Protein AF-A0A1F2RWM6-F1 (afdb_monomer)

Structure (mmCIF, N/CA/C/O backbone):
data_AF-A0A1F2RWM6-F1
#
_entry.id   AF-A0A1F2RWM6-F1
#
loop_
_atom_site.group_PDB
_atom_site.id
_atom_site.type_symbol
_atom_site.label_atom_id
_atom_site.label_alt_id
_atom_site.label_comp_id
_atom_site.label_asym_id
_atom_site.label_entity_id
_atom_site.label_seq_id
_atom_site.pdbx_PDB_ins_code
_atom_site.Cartn_x
_atom_site.Cartn_y
_atom_site.Cartn_z
_atom_site.occupancy
_atom_site.B_iso_or_equiv
_atom_site.auth_seq_id
_atom_site.auth_comp_id
_atom_site.auth_asym_id
_atom_site.auth_atom_id
_atom_site.pdbx_PDB_model_num
ATOM 1 N N . MET A 1 1 ? -2.396 24.221 9.112 1.00 75.56 1 MET A N 1
ATOM 2 C CA . MET A 1 1 ? -3.024 23.181 9.961 1.00 75.56 1 MET A CA 1
ATOM 3 C C . MET A 1 1 ? -2.327 21.876 9.637 1.00 75.56 1 MET A C 1
ATOM 5 O O . MET A 1 1 ? -2.119 21.676 8.446 1.00 75.56 1 MET A O 1
ATOM 9 N N . PRO A 1 2 ? -1.976 21.035 10.622 1.00 91.38 2 PRO A N 1
ATOM 10 C CA . PRO A 1 2 ? -1.326 19.765 10.321 1.00 91.38 2 PRO A CA 1
ATOM 11 C C . PRO A 1 2 ? -2.252 18.856 9.506 1.00 91.38 2 PRO A C 1
ATOM 13 O O . PRO A 1 2 ? -3.477 18.870 9.698 1.00 91.38 2 PRO A O 1
ATOM 16 N N . LYS A 1 3 ? -1.656 18.112 8.581 1.00 96.94 3 LYS A N 1
ATOM 17 C CA . LYS A 1 3 ? -2.306 17.303 7.558 1.00 96.94 3 LYS A CA 1
ATOM 18 C C . LYS A 1 3 ? -2.935 16.047 8.159 1.00 96.94 3 LYS A C 1
ATOM 20 O O . LYS A 1 3 ? -2.331 15.318 8.943 1.00 96.94 3 LYS A O 1
ATOM 25 N N . ASP A 1 4 ? -4.168 15.780 7.752 1.00 98.38 4 ASP A N 1
ATOM 26 C CA . ASP A 1 4 ? -4.975 14.629 8.154 1.00 98.38 4 ASP A CA 1
ATOM 27 C C . ASP A 1 4 ? -5.831 14.138 6.968 1.00 98.38 4 ASP A C 1
ATOM 29 O O . ASP A 1 4 ? -5.668 14.595 5.833 1.00 98.38 4 ASP A O 1
ATOM 33 N N . LEU A 1 5 ? -6.738 13.181 7.195 1.00 98.62 5 LEU A N 1
ATOM 34 C CA . LEU A 1 5 ? -7.641 12.712 6.135 1.00 98.62 5 LEU A CA 1
ATOM 35 C C . LEU A 1 5 ? -8.500 13.859 5.573 1.00 98.62 5 LEU A C 1
ATOM 37 O O . LEU A 1 5 ? -8.753 13.930 4.371 1.00 98.62 5 LEU A O 1
ATOM 41 N N . ARG A 1 6 ? -8.950 14.776 6.436 1.00 98.38 6 ARG A N 1
ATOM 42 C CA . ARG A 1 6 ? -9.861 15.859 6.053 1.00 98.38 6 ARG A CA 1
ATOM 43 C C . ARG A 1 6 ? -9.149 16.939 5.257 1.00 98.38 6 ARG A C 1
ATOM 45 O O . ARG A 1 6 ? -9.768 17.504 4.360 1.00 98.38 6 ARG A O 1
ATOM 52 N N . SER A 1 7 ? -7.894 17.259 5.580 1.00 98.00 7 SER A N 1
ATOM 53 C CA . SER A 1 7 ? -7.091 18.154 4.741 1.00 98.00 7 SER A CA 1
ATOM 54 C C . SER A 1 7 ? -6.881 17.545 3.366 1.00 98.00 7 SER A C 1
ATOM 56 O O . SER A 1 7 ? -7.224 18.197 2.390 1.00 98.00 7 SER A O 1
ATOM 58 N N . PHE A 1 8 ? -6.495 16.267 3.294 1.00 98.38 8 PHE A N 1
ATOM 59 C CA . PHE A 1 8 ? -6.306 15.595 2.012 1.00 98.38 8 PHE A CA 1
ATOM 60 C C . PHE A 1 8 ? -7.570 15.600 1.148 1.00 98.38 8 PHE A C 1
ATOM 62 O O . PHE A 1 8 ? -7.504 15.904 -0.038 1.00 98.38 8 PHE A O 1
ATOM 69 N N . LEU A 1 9 ? -8.740 15.309 1.728 1.00 98.38 9 LEU A N 1
ATOM 70 C CA . LEU A 1 9 ? -10.004 15.369 0.990 1.00 98.38 9 LEU A CA 1
ATOM 71 C C . LEU A 1 9 ? -10.280 16.775 0.433 1.00 98.38 9 LEU A C 1
ATOM 73 O O . LEU A 1 9 ? -10.742 16.891 -0.699 1.00 98.38 9 LEU A O 1
ATOM 77 N N . ARG A 1 10 ? -9.979 17.841 1.190 1.00 97.75 10 ARG A N 1
ATOM 78 C CA . ARG A 1 10 ? -10.113 19.224 0.698 1.00 97.75 10 ARG A CA 1
ATOM 79 C C . ARG A 1 10 ? -9.134 19.516 -0.436 1.00 97.75 10 ARG A C 1
ATOM 81 O O . ARG A 1 10 ? -9.557 20.047 -1.459 1.00 97.75 10 ARG A O 1
ATOM 88 N N . ASP A 1 11 ? -7.872 19.139 -0.264 1.00 97.00 11 ASP A N 1
ATOM 89 C CA . ASP A 1 11 ? -6.813 19.363 -1.251 1.00 97.00 11 ASP A CA 1
ATOM 90 C C . ASP A 1 11 ? -7.129 18.618 -2.553 1.00 97.00 11 ASP A C 1
ATOM 92 O O . ASP A 1 11 ? -7.021 19.180 -3.640 1.00 97.00 11 ASP A O 1
ATOM 96 N N . LEU A 1 12 ? -7.630 17.385 -2.448 1.00 97.50 12 LEU A N 1
ATOM 97 C CA . LEU A 1 12 ? -8.063 16.582 -3.585 1.00 97.50 12 LEU A CA 1
ATOM 98 C C . LEU A 1 12 ? -9.257 17.202 -4.322 1.00 97.50 12 LEU A C 1
ATOM 100 O O . LEU A 1 12 ? -9.232 17.281 -5.548 1.00 97.50 12 LEU A O 1
ATOM 104 N N . ILE A 1 13 ? -10.289 17.655 -3.601 1.00 97.69 13 ILE A N 1
ATOM 105 C CA . ILE A 1 13 ? -11.456 18.320 -4.209 1.00 97.69 13 ILE A CA 1
ATOM 106 C C . ILE A 1 13 ? -11.028 19.585 -4.963 1.00 97.69 13 ILE A C 1
ATOM 108 O O . ILE A 1 13 ? -11.535 19.842 -6.055 1.00 97.69 13 ILE A O 1
ATOM 112 N N . ALA A 1 14 ? -10.100 20.359 -4.393 1.00 96.81 14 ALA A N 1
ATOM 113 C CA . ALA A 1 14 ? -9.595 21.583 -5.003 1.00 96.81 14 ALA A CA 1
ATOM 114 C C . ALA A 1 14 ? -8.707 21.303 -6.226 1.00 96.81 14 ALA A C 1
ATOM 116 O O . ALA A 1 14 ? -8.884 21.926 -7.269 1.00 96.81 14 ALA A O 1
ATOM 117 N N . ALA A 1 15 ? -7.770 20.359 -6.109 1.00 95.94 15 ALA A N 1
ATOM 118 C CA . ALA A 1 15 ? -6.810 20.045 -7.162 1.00 95.94 15 ALA A CA 1
ATOM 119 C C . ALA A 1 15 ? -7.444 19.280 -8.330 1.00 95.94 15 ALA A C 1
ATOM 121 O O . ALA A 1 15 ? -6.998 19.419 -9.469 1.00 95.94 15 ALA A O 1
ATOM 122 N N . ARG A 1 16 ? -8.462 18.450 -8.061 1.00 95.19 16 ARG A N 1
ATOM 123 C CA . ARG A 1 16 ? -9.120 17.607 -9.070 1.00 95.19 16 ARG A CA 1
ATOM 124 C C . ARG A 1 16 ? -10.649 17.585 -8.910 1.00 95.19 16 ARG A C 1
ATOM 126 O O . ARG A 1 16 ? -11.215 16.606 -8.408 1.00 95.19 16 ARG A O 1
ATOM 133 N N . PRO A 1 17 ? -11.346 18.643 -9.364 1.00 94.19 17 PRO A N 1
ATOM 134 C CA . PRO A 1 17 ? -12.803 18.710 -9.323 1.00 94.19 17 PRO A CA 1
ATOM 135 C C . PRO A 1 17 ? -13.455 17.490 -9.992 1.00 94.19 17 PRO A C 1
ATOM 137 O O . PRO A 1 17 ? -13.097 17.108 -11.103 1.00 94.19 17 PRO A O 1
ATOM 140 N N . GLY A 1 18 ? -14.424 16.869 -9.313 1.00 92.50 18 GLY A N 1
ATOM 141 C CA . GLY A 1 18 ? -15.183 15.723 -9.838 1.00 92.50 18 GLY A CA 1
ATOM 142 C C . GLY A 1 18 ? -14.605 14.328 -9.542 1.00 92.50 18 GLY A C 1
ATOM 143 O O . GLY A 1 18 ? -15.310 13.336 -9.767 1.00 92.50 18 GLY A O 1
ATOM 144 N N . GLU A 1 19 ? -13.385 14.241 -8.990 1.00 94.00 19 GLU A N 1
ATOM 145 C CA . GLU A 1 19 ? -12.741 12.982 -8.564 1.00 94.00 19 GLU A CA 1
ATOM 146 C C . GLU A 1 19 ? -13.346 12.392 -7.284 1.00 94.00 19 GLU A C 1
ATOM 148 O O . GLU A 1 19 ? -13.370 11.172 -7.125 1.00 94.00 19 GLU A O 1
ATOM 153 N N . VAL A 1 20 ? -13.838 13.238 -6.373 1.00 97.75 20 VAL A N 1
ATOM 154 C CA . VAL A 1 20 ? -14.534 12.803 -5.153 1.00 97.75 20 VAL A CA 1
ATOM 155 C C . VAL A 1 20 ? -16.035 12.823 -5.410 1.00 97.75 20 VAL A C 1
ATOM 157 O O . VAL A 1 20 ? -16.634 13.887 -5.569 1.00 97.75 20 VAL A O 1
ATOM 160 N N . LYS A 1 21 ? -16.656 11.644 -5.453 1.00 98.25 21 LYS A N 1
ATOM 161 C CA . LYS A 1 21 ? -18.094 11.487 -5.677 1.00 98.25 21 LYS A CA 1
ATOM 162 C C . LYS A 1 21 ? -18.802 11.178 -4.366 1.00 98.25 21 LYS A C 1
ATOM 164 O O . LYS A 1 21 ? -18.451 10.244 -3.649 1.00 98.25 21 LYS A O 1
ATOM 169 N N . ARG A 1 22 ? -19.827 11.971 -4.069 1.00 98.19 22 ARG A N 1
ATOM 170 C CA . ARG A 1 22 ? -20.700 11.782 -2.910 1.00 98.19 22 ARG A CA 1
ATOM 171 C C . ARG A 1 22 ? -21.804 10.785 -3.256 1.00 98.19 22 ARG A C 1
ATOM 173 O O . ARG A 1 22 ? -22.489 10.955 -4.260 1.00 98.19 22 ARG A O 1
ATOM 180 N N . VAL A 1 23 ? -21.991 9.780 -2.408 1.00 98.25 23 VAL A N 1
ATOM 181 C CA . VAL A 1 23 ? -23.033 8.755 -2.518 1.00 98.25 23 VAL A CA 1
ATOM 182 C C . VAL A 1 23 ? -24.031 8.967 -1.383 1.00 98.25 23 VAL A C 1
ATOM 184 O O . VAL A 1 23 ? -23.741 8.685 -0.220 1.00 98.25 23 VAL A O 1
ATOM 187 N N . THR A 1 24 ? -25.199 9.510 -1.725 1.00 97.25 24 THR A N 1
ATOM 188 C CA . THR A 1 24 ? -26.279 9.830 -0.773 1.00 97.25 24 THR A CA 1
ATOM 189 C C . THR A 1 24 ? -27.240 8.662 -0.557 1.00 97.25 24 THR A C 1
ATOM 191 O O . THR A 1 24 ? -27.900 8.581 0.478 1.00 97.25 24 THR A O 1
ATOM 194 N N . THR A 1 25 ? -27.323 7.745 -1.523 1.00 95.69 25 THR A N 1
ATOM 195 C CA . THR A 1 25 ? -28.120 6.524 -1.410 1.00 95.69 25 THR A CA 1
ATOM 196 C C . THR A 1 25 ? -27.549 5.636 -0.310 1.00 95.69 25 THR A C 1
ATOM 198 O O . THR A 1 25 ? -26.342 5.411 -0.255 1.00 95.69 25 THR A O 1
ATOM 201 N N . ALA A 1 26 ? -28.423 5.113 0.551 1.00 97.38 26 ALA A N 1
ATOM 202 C CA . ALA A 1 26 ? -28.028 4.125 1.544 1.00 97.38 26 ALA A CA 1
ATOM 203 C C . ALA A 1 26 ? -27.549 2.845 0.848 1.00 97.38 26 ALA A C 1
ATOM 205 O O . ALA A 1 26 ? -28.236 2.338 -0.041 1.00 97.38 26 ALA A O 1
ATOM 206 N N . VAL A 1 27 ? -26.400 2.320 1.264 1.00 97.81 27 VAL A N 1
ATOM 207 C CA . VAL A 1 27 ? -25.840 1.080 0.713 1.00 97.81 27 VAL A CA 1
ATOM 208 C C . VAL A 1 27 ? -25.749 -0.004 1.779 1.00 97.81 27 VAL A C 1
ATOM 210 O O . VAL A 1 27 ? -25.548 0.285 2.961 1.00 97.81 27 VAL A O 1
ATOM 213 N N . ASP A 1 28 ? -25.899 -1.256 1.354 1.00 98.06 28 ASP A N 1
ATOM 214 C CA . ASP A 1 28 ? -25.673 -2.422 2.207 1.00 98.06 28 ASP A CA 1
ATOM 215 C C . ASP A 1 28 ? -24.172 -2.519 2.567 1.00 98.06 28 ASP A C 1
ATOM 217 O O . ASP A 1 28 ? -23.330 -2.394 1.669 1.00 98.06 28 ASP A O 1
ATOM 221 N N . PRO A 1 29 ? -23.797 -2.706 3.850 1.00 97.62 29 PRO A N 1
ATOM 222 C CA . PRO A 1 29 ? -22.406 -2.949 4.245 1.00 97.62 29 PRO A CA 1
ATOM 223 C C . PRO A 1 29 ? -21.821 -4.219 3.610 1.00 97.62 29 PRO A C 1
ATOM 225 O O . PRO A 1 29 ? -20.608 -4.326 3.427 1.00 97.62 29 PRO A O 1
ATOM 228 N N . ARG A 1 30 ? -22.666 -5.184 3.243 1.00 98.25 30 ARG A N 1
ATOM 229 C CA . ARG A 1 30 ? -22.281 -6.331 2.435 1.00 98.25 30 ARG A CA 1
ATOM 230 C C . ARG A 1 30 ? -22.405 -5.962 0.962 1.00 98.25 30 ARG A C 1
ATOM 232 O O . ARG A 1 30 ? -23.500 -5.821 0.427 1.00 98.25 30 ARG A O 1
ATOM 239 N N . PHE A 1 31 ? -21.259 -5.811 0.309 1.00 98.00 31 PHE A N 1
ATOM 240 C CA . PHE A 1 31 ? -21.105 -5.570 -1.129 1.00 98.00 31 PHE A CA 1
ATOM 241 C C . PHE A 1 31 ? -21.643 -4.242 -1.673 1.00 98.00 31 PHE A C 1
ATOM 243 O O . PHE A 1 31 ? -21.242 -3.852 -2.758 1.00 98.00 31 PHE A O 1
ATOM 250 N N . GLY A 1 32 ? -22.524 -3.513 -0.985 1.00 98.12 32 GLY A N 1
ATOM 251 C CA . GLY A 1 32 ? -23.155 -2.314 -1.547 1.00 98.12 32 GLY A CA 1
ATOM 252 C C . GLY A 1 32 ? -22.151 -1.212 -1.897 1.00 98.12 32 GLY A C 1
ATOM 253 O O . GLY A 1 32 ? -22.170 -0.681 -3.008 1.00 98.12 32 GLY A O 1
ATOM 254 N N . ALA A 1 33 ? -21.236 -0.893 -0.977 1.00 98.31 33 ALA A N 1
ATOM 255 C CA . ALA A 1 33 ? -20.192 0.104 -1.224 1.00 98.31 33 ALA A CA 1
ATOM 256 C C . ALA A 1 33 ? -19.189 -0.353 -2.301 1.00 98.31 33 ALA A C 1
ATOM 258 O O . ALA A 1 33 ? -18.860 0.414 -3.211 1.00 98.31 33 ALA A O 1
ATOM 259 N N . THR A 1 34 ? -18.749 -1.613 -2.240 1.00 98.25 34 THR A N 1
ATOM 260 C CA . THR A 1 34 ? -17.797 -2.181 -3.204 1.00 98.25 34 THR A CA 1
ATOM 261 C C . THR A 1 34 ? -18.410 -2.368 -4.592 1.00 98.25 34 THR A C 1
ATOM 263 O O . THR A 1 34 ? -17.740 -2.106 -5.584 1.00 98.25 34 THR A O 1
ATOM 266 N N . ALA A 1 35 ? -19.702 -2.682 -4.697 1.00 98.25 35 ALA A N 1
ATOM 267 C CA . ALA A 1 35 ? -20.427 -2.785 -5.963 1.00 98.25 35 ALA A CA 1
ATOM 268 C C . ALA A 1 35 ? -20.484 -1.449 -6.717 1.00 98.25 35 ALA A C 1
ATOM 270 O O . ALA A 1 35 ? -20.386 -1.430 -7.945 1.00 98.25 35 ALA A O 1
ATOM 271 N N . ILE A 1 36 ? -20.611 -0.320 -6.006 1.00 98.25 36 ILE A N 1
ATOM 272 C CA . ILE A 1 36 ? -20.544 1.005 -6.639 1.00 98.25 36 ILE A CA 1
ATOM 273 C C . ILE A 1 36 ? -19.137 1.265 -7.185 1.00 98.25 36 ILE A C 1
ATOM 275 O O . ILE A 1 36 ? -19.009 1.701 -8.330 1.00 98.25 36 ILE A O 1
ATOM 279 N N . ALA A 1 37 ? -18.089 0.964 -6.410 1.00 97.94 37 ALA A N 1
ATOM 280 C CA . ALA A 1 37 ? -16.707 1.084 -6.878 1.00 97.94 37 ALA A CA 1
ATOM 281 C C . ALA A 1 37 ? -16.442 0.192 -8.108 1.00 97.94 37 ALA A C 1
ATOM 283 O O . ALA A 1 37 ? -15.915 0.673 -9.111 1.00 97.94 37 ALA A O 1
ATOM 284 N N . GLU A 1 38 ? -16.903 -1.060 -8.080 1.00 97.38 38 GLU A N 1
ATOM 285 C CA . GLU A 1 38 ? -16.827 -2.005 -9.200 1.00 97.38 38 GLU A CA 1
ATOM 286 C C . GLU A 1 38 ? -17.567 -1.521 -10.446 1.00 97.38 38 GLU A C 1
ATOM 288 O O . GLU A 1 38 ? -17.080 -1.659 -11.569 1.00 97.38 38 GLU A O 1
ATOM 293 N N . ARG A 1 39 ? -18.748 -0.913 -10.285 1.00 97.75 39 ARG A N 1
ATOM 294 C CA . ARG A 1 39 ? -19.507 -0.400 -11.429 1.00 97.75 39 ARG A CA 1
ATOM 295 C C . ARG A 1 39 ? -18.734 0.680 -12.182 1.00 97.75 39 ARG A C 1
ATOM 297 O O . ARG A 1 39 ? -18.789 0.668 -13.411 1.00 97.75 39 ARG A O 1
ATOM 304 N N . PHE A 1 40 ? -18.037 1.568 -11.468 1.00 97.69 40 PHE A N 1
ATOM 305 C CA . PHE A 1 40 ? -17.128 2.547 -12.073 1.00 97.69 40 PHE A CA 1
ATOM 306 C C . PHE A 1 40 ? -15.905 1.870 -12.703 1.00 97.69 40 PHE A C 1
ATOM 308 O O . PHE A 1 40 ? -15.516 2.227 -13.816 1.00 97.69 40 PHE A O 1
ATOM 315 N N . ALA A 1 41 ? -15.334 0.862 -12.036 1.00 96.19 41 ALA A N 1
ATOM 316 C CA . ALA A 1 41 ? -14.164 0.143 -12.533 1.00 96.19 41 ALA A CA 1
ATOM 317 C C . ALA A 1 41 ? -14.413 -0.533 -13.895 1.00 96.19 41 ALA A C 1
ATOM 319 O O . ALA A 1 41 ? -13.501 -0.569 -14.721 1.00 96.19 41 ALA A O 1
ATOM 320 N N . ARG A 1 42 ? -15.645 -0.992 -14.173 1.00 96.31 42 ARG A N 1
ATOM 321 C CA . ARG A 1 42 ? -16.043 -1.536 -15.492 1.00 96.31 42 ARG A CA 1
ATOM 322 C C . ARG A 1 42 ? -15.872 -0.547 -16.646 1.00 96.31 42 ARG A C 1
ATOM 324 O O . ARG A 1 42 ? -15.634 -0.977 -17.768 1.00 96.31 42 ARG A O 1
ATOM 331 N N . ASP A 1 43 ? -15.943 0.748 -16.358 1.00 96.75 43 ASP A N 1
ATOM 332 C CA . ASP A 1 43 ? -15.734 1.826 -17.327 1.00 96.75 43 ASP A CA 1
ATOM 333 C C . ASP A 1 43 ? -14.312 2.428 -17.203 1.00 96.75 43 ASP A C 1
ATOM 335 O O . ASP A 1 43 ? -14.055 3.536 -17.669 1.00 96.75 43 ASP A O 1
ATOM 339 N N . ASN A 1 44 ? -13.380 1.712 -16.551 1.00 94.50 44 ASN A N 1
ATOM 340 C CA . ASN A 1 44 ? -12.012 2.149 -16.236 1.00 94.50 44 ASN A CA 1
ATOM 341 C C . ASN A 1 44 ? -11.961 3.474 -15.443 1.00 94.50 44 ASN A C 1
ATOM 343 O O . ASN A 1 44 ? -11.035 4.276 -15.581 1.00 94.50 44 ASN A O 1
ATOM 347 N N . GLN A 1 45 ? -12.972 3.711 -14.603 1.00 96.25 45 GLN A N 1
ATOM 348 C CA . GLN A 1 45 ? -13.068 4.878 -13.731 1.00 96.25 45 GLN A CA 1
ATOM 349 C C . GLN A 1 45 ? -12.865 4.472 -12.274 1.00 96.25 45 GLN A C 1
ATOM 351 O O . GLN A 1 45 ? -13.418 3.484 -11.800 1.00 96.25 45 GLN A O 1
ATOM 356 N N . TYR A 1 46 ? -12.105 5.274 -11.529 1.00 97.19 46 TYR A N 1
ATOM 357 C CA . TYR A 1 46 ? -11.779 4.973 -10.133 1.00 97.19 46 TYR A CA 1
ATOM 358 C C . TYR A 1 46 ? -11.932 6.210 -9.240 1.00 97.19 46 TYR A C 1
ATOM 360 O O . TYR A 1 46 ? -10.939 6.644 -8.652 1.00 97.19 46 TYR A O 1
ATOM 368 N N . PRO A 1 47 ? -13.128 6.823 -9.145 1.00 97.94 47 PRO A N 1
ATOM 369 C CA . PRO A 1 47 ? -13.339 7.995 -8.297 1.00 97.94 47 PRO A CA 1
ATOM 370 C C . PRO A 1 47 ? -13.186 7.640 -6.817 1.00 97.94 47 PRO A C 1
ATOM 372 O O . PRO A 1 47 ? -13.534 6.532 -6.411 1.00 97.94 47 PRO A O 1
ATOM 375 N N . ALA A 1 48 ? -12.734 8.588 -5.999 1.00 98.50 48 ALA A N 1
ATOM 376 C CA . ALA A 1 48 ? -12.880 8.466 -4.553 1.00 98.50 48 ALA A CA 1
ATOM 377 C C . ALA A 1 48 ? -14.370 8.575 -4.199 1.00 98.50 48 ALA A C 1
ATOM 379 O O . ALA A 1 48 ? -15.071 9.450 -4.713 1.00 98.50 48 ALA A O 1
ATOM 380 N N . LEU A 1 49 ? -14.868 7.691 -3.340 1.00 98.69 49 LEU A N 1
ATOM 381 C CA . LEU A 1 49 ? -16.286 7.603 -3.005 1.00 98.69 49 LEU A CA 1
ATOM 382 C C . LEU A 1 49 ? -16.498 7.992 -1.545 1.00 98.69 49 LEU A C 1
ATOM 384 O O . LEU A 1 49 ? -15.902 7.396 -0.653 1.00 98.69 49 LEU A O 1
ATOM 388 N N . TYR A 1 50 ? -17.358 8.981 -1.311 1.00 98.75 50 TYR A N 1
ATOM 389 C CA . TYR A 1 50 ? -17.787 9.411 0.018 1.00 98.75 50 TYR A CA 1
ATOM 390 C C . TYR A 1 50 ? -19.243 8.994 0.232 1.00 98.75 50 TYR A C 1
ATOM 392 O O . TYR A 1 50 ? -20.158 9.610 -0.316 1.00 98.75 50 TYR A O 1
ATOM 400 N N . PHE A 1 51 ? -19.461 7.944 1.012 1.00 98.75 51 PHE A N 1
ATOM 401 C CA . PHE A 1 51 ? -20.771 7.400 1.341 1.00 98.75 51 PHE A CA 1
ATOM 402 C C . PHE A 1 51 ? -21.312 8.049 2.605 1.00 98.75 51 PHE A C 1
ATOM 404 O O . PHE A 1 51 ? -20.660 8.046 3.647 1.00 98.75 51 PHE A O 1
ATOM 411 N N . GLU A 1 52 ? -22.533 8.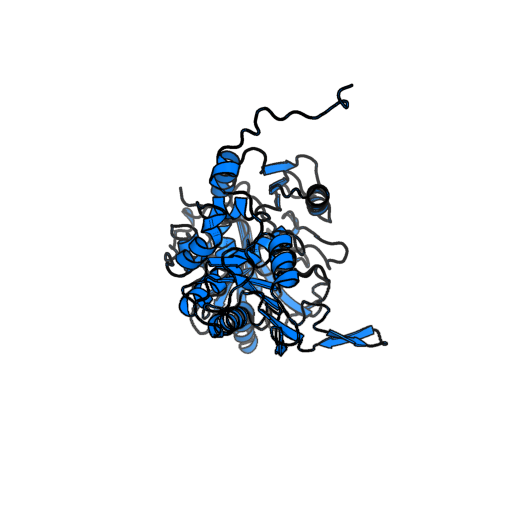567 2.537 1.00 98.12 52 GLU A N 1
ATOM 412 C CA . GLU A 1 52 ? -23.163 9.188 3.707 1.00 98.12 52 GLU A CA 1
ATOM 413 C C . GLU A 1 52 ? -23.795 8.175 4.652 1.00 98.12 52 GLU A C 1
ATOM 415 O O . GLU A 1 52 ? -23.905 8.435 5.848 1.00 98.12 52 GLU A O 1
ATOM 420 N N . LYS A 1 53 ? -24.238 7.038 4.107 1.00 97.12 53 LYS A N 1
ATOM 421 C CA . LYS A 1 53 ? -24.986 6.030 4.849 1.00 97.12 53 LYS A CA 1
ATOM 422 C C . LYS A 1 53 ? -24.651 4.623 4.364 1.00 97.12 53 LYS A C 1
ATOM 424 O O . LYS A 1 53 ? -25.026 4.232 3.259 1.00 97.12 53 LYS A O 1
ATOM 429 N N . VAL A 1 54 ? -23.984 3.863 5.227 1.00 98.19 54 VAL A N 1
ATOM 430 C CA . VAL A 1 54 ? -23.648 2.450 5.015 1.00 98.19 54 VAL A CA 1
ATOM 431 C C . VAL A 1 54 ? -24.306 1.637 6.125 1.00 98.19 54 VAL A C 1
ATOM 433 O O . VAL A 1 54 ? -23.971 1.782 7.302 1.00 98.19 54 VAL A O 1
ATOM 436 N N . GLY A 1 55 ? -25.279 0.806 5.761 1.00 96.19 55 GLY A N 1
ATOM 437 C CA . GLY A 1 55 ? -26.084 0.049 6.715 1.00 96.19 55 GLY A CA 1
ATOM 438 C C . GLY A 1 55 ? -26.778 0.942 7.747 1.00 96.19 55 GLY A C 1
ATOM 439 O O . GLY A 1 55 ? -27.399 1.954 7.410 1.00 96.19 55 GLY A O 1
ATOM 440 N N . ALA A 1 56 ? -26.673 0.548 9.017 1.00 94.75 56 ALA A N 1
ATOM 441 C CA . ALA A 1 56 ? -27.223 1.287 10.154 1.00 94.75 56 ALA A CA 1
ATOM 442 C C . ALA A 1 56 ? -26.254 2.333 10.740 1.00 94.75 56 ALA A C 1
ATOM 444 O O . ALA A 1 56 ? -26.648 3.094 11.624 1.00 94.75 56 ALA A O 1
ATOM 445 N N . SER A 1 57 ? -25.004 2.383 10.268 1.00 96.88 57 SER A N 1
ATOM 446 C CA . SER A 1 57 ? -24.001 3.322 10.773 1.00 96.88 57 SER A CA 1
ATOM 447 C C . SER A 1 57 ? -24.366 4.764 10.411 1.00 96.88 57 SER A C 1
ATOM 449 O O . SER A 1 57 ? -24.726 5.070 9.273 1.00 96.88 57 SER A O 1
ATOM 451 N N . SER A 1 58 ? -24.225 5.670 11.381 1.00 95.12 58 SER A N 1
ATOM 452 C CA . SER A 1 58 ? -24.305 7.121 11.165 1.00 95.12 58 SER A CA 1
ATOM 453 C C . SER A 1 58 ? -22.963 7.746 10.770 1.00 95.12 58 SER A C 1
ATOM 455 O O . SER A 1 58 ? -22.879 8.960 10.590 1.00 95.12 58 SER A O 1
ATOM 457 N N . ILE A 1 59 ? -21.895 6.947 10.726 1.00 98.50 59 ILE A N 1
ATOM 458 C CA . ILE A 1 59 ? -20.544 7.385 10.382 1.00 98.50 59 ILE A CA 1
ATOM 459 C C . ILE A 1 59 ? -20.378 7.257 8.860 1.00 98.50 59 ILE A C 1
ATOM 461 O O . ILE A 1 59 ? -20.549 6.149 8.340 1.00 98.50 59 ILE A O 1
ATOM 465 N N . PRO A 1 60 ? -20.044 8.346 8.141 1.00 98.50 60 PRO A N 1
ATOM 466 C CA . PRO A 1 60 ? -19.778 8.289 6.710 1.00 98.50 60 PRO A CA 1
ATOM 467 C C . PRO A 1 60 ? -18.535 7.450 6.412 1.00 98.50 60 PRO A C 1
ATOM 469 O O . PRO A 1 60 ? -17.591 7.411 7.206 1.00 98.50 60 PRO A O 1
ATOM 472 N N . LEU A 1 61 ? -18.524 6.824 5.239 1.00 98.81 61 LEU A N 1
ATOM 473 C CA . LEU A 1 61 ? -17.437 5.968 4.779 1.00 98.81 61 LEU A CA 1
ATOM 474 C C . LEU A 1 61 ? -16.750 6.570 3.553 1.00 98.81 61 LEU A C 1
ATOM 476 O O . LEU A 1 61 ? -17.412 7.039 2.631 1.00 98.81 61 LEU A O 1
ATOM 480 N N . VAL A 1 62 ? -15.422 6.531 3.524 1.00 98.75 62 VAL A N 1
ATOM 481 C CA . VAL A 1 62 ? -14.612 6.840 2.345 1.00 98.75 62 VAL A CA 1
ATOM 482 C C . VAL A 1 62 ? -13.973 5.556 1.833 1.00 98.75 62 VAL A C 1
ATOM 484 O O . VAL A 1 62 ? -13.312 4.860 2.5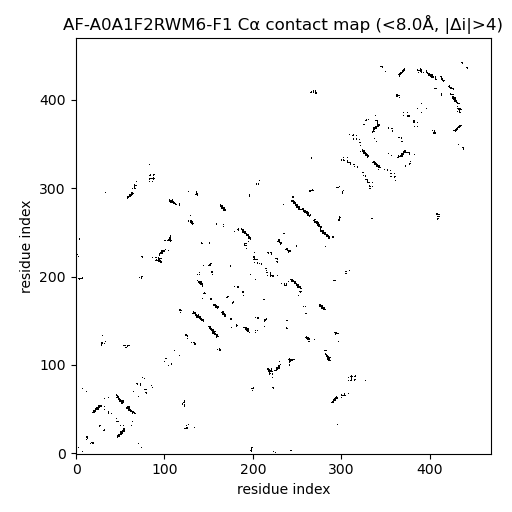96 1.00 98.75 62 VAL A O 1
ATOM 487 N N . LEU A 1 63 ? -14.151 5.280 0.543 1.00 98.56 63 LEU A N 1
ATOM 488 C CA . LEU A 1 63 ? -13.572 4.140 -0.174 1.00 98.56 63 LEU A CA 1
ATOM 489 C C . LEU A 1 63 ? -12.913 4.633 -1.463 1.00 98.56 63 LEU A C 1
ATOM 491 O O . LEU A 1 63 ? -13.285 5.685 -1.997 1.00 98.56 63 LEU A O 1
ATOM 495 N N . ASN A 1 64 ? -11.996 3.846 -2.020 1.00 97.75 64 ASN A N 1
ATOM 496 C CA . ASN A 1 64 ? -11.374 4.095 -3.318 1.00 97.75 64 ASN A CA 1
ATOM 497 C C . ASN A 1 64 ? -10.559 5.404 -3.352 1.00 97.75 64 ASN A C 1
ATOM 499 O O . ASN A 1 64 ? -10.269 5.953 -4.416 1.00 97.75 64 ASN A O 1
ATOM 503 N N . LEU A 1 65 ? -10.170 5.923 -2.187 1.00 97.94 65 LEU A N 1
ATOM 504 C CA . LEU A 1 65 ? -9.444 7.176 -2.015 1.00 97.94 65 LEU A CA 1
ATOM 505 C C . LEU A 1 65 ? -8.050 7.113 -2.636 1.00 97.94 65 LEU A C 1
ATOM 507 O O . LEU A 1 65 ? -7.605 8.083 -3.246 1.00 97.94 65 LEU A O 1
ATOM 511 N N . THR A 1 66 ? -7.374 5.970 -2.527 1.00 96.62 66 THR A N 1
ATOM 512 C CA . THR A 1 66 ? -5.980 5.799 -2.976 1.00 96.62 66 THR A CA 1
ATOM 513 C C . THR A 1 66 ? -5.837 4.999 -4.274 1.00 96.62 66 THR A C 1
ATOM 515 O O . THR A 1 66 ? -4.738 4.617 -4.656 1.00 96.62 66 THR A O 1
ATOM 518 N N . ALA A 1 67 ? -6.931 4.789 -5.012 1.00 97.00 67 ALA A N 1
ATOM 519 C CA . ALA A 1 67 ? -6.955 3.939 -6.207 1.00 97.00 67 ALA A CA 1
ATOM 520 C C . ALA A 1 67 ? -6.333 4.518 -7.490 1.00 97.00 67 ALA A C 1
ATOM 522 O O . ALA A 1 67 ? -6.347 3.856 -8.532 1.00 97.00 67 ALA A O 1
ATOM 523 N N . THR A 1 68 ? -5.766 5.724 -7.456 1.00 96.69 68 THR A N 1
ATOM 524 C CA . THR A 1 68 ? -5.027 6.283 -8.596 1.00 96.69 68 THR A CA 1
ATOM 525 C C . THR A 1 68 ? -3.720 6.924 -8.152 1.00 96.69 68 THR A C 1
ATOM 527 O O . THR A 1 68 ? -3.638 7.560 -7.099 1.00 96.69 68 THR A O 1
ATOM 530 N N . TYR A 1 69 ? -2.690 6.787 -8.990 1.00 96.75 69 TYR A N 1
ATOM 531 C CA . TYR A 1 69 ? -1.400 7.433 -8.761 1.00 96.75 69 TYR A CA 1
ATOM 532 C C . TYR A 1 69 ? -1.508 8.960 -8.795 1.00 96.75 69 TYR A C 1
ATOM 534 O O . TYR A 1 69 ? -0.785 9.625 -8.064 1.00 96.75 69 TYR A O 1
ATOM 542 N N . ASP A 1 70 ? -2.455 9.521 -9.554 1.00 96.56 70 ASP A N 1
ATOM 543 C CA . ASP A 1 70 ? -2.745 10.957 -9.561 1.00 96.56 70 ASP A CA 1
ATOM 544 C C . ASP A 1 70 ? -3.108 11.477 -8.170 1.00 96.56 70 ASP A C 1
ATOM 546 O O . ASP A 1 70 ? -2.618 12.522 -7.743 1.00 96.56 70 ASP A O 1
ATOM 550 N N . ARG A 1 71 ? -3.940 10.734 -7.432 1.00 97.19 71 ARG A N 1
ATOM 551 C CA . ARG A 1 71 ? -4.315 11.102 -6.063 1.00 97.19 71 ARG A CA 1
ATOM 552 C C . ARG A 1 71 ? -3.161 10.923 -5.084 1.00 97.19 71 ARG A C 1
ATOM 554 O O . ARG A 1 71 ? -3.022 11.728 -4.167 1.00 97.19 71 ARG A O 1
ATOM 561 N N . LEU A 1 72 ? -2.299 9.929 -5.299 1.00 97.69 72 LEU A N 1
ATOM 562 C CA . LEU A 1 72 ? -1.066 9.788 -4.518 1.00 97.69 72 LEU A CA 1
ATOM 563 C C . LEU A 1 72 ? -0.057 10.909 -4.816 1.00 97.69 72 LEU A C 1
ATOM 565 O O . LEU A 1 72 ? 0.636 11.353 -3.906 1.00 97.69 72 LEU A O 1
ATOM 569 N N . ALA A 1 73 ? -0.019 11.423 -6.047 1.00 97.56 73 ALA A N 1
ATOM 570 C CA . ALA A 1 73 ? 0.784 12.587 -6.409 1.00 97.56 73 ALA A CA 1
ATOM 571 C C . ALA A 1 73 ? 0.280 13.864 -5.724 1.00 97.56 73 ALA A C 1
ATOM 573 O O . ALA A 1 73 ? 1.093 14.606 -5.178 1.00 97.56 73 ALA A O 1
ATOM 574 N N . VAL A 1 74 ? -1.043 14.065 -5.634 1.00 97.69 74 VAL A N 1
ATOM 575 C CA . VAL A 1 74 ? -1.629 15.130 -4.797 1.00 97.69 74 VAL A CA 1
ATOM 576 C C . VAL A 1 74 ? -1.227 14.949 -3.330 1.00 97.69 74 VAL A C 1
ATOM 578 O O . VAL A 1 74 ? -0.772 15.903 -2.709 1.00 97.69 74 VAL A O 1
ATOM 581 N N . ALA A 1 75 ? -1.317 13.729 -2.785 1.00 97.25 75 ALA A N 1
ATOM 582 C CA . ALA A 1 75 ? -0.969 13.455 -1.386 1.00 97.25 75 ALA A CA 1
ATOM 583 C C . ALA A 1 75 ? 0.502 13.771 -1.059 1.00 97.25 75 ALA A C 1
ATOM 585 O O . ALA A 1 75 ? 0.821 14.149 0.065 1.00 97.25 75 ALA A O 1
ATOM 586 N N . LEU A 1 76 ? 1.406 13.603 -2.023 1.00 97.50 76 LEU A N 1
ATOM 587 C CA . LEU A 1 76 ? 2.828 13.901 -1.855 1.00 97.50 76 LEU A CA 1
ATOM 588 C C . LEU A 1 76 ? 3.224 15.271 -2.416 1.00 97.50 76 LEU A C 1
ATOM 590 O O . LEU A 1 76 ? 4.407 15.606 -2.381 1.00 97.50 76 LEU A O 1
ATOM 594 N N . GLU A 1 77 ? 2.264 16.072 -2.886 1.00 96.88 77 GLU A N 1
ATOM 595 C CA . GLU A 1 77 ? 2.497 17.395 -3.481 1.00 96.88 77 GLU A CA 1
ATOM 596 C C . GLU A 1 77 ? 3.555 17.336 -4.599 1.00 96.88 77 GLU A C 1
ATOM 598 O O . GLU A 1 77 ? 4.536 18.077 -4.612 1.00 96.88 77 GLU A O 1
ATOM 603 N N . THR A 1 78 ? 3.385 16.384 -5.518 1.00 97.25 78 THR A N 1
ATOM 604 C CA . THR A 1 78 ? 4.302 16.125 -6.634 1.00 97.25 78 THR A CA 1
ATOM 605 C C . THR A 1 78 ? 3.532 15.821 -7.922 1.00 97.25 78 THR A C 1
ATOM 607 O O . THR A 1 78 ? 2.303 15.877 -7.966 1.00 97.25 78 THR A O 1
ATOM 610 N N . THR A 1 79 ? 4.248 15.512 -9.001 1.00 96.31 79 THR A N 1
ATOM 611 C CA . THR A 1 79 ? 3.667 15.103 -10.287 1.00 96.31 79 THR A CA 1
ATOM 612 C C . THR A 1 79 ? 3.715 13.585 -10.449 1.00 96.31 79 THR A C 1
ATOM 614 O O . THR A 1 79 ? 4.512 12.914 -9.799 1.00 96.31 79 THR A O 1
ATOM 617 N N . LEU A 1 80 ? 2.911 13.027 -11.363 1.00 93.75 80 LEU A N 1
ATOM 618 C CA . LEU A 1 80 ? 2.985 11.600 -11.708 1.00 93.75 80 LEU A CA 1
ATOM 619 C C . LEU A 1 80 ? 4.393 11.163 -12.134 1.00 93.75 80 LEU A C 1
ATOM 621 O O . LEU A 1 80 ? 4.836 10.081 -11.759 1.00 93.75 80 LEU A O 1
ATOM 625 N N . ARG A 1 81 ? 5.095 12.013 -12.894 1.00 92.56 81 ARG A N 1
ATOM 626 C CA . ARG A 1 81 ? 6.449 11.742 -13.395 1.00 92.56 81 ARG A CA 1
ATOM 627 C C . ARG A 1 81 ? 7.455 11.592 -12.255 1.00 92.56 81 ARG A C 1
ATOM 629 O O . ARG A 1 81 ? 8.256 10.666 -12.257 1.00 92.56 81 ARG A O 1
ATOM 636 N N . GLU A 1 82 ? 7.374 12.485 -11.274 1.00 96.81 82 GLU A N 1
ATOM 637 C CA . GLU A 1 82 ? 8.313 12.546 -10.151 1.00 96.81 82 GLU A CA 1
ATOM 638 C C . GLU A 1 82 ? 7.861 11.709 -8.945 1.00 96.81 82 GLU A C 1
ATOM 640 O O . GLU A 1 82 ? 8.571 11.630 -7.945 1.00 96.81 82 GLU A O 1
ATOM 645 N N . LEU A 1 83 ? 6.692 11.063 -9.017 1.00 97.69 83 LEU A N 1
ATOM 646 C CA . LEU A 1 83 ? 6.060 10.388 -7.884 1.00 97.69 83 LEU A CA 1
ATOM 647 C C . LEU A 1 83 ? 6.960 9.327 -7.237 1.00 97.69 83 LEU A C 1
ATOM 649 O O . LEU A 1 83 ? 7.136 9.323 -6.019 1.00 97.69 83 LEU A O 1
ATOM 653 N N . VAL A 1 84 ? 7.537 8.434 -8.046 1.00 97.88 84 VAL A N 1
ATOM 654 C CA . VAL A 1 84 ? 8.389 7.337 -7.561 1.00 97.88 84 VAL A CA 1
ATOM 655 C C . VAL A 1 84 ? 9.727 7.853 -7.002 1.00 97.88 84 VAL A C 1
ATOM 657 O O . VAL A 1 84 ? 10.052 7.485 -5.868 1.00 97.88 84 VAL A O 1
ATOM 660 N N . PRO A 1 85 ? 10.485 8.724 -7.708 1.00 97.00 85 PRO A N 1
ATOM 661 C CA . PRO A 1 85 ? 11.687 9.347 -7.151 1.00 97.00 85 PRO A CA 1
ATOM 662 C C . PRO A 1 85 ? 11.435 10.113 -5.849 1.00 97.00 85 PRO A C 1
ATOM 664 O O . PRO A 1 85 ? 12.147 9.887 -4.870 1.00 97.00 85 PRO A O 1
ATOM 667 N N . VAL A 1 86 ? 10.398 10.960 -5.806 1.00 97.62 86 VAL A N 1
ATOM 668 C CA . VAL A 1 86 ? 10.058 11.766 -4.621 1.00 97.62 86 VAL A CA 1
ATOM 669 C C . VAL A 1 86 ? 9.686 10.878 -3.441 1.00 97.62 86 VAL A C 1
ATOM 671 O O . VAL A 1 86 ? 10.136 11.138 -2.325 1.00 97.62 86 VAL A O 1
ATOM 674 N N . PHE A 1 87 ? 8.915 9.808 -3.666 1.00 97.62 87 PHE A N 1
ATOM 675 C CA . PHE A 1 87 ? 8.637 8.829 -2.618 1.00 97.62 87 PHE A CA 1
ATOM 676 C C . PHE A 1 87 ? 9.942 8.221 -2.088 1.00 97.62 87 PHE A C 1
ATOM 678 O O . PHE A 1 87 ? 10.195 8.242 -0.885 1.00 97.62 87 PHE A O 1
ATOM 685 N N . GLY A 1 88 ? 10.791 7.704 -2.984 1.00 95.69 88 GLY A N 1
ATOM 686 C CA . GLY A 1 88 ? 12.052 7.058 -2.618 1.00 95.69 88 GLY A CA 1
ATOM 687 C C . GLY A 1 88 ? 13.002 7.969 -1.832 1.00 95.69 88 GLY A C 1
ATOM 688 O O . GLY A 1 88 ? 13.618 7.504 -0.872 1.00 95.69 88 GLY A O 1
ATOM 689 N N . GLU A 1 89 ? 13.088 9.252 -2.204 1.00 95.44 89 GLU A N 1
ATOM 690 C CA . GLU A 1 89 ? 13.896 10.265 -1.512 1.00 95.44 89 GLU A CA 1
ATOM 691 C C . GLU A 1 89 ? 13.317 10.625 -0.140 1.00 95.44 89 GLU A C 1
ATOM 693 O O . GLU A 1 89 ? 14.035 10.619 0.857 1.00 95.44 89 GLU A O 1
ATOM 698 N N . ARG A 1 90 ? 12.016 10.915 -0.044 1.00 96.38 90 ARG A N 1
ATOM 699 C CA . ARG A 1 90 ? 11.405 11.319 1.234 1.00 96.38 90 ARG A CA 1
ATOM 700 C C . ARG A 1 90 ? 11.489 10.224 2.294 1.00 96.38 90 ARG A C 1
ATOM 702 O O . ARG A 1 90 ? 11.662 10.527 3.470 1.00 96.38 90 ARG A O 1
ATOM 709 N N . MET A 1 91 ? 11.481 8.958 1.879 1.00 94.31 91 MET A N 1
ATOM 710 C CA . MET A 1 91 ? 11.694 7.821 2.778 1.00 94.31 91 MET A CA 1
ATOM 711 C C . MET A 1 91 ? 13.096 7.769 3.410 1.00 94.31 91 MET A C 1
ATOM 713 O O . MET A 1 91 ? 13.275 7.056 4.392 1.00 94.31 91 MET A O 1
ATOM 717 N N . THR A 1 92 ? 14.094 8.491 2.884 1.00 92.94 92 THR A N 1
ATOM 718 C CA . THR A 1 92 ? 15.431 8.602 3.508 1.00 92.94 92 THR A CA 1
ATOM 719 C C . THR A 1 92 ? 15.593 9.862 4.357 1.00 92.94 92 THR A C 1
ATOM 721 O O . THR A 1 92 ? 16.642 10.062 4.969 1.00 92.94 92 THR A O 1
ATOM 724 N N . ARG A 1 93 ? 14.558 10.707 4.415 1.00 95.81 93 ARG A N 1
ATOM 725 C CA . ARG A 1 93 ? 14.537 11.983 5.137 1.00 95.81 93 ARG A CA 1
ATOM 726 C C . ARG A 1 93 ? 13.383 11.978 6.149 1.00 95.81 93 ARG A C 1
ATOM 728 O O . ARG A 1 93 ? 12.459 12.781 6.012 1.00 95.81 93 ARG A O 1
ATOM 735 N N . PRO A 1 94 ? 13.395 11.051 7.127 1.00 96.31 94 PRO A N 1
ATOM 736 C CA . PRO A 1 94 ? 12.325 10.950 8.107 1.00 96.31 94 PRO A CA 1
ATOM 737 C C . PRO A 1 94 ? 12.194 12.251 8.905 1.00 96.31 94 PRO A C 1
ATOM 739 O O . PRO A 1 94 ? 13.191 12.906 9.220 1.00 96.31 94 PRO A O 1
ATOM 742 N N . VAL A 1 95 ? 10.960 12.608 9.249 1.00 98.31 95 VAL A N 1
ATOM 743 C CA . VAL A 1 95 ? 10.654 13.730 10.142 1.00 98.31 95 VAL A CA 1
ATOM 744 C C . VAL A 1 95 ? 10.127 13.129 11.440 1.00 98.31 95 VAL A C 1
ATOM 746 O O . VAL A 1 95 ? 9.041 12.551 11.403 1.00 98.31 95 VAL A O 1
ATOM 749 N N . PRO A 1 96 ? 10.861 13.248 12.565 1.00 98.19 96 PRO A N 1
ATOM 750 C CA . PRO A 1 96 ? 10.471 12.627 13.823 1.00 98.19 96 PRO A CA 1
ATOM 751 C C . PRO A 1 96 ? 9.037 12.964 14.221 1.00 98.19 96 PRO A C 1
ATOM 753 O O . PRO A 1 96 ? 8.629 14.131 14.186 1.00 98.19 96 PRO A O 1
ATOM 756 N N . ALA A 1 97 ? 8.279 11.942 14.604 1.00 97.94 97 ALA A N 1
ATOM 757 C CA . ALA A 1 97 ? 6.934 12.106 15.117 1.00 97.94 97 ALA A CA 1
ATOM 758 C C . ALA A 1 97 ? 6.934 12.980 16.380 1.00 97.94 97 ALA A C 1
ATOM 760 O O . ALA A 1 97 ? 7.886 13.000 17.164 1.00 97.94 97 ALA A O 1
ATOM 761 N N . ARG A 1 98 ? 5.843 13.720 16.584 1.00 97.88 98 ARG A N 1
ATOM 762 C CA . ARG A 1 98 ? 5.708 14.670 17.691 1.00 97.88 98 ARG A CA 1
ATOM 763 C C . ARG A 1 98 ? 4.633 14.208 18.656 1.00 97.88 98 ARG A C 1
ATOM 765 O O . ARG A 1 98 ? 3.473 14.109 18.268 1.00 97.88 98 ARG A O 1
ATOM 772 N N . GLU A 1 99 ? 4.990 14.004 19.918 1.00 97.94 99 GLU A N 1
ATOM 773 C CA . GLU A 1 99 ? 3.996 13.779 20.968 1.00 97.94 99 GLU A CA 1
ATOM 774 C C . GLU A 1 99 ? 3.202 15.068 21.231 1.00 97.94 99 GLU A C 1
ATOM 776 O O . GLU A 1 99 ? 3.768 16.159 21.337 1.00 97.94 99 GLU A O 1
ATOM 781 N N . VAL A 1 100 ? 1.879 14.944 21.310 1.00 98.00 100 VAL A N 1
ATOM 782 C CA . VAL A 1 100 ? 0.958 16.029 21.647 1.00 98.00 100 VAL A CA 1
ATOM 783 C C . VAL A 1 100 ? 0.070 15.630 22.831 1.00 98.00 100 VAL A C 1
ATOM 785 O O . VAL A 1 100 ? -0.308 14.456 22.954 1.00 98.00 100 VAL A O 1
ATOM 788 N N . PRO A 1 101 ? -0.310 16.591 23.695 1.00 97.75 101 PRO A N 1
ATOM 789 C CA . PRO A 1 101 ? -1.243 16.334 24.786 1.00 97.75 101 PRO A CA 1
ATOM 790 C C . PRO A 1 101 ? -2.572 15.774 24.276 1.00 97.75 101 PRO A C 1
ATOM 792 O O . PRO A 1 101 ? -3.020 16.112 23.175 1.00 97.75 101 PRO A O 1
ATOM 795 N N . ARG A 1 102 ? -3.232 14.962 25.105 1.00 97.00 102 ARG A N 1
ATOM 796 C CA . ARG A 1 102 ? -4.531 14.337 24.810 1.00 97.00 102 ARG A CA 1
ATOM 797 C C . ARG A 1 102 ? -5.573 15.363 24.352 1.00 97.00 102 ARG A C 1
ATOM 799 O O . ARG A 1 102 ? -6.341 15.108 23.432 1.00 97.00 102 ARG A O 1
ATOM 806 N N . GLU A 1 103 ? -5.571 16.542 24.963 1.00 97.00 103 GLU A N 1
ATOM 807 C CA . GLU A 1 103 ? -6.505 17.644 24.706 1.00 97.00 103 GLU A CA 1
ATOM 808 C C . GLU A 1 103 ? -6.302 18.274 23.322 1.00 97.00 103 GLU A C 1
ATOM 810 O O . GLU A 1 103 ? -7.214 18.892 22.779 1.00 97.00 103 GLU A O 1
ATOM 815 N N . SER A 1 104 ? -5.106 18.113 22.747 1.00 97.00 104 SER A N 1
ATOM 816 C CA . SER A 1 104 ? -4.754 18.598 21.409 1.00 97.00 104 SER A CA 1
ATOM 817 C C . SER A 1 104 ? -4.985 17.553 20.315 1.00 97.00 104 SER A C 1
ATOM 819 O O . SER A 1 104 ? -4.752 17.856 19.146 1.00 97.00 104 SER A O 1
ATOM 821 N N . ALA A 1 105 ? -5.429 16.341 20.668 1.00 98.00 105 ALA A N 1
ATOM 822 C CA . ALA A 1 105 ? -5.645 15.233 19.746 1.00 98.00 105 ALA A CA 1
ATOM 823 C C . ALA A 1 105 ? -7.143 15.065 19.421 1.00 98.00 105 ALA A C 1
ATOM 825 O O . ALA A 1 105 ? -7.887 14.508 20.234 1.00 98.00 105 ALA A O 1
ATOM 826 N N . PRO A 1 106 ? -7.616 15.484 18.227 1.00 98.19 106 PRO A N 1
ATOM 827 C CA . PRO A 1 106 ? -9.025 15.366 17.852 1.00 98.19 106 PRO A CA 1
ATOM 828 C C . PRO A 1 106 ? -9.589 13.945 17.949 1.00 98.19 106 PRO A C 1
ATOM 830 O O . PRO A 1 106 ? -10.779 13.774 18.200 1.00 98.19 106 PRO A O 1
ATOM 833 N N . VAL A 1 107 ? -8.759 12.910 17.775 1.00 98.50 107 VAL A N 1
ATOM 834 C CA . VAL A 1 107 ? -9.195 11.509 17.896 1.00 98.50 107 VAL A CA 1
ATOM 835 C C . VAL A 1 107 ? -9.712 11.154 19.298 1.00 98.50 107 VAL A C 1
ATOM 837 O O . VAL A 1 107 ? -10.368 10.134 19.467 1.00 98.50 107 VAL A O 1
ATOM 840 N N . LYS A 1 108 ? -9.446 11.985 20.312 1.00 98.25 108 LYS A N 1
ATOM 841 C CA . LYS A 1 108 ? -9.863 11.781 21.709 1.00 98.25 108 LYS A CA 1
ATOM 842 C C . LYS A 1 108 ? -11.143 12.542 22.087 1.00 98.25 108 LYS A C 1
ATOM 844 O O . LYS A 1 108 ? -11.521 12.566 23.259 1.00 98.25 108 LYS A O 1
ATOM 849 N N . GLU A 1 109 ? -11.826 13.162 21.118 1.00 98.38 109 GLU A N 1
ATOM 850 C CA . GLU A 1 109 ? -13.038 13.963 21.353 1.00 98.38 109 GLU A CA 1
ATOM 851 C C . GLU A 1 109 ? -14.262 13.137 21.796 1.00 98.38 109 GLU A C 1
ATOM 853 O O . GLU A 1 109 ? -15.159 13.680 22.448 1.00 98.38 109 GLU A O 1
ATOM 858 N N . GLN A 1 110 ? -14.324 11.855 21.431 1.00 97.94 110 GLN A N 1
ATOM 859 C CA . GLN A 1 110 ? -15.331 10.887 21.871 1.00 97.94 110 GLN A CA 1
ATOM 860 C C . GLN A 1 110 ? -14.649 9.587 22.301 1.00 97.94 110 GLN A C 1
ATOM 862 O O . GLN A 1 110 ? -13.694 9.152 21.661 1.00 97.94 110 GLN A O 1
ATOM 867 N N . VAL A 1 111 ? -15.159 8.956 23.362 1.00 98.12 111 VAL A N 1
ATOM 868 C CA . VAL A 1 111 ? -14.621 7.707 23.918 1.00 98.12 111 VAL A CA 1
ATOM 869 C C . VAL A 1 111 ? -15.772 6.743 24.184 1.00 98.12 111 VAL A C 1
ATOM 871 O O . VAL A 1 111 ? -16.727 7.086 24.880 1.00 98.12 111 VAL A O 1
ATOM 874 N N . TRP A 1 112 ? -15.685 5.539 23.630 1.00 98.06 112 TRP A N 1
ATOM 875 C CA . TRP A 1 112 ? -16.552 4.408 23.944 1.00 98.06 112 TRP A CA 1
ATOM 876 C C . TRP A 1 112 ? -15.723 3.385 24.716 1.00 98.06 112 TRP A C 1
ATOM 878 O O . TRP A 1 112 ? -14.793 2.810 24.158 1.00 98.06 112 TRP A O 1
ATOM 888 N N . SER A 1 113 ? -16.040 3.163 25.988 1.00 96.12 113 SER A N 1
ATOM 889 C CA . SER A 1 113 ? -15.332 2.228 26.873 1.00 96.12 113 SER A CA 1
ATOM 890 C C . SER A 1 113 ? -16.322 1.353 27.644 1.00 96.12 113 SER A C 1
ATOM 892 O O . SER A 1 113 ? -17.514 1.667 27.711 1.00 96.12 113 SER A O 1
ATOM 894 N N . GLY A 1 114 ? -15.847 0.228 28.189 1.00 91.75 114 GLY A N 1
ATOM 895 C CA . GLY A 1 114 ? -16.689 -0.734 28.912 1.00 91.75 114 GLY A CA 1
ATOM 896 C C . GLY A 1 114 ? -17.880 -1.200 28.068 1.00 91.75 114 GLY A C 1
ATOM 897 O O . GLY A 1 114 ? -17.729 -1.521 26.888 1.00 91.75 114 GLY A O 1
ATOM 898 N N . ASP A 1 115 ? -19.086 -1.138 28.634 1.00 92.62 115 ASP A N 1
ATOM 899 C CA . ASP A 1 115 ? -20.335 -1.467 27.933 1.00 92.62 115 ASP A CA 1
ATOM 900 C C . ASP A 1 115 ? -20.727 -0.458 26.838 1.00 92.62 115 ASP A C 1
ATOM 902 O O . ASP A 1 115 ? -21.757 -0.626 26.190 1.00 92.62 115 ASP A O 1
ATOM 906 N N . GLY A 1 116 ? -19.937 0.585 26.587 1.00 94.12 116 GLY A N 1
ATOM 907 C CA . GLY A 1 116 ? -20.109 1.471 25.436 1.00 94.12 116 GLY A CA 1
ATOM 908 C C . GLY A 1 116 ? -19.490 0.932 24.142 1.00 94.12 116 GLY A C 1
ATOM 909 O O . GLY A 1 116 ? -19.913 1.345 23.058 1.00 94.12 116 GLY A O 1
ATOM 910 N N . VAL A 1 117 ? -18.516 0.014 24.240 1.00 97.88 117 VAL A N 1
ATOM 911 C CA . VAL A 1 117 ? -17.777 -0.530 23.088 1.00 97.88 117 VAL A CA 1
ATOM 912 C C . VAL A 1 117 ? -18.711 -1.342 22.203 1.00 97.88 117 VAL A C 1
ATOM 914 O O . VAL A 1 117 ? -19.370 -2.272 22.665 1.00 97.88 117 VAL A O 1
ATOM 917 N N . ASP A 1 118 ? -18.780 -0.983 20.927 1.00 97.81 118 ASP A N 1
ATOM 918 C CA . ASP A 1 118 ? -19.556 -1.714 19.933 1.00 97.81 118 ASP A CA 1
ATOM 919 C C . ASP A 1 118 ? -19.019 -1.430 18.527 1.00 97.81 118 ASP A C 1
ATOM 921 O O . ASP A 1 118 ? -19.222 -0.348 17.970 1.00 97.81 118 ASP A O 1
ATOM 925 N N . LEU A 1 119 ? -18.324 -2.416 17.961 1.00 98.25 119 LEU A N 1
ATOM 926 C CA . LEU A 1 119 ? -17.792 -2.384 16.601 1.00 98.25 119 LEU A CA 1
ATOM 927 C C . LEU A 1 119 ? -18.907 -2.309 15.549 1.00 98.25 119 LEU A C 1
ATOM 929 O O . LEU A 1 119 ? -18.696 -1.718 14.494 1.00 98.25 119 LEU A O 1
ATOM 933 N N . GLY A 1 120 ? -20.104 -2.833 15.841 1.00 97.12 120 GLY A N 1
ATOM 934 C CA . GLY A 1 120 ? -21.242 -2.848 14.915 1.00 97.12 120 GLY A CA 1
ATOM 935 C C . GLY A 1 120 ? -21.806 -1.461 14.588 1.00 97.12 120 GLY A C 1
ATOM 936 O O . GLY A 1 120 ? -22.581 -1.317 13.645 1.00 97.12 120 GLY A O 1
ATOM 937 N N . LYS A 1 121 ? -21.400 -0.424 15.333 1.00 97.25 121 LYS A N 1
ATOM 938 C CA . LYS A 1 121 ? -21.728 0.981 15.037 1.00 97.25 121 LYS A CA 1
ATOM 939 C C . LYS A 1 121 ? -20.848 1.587 13.939 1.00 97.25 121 LYS A C 1
ATOM 941 O O . LYS A 1 121 ? -21.166 2.670 13.454 1.00 97.25 121 LYS A O 1
ATOM 946 N N . LEU A 1 122 ? -19.740 0.935 13.580 1.00 98.44 122 LEU A N 1
ATOM 947 C CA . LEU A 1 122 ? -18.869 1.345 12.480 1.00 98.44 122 LEU A CA 1
ATOM 948 C C . LEU A 1 122 ? -19.426 0.817 11.141 1.00 98.44 122 LEU A C 1
ATOM 950 O O . LEU A 1 122 ? -20.064 -0.237 11.118 1.00 98.44 122 LEU A O 1
ATOM 954 N N . PRO A 1 123 ? -19.191 1.504 10.009 1.00 98.12 123 PRO A N 1
ATOM 955 C CA . PRO A 1 123 ? -19.650 1.066 8.690 1.00 98.12 123 PRO A CA 1
ATOM 956 C C . PRO A 1 123 ? -18.742 -0.046 8.128 1.00 98.12 123 PRO A C 1
ATOM 958 O O . PRO A 1 123 ? -18.050 0.143 7.135 1.00 98.12 123 PRO A O 1
ATOM 961 N N . LEU A 1 124 ? -18.710 -1.198 8.799 1.00 98.12 124 LEU A N 1
ATOM 962 C CA . LEU A 1 124 ? -17.826 -2.323 8.482 1.00 98.12 124 LEU A CA 1
ATOM 963 C C . LEU A 1 124 ? -18.262 -3.032 7.195 1.00 98.12 124 LEU A C 1
ATOM 965 O O . LEU A 1 124 ? -19.409 -3.472 7.097 1.00 98.12 124 LEU A O 1
ATOM 969 N N . LEU A 1 125 ? -17.349 -3.189 6.235 1.00 98.50 125 LEU A N 1
ATOM 970 C CA . LEU A 1 125 ? -17.667 -3.758 4.928 1.00 98.50 125 LEU A CA 1
ATOM 971 C C . LEU A 1 125 ? -17.327 -5.248 4.828 1.00 98.50 125 LEU A C 1
ATOM 973 O O . LEU A 1 125 ? -16.267 -5.698 5.266 1.00 98.50 125 LEU A O 1
ATOM 977 N N . THR A 1 126 ? -18.211 -6.007 4.176 1.00 98.44 126 THR A N 1
ATOM 978 C CA . THR A 1 126 ? -17.850 -7.284 3.532 1.00 98.44 126 THR A CA 1
ATOM 979 C C . THR A 1 126 ? -17.611 -6.979 2.058 1.00 98.44 126 THR A C 1
ATOM 981 O O . THR A 1 126 ? -18.534 -6.522 1.378 1.00 98.44 126 THR A O 1
ATOM 984 N N . HIS A 1 127 ? -16.378 -7.156 1.582 1.00 97.88 127 HIS A N 1
ATOM 985 C CA . HIS A 1 127 ? -15.942 -6.564 0.318 1.00 97.88 127 HIS A CA 1
ATOM 986 C C . HIS A 1 127 ? -16.271 -7.446 -0.881 1.00 97.88 127 HIS A C 1
ATOM 988 O O . HIS A 1 127 ? -16.827 -6.956 -1.867 1.00 97.88 127 HIS A O 1
ATOM 994 N N . ASN A 1 128 ? -15.943 -8.733 -0.771 1.00 97.31 128 ASN A N 1
ATOM 995 C CA . ASN A 1 128 ? -15.981 -9.703 -1.857 1.00 97.31 128 ASN A CA 1
ATOM 996 C C . ASN A 1 128 ? -16.854 -10.912 -1.492 1.00 97.31 128 ASN A C 1
ATOM 998 O O . ASN A 1 128 ? -17.014 -11.244 -0.319 1.00 97.31 128 ASN A O 1
ATOM 1002 N N . GLU A 1 129 ? -17.393 -11.591 -2.506 1.00 96.88 129 GLU A N 1
ATOM 1003 C CA . GLU A 1 129 ? -18.453 -12.604 -2.380 1.00 96.88 129 GLU A CA 1
ATOM 1004 C C . GLU A 1 129 ? -18.199 -13.679 -1.311 1.00 96.88 129 GLU A C 1
ATOM 1006 O O . GLU A 1 129 ? -19.102 -13.985 -0.527 1.00 96.88 129 GLU A O 1
ATOM 1011 N N . LEU A 1 130 ? -16.976 -14.217 -1.266 1.00 97.00 130 LEU A N 1
ATOM 1012 C CA . LEU A 1 130 ? -16.585 -15.300 -0.363 1.00 97.00 130 LEU A CA 1
ATOM 1013 C C . LEU A 1 130 ? -15.891 -14.811 0.913 1.00 97.00 130 LEU A C 1
ATOM 1015 O O . LEU A 1 130 ? -15.426 -15.646 1.680 1.00 97.00 130 LEU A O 1
ATOM 1019 N N . ASP A 1 131 ? -15.792 -13.499 1.160 1.00 97.69 131 ASP A N 1
ATOM 1020 C CA . ASP A 1 131 ? -15.173 -13.009 2.397 1.00 97.69 131 ASP A CA 1
ATOM 1021 C C . ASP A 1 131 ? -15.885 -13.608 3.626 1.00 97.69 131 ASP A C 1
ATOM 1023 O O . ASP A 1 131 ? -17.116 -13.597 3.718 1.00 97.69 131 ASP A O 1
ATOM 1027 N N . GLY A 1 132 ? -15.111 -14.095 4.600 1.00 96.06 132 GLY A N 1
ATOM 1028 C CA . GLY A 1 132 ? -15.621 -14.771 5.800 1.00 96.0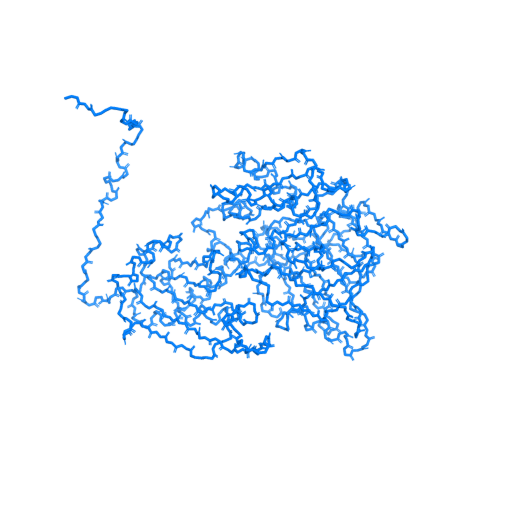6 132 GLY A CA 1
ATOM 1029 C C . GLY A 1 132 ? -16.467 -13.890 6.729 1.00 96.06 132 GLY A C 1
ATOM 1030 O O . GLY A 1 132 ? -17.022 -14.374 7.717 1.00 96.06 132 GLY A O 1
ATOM 1031 N N . GLY A 1 133 ? -16.557 -12.589 6.453 1.00 96.69 133 GLY A N 1
ATOM 1032 C CA . GLY A 1 133 ? -17.353 -11.628 7.204 1.00 96.69 133 GLY A CA 1
ATOM 1033 C C . GLY A 1 133 ? -16.925 -10.183 6.940 1.00 96.69 133 GLY A C 1
ATOM 1034 O O . GLY A 1 133 ? -16.198 -9.920 5.982 1.00 96.69 133 GLY A O 1
ATOM 1035 N N . PRO A 1 134 ? -17.365 -9.236 7.783 1.00 98.00 134 PRO A N 1
ATOM 1036 C CA . PRO A 1 134 ? -16.907 -7.858 7.717 1.00 98.00 134 PRO A CA 1
ATOM 1037 C C . PRO A 1 134 ? -15.451 -7.710 8.173 1.00 98.00 134 PRO A C 1
ATOM 1039 O O . PRO A 1 134 ? -15.022 -8.366 9.126 1.00 98.00 134 PRO A O 1
ATOM 1042 N N . TYR A 1 135 ? -14.714 -6.803 7.529 1.00 98.38 135 TYR A N 1
ATOM 1043 C CA . TYR A 1 135 ? -13.310 -6.521 7.826 1.00 98.38 135 TYR A CA 1
ATOM 1044 C C . TYR A 1 135 ? -13.044 -5.029 8.027 1.00 98.38 135 TYR A C 1
ATOM 1046 O O . TYR A 1 135 ? -13.624 -4.180 7.355 1.00 98.38 135 TYR A O 1
ATOM 1054 N N . ILE A 1 136 ? -12.086 -4.724 8.899 1.00 98.50 136 ILE A N 1
ATOM 1055 C CA . ILE A 1 136 ? -11.358 -3.453 8.895 1.00 98.50 136 ILE A CA 1
ATOM 1056 C C . ILE A 1 136 ? -10.119 -3.662 8.024 1.00 98.50 136 ILE A C 1
ATOM 1058 O O . ILE A 1 136 ? -9.262 -4.478 8.373 1.00 98.50 136 ILE A O 1
ATOM 1062 N N . THR A 1 137 ? -10.022 -2.961 6.893 1.00 97.31 137 THR A N 1
ATOM 1063 C CA . THR A 1 137 ? -8.937 -3.185 5.911 1.00 97.31 137 THR A CA 1
ATOM 1064 C C . THR A 1 137 ? -7.923 -2.041 5.837 1.00 97.31 137 THR A C 1
ATOM 1066 O O . THR A 1 137 ? -6.786 -2.241 5.418 1.00 97.31 137 THR A O 1
ATOM 1069 N N . SER A 1 138 ? -8.311 -0.849 6.286 1.00 96.38 138 SER A N 1
ATOM 1070 C CA . SER A 1 138 ? -7.473 0.357 6.342 1.00 96.38 138 SER A CA 1
ATOM 1071 C C . SER A 1 138 ? -6.747 0.549 7.684 1.00 96.38 138 SER A C 1
ATOM 1073 O O . SER A 1 138 ? -6.083 1.569 7.888 1.00 96.38 138 SER A O 1
ATOM 1075 N N . GLY A 1 139 ? -6.913 -0.394 8.615 1.00 97.25 139 GLY A N 1
ATOM 1076 C CA . GLY A 1 139 ? -6.459 -0.277 9.996 1.00 97.25 139 GLY A CA 1
ATOM 1077 C C . GLY A 1 139 ? -4.939 -0.335 10.125 1.00 97.25 139 GLY A C 1
ATOM 1078 O O . GLY A 1 139 ? -4.320 -1.361 9.845 1.00 97.25 139 GLY A O 1
ATOM 1079 N N . ILE A 1 140 ? -4.334 0.757 10.594 1.00 98.50 140 ILE A N 1
ATOM 1080 C CA . ILE A 1 140 ? -2.924 0.765 10.990 1.00 98.50 140 ILE A CA 1
ATOM 1081 C C . ILE A 1 140 ? -2.846 0.165 12.393 1.00 98.50 140 ILE A C 1
ATOM 1083 O O . ILE A 1 140 ? -3.174 0.839 13.371 1.00 98.50 140 ILE A O 1
ATOM 1087 N N . GLY A 1 141 ? -2.446 -1.101 12.483 1.00 98.31 141 GLY A N 1
ATOM 1088 C CA . GLY A 1 141 ? -2.183 -1.788 13.740 1.00 98.31 141 GLY A CA 1
ATOM 1089 C C . GLY A 1 141 ? -0.846 -1.345 14.323 1.00 98.31 141 GLY A C 1
ATOM 1090 O O . GLY A 1 141 ? 0.188 -1.391 13.655 1.00 98.31 141 GLY A O 1
ATOM 1091 N N . ILE A 1 142 ? -0.887 -0.902 15.573 1.00 98.62 142 ILE A N 1
ATOM 1092 C CA . ILE A 1 142 ? 0.218 -0.291 16.295 1.00 98.62 142 ILE A CA 1
ATOM 1093 C C . ILE A 1 142 ? 0.508 -1.135 17.523 1.00 98.62 142 ILE A C 1
ATOM 1095 O O . ILE A 1 142 ? -0.369 -1.327 18.369 1.00 98.62 142 ILE A O 1
ATOM 1099 N N . MET A 1 143 ? 1.738 -1.625 17.623 1.00 97.88 143 MET A N 1
ATOM 1100 C CA . MET A 1 143 ? 2.183 -2.475 18.722 1.00 97.88 143 MET A CA 1
ATOM 1101 C C . MET A 1 143 ? 3.556 -2.025 19.202 1.00 97.88 143 MET A C 1
ATOM 1103 O O . MET A 1 143 ? 4.418 -1.658 18.401 1.00 97.88 143 MET A O 1
ATOM 1107 N N . ARG A 1 144 ? 3.769 -2.082 20.516 1.00 97.56 144 ARG A N 1
ATOM 1108 C CA . ARG A 1 144 ? 5.083 -1.861 21.116 1.00 97.56 144 ARG A CA 1
ATOM 1109 C C . ARG A 1 144 ? 5.791 -3.193 21.285 1.00 97.56 144 ARG A C 1
ATOM 1111 O O . ARG A 1 144 ? 5.227 -4.125 21.841 1.00 97.56 144 ARG A O 1
ATOM 1118 N N . ASP A 1 145 ? 7.029 -3.272 20.832 1.00 97.12 145 ASP A N 1
ATOM 1119 C CA . ASP A 1 145 ? 7.877 -4.429 21.061 1.00 97.12 145 ASP A CA 1
ATOM 1120 C C . ASP A 1 145 ? 8.272 -4.530 22.548 1.00 97.12 145 ASP A C 1
ATOM 1122 O O . ASP A 1 145 ? 8.902 -3.600 23.063 1.00 97.12 145 ASP A O 1
ATOM 1126 N N . PRO A 1 146 ? 7.964 -5.637 23.251 1.00 96.62 146 PRO A N 1
ATOM 1127 C CA . PRO A 1 146 ? 8.253 -5.773 24.679 1.00 96.62 146 PRO A CA 1
ATOM 1128 C C . PRO A 1 146 ? 9.734 -6.060 24.978 1.00 96.62 146 PRO A C 1
ATOM 1130 O O . PRO A 1 146 ? 10.099 -6.259 26.139 1.00 96.62 146 PRO A O 1
ATOM 1133 N N . GLU A 1 147 ? 10.582 -6.149 23.949 1.00 95.31 147 GLU A N 1
ATOM 1134 C CA . GLU A 1 147 ? 12.040 -6.258 24.071 1.00 95.31 147 GLU A CA 1
ATOM 1135 C C . GLU A 1 147 ? 12.731 -4.917 23.840 1.00 95.31 147 GLU A C 1
ATOM 1137 O O . GLU A 1 147 ? 13.408 -4.413 24.732 1.00 95.31 147 GLU A O 1
ATOM 1142 N N . SER A 1 148 ? 12.563 -4.328 22.653 1.00 96.00 148 SER A N 1
ATOM 1143 C CA . SER A 1 148 ? 13.271 -3.095 22.282 1.00 96.00 148 SER A CA 1
ATOM 1144 C C . SER A 1 148 ? 12.563 -1.805 22.706 1.00 96.00 148 SER A C 1
ATOM 1146 O O . SER A 1 148 ? 13.169 -0.736 22.659 1.00 96.00 148 SER A O 1
ATOM 1148 N N . GLY A 1 149 ? 11.275 -1.870 23.061 1.00 95.81 149 GLY A N 1
ATOM 1149 C CA . GLY A 1 149 ? 10.433 -0.698 23.309 1.00 95.81 149 GLY A CA 1
ATOM 1150 C C . GLY A 1 149 ? 10.032 0.075 22.045 1.00 95.81 149 GLY A C 1
ATOM 1151 O O . GLY A 1 149 ? 9.250 1.024 22.151 1.00 95.81 149 GLY A O 1
ATOM 1152 N N . GLN A 1 150 ? 10.525 -0.325 20.865 1.00 96.44 150 GLN A N 1
ATOM 1153 C CA . GLN A 1 150 ? 10.176 0.278 19.578 1.00 96.44 150 GLN A CA 1
ATOM 1154 C C . GLN A 1 150 ? 8.710 0.027 19.228 1.00 96.44 150 GLN A C 1
ATOM 1156 O O . GLN A 1 150 ? 8.105 -0.951 19.667 1.00 96.44 150 GLN A O 1
ATOM 1161 N N . VAL A 1 151 ? 8.128 0.918 18.432 1.00 96.56 151 VAL A N 1
ATOM 1162 C CA . VAL A 1 151 ? 6.716 0.851 18.042 1.00 96.56 151 VAL A CA 1
ATOM 1163 C C . VAL A 1 151 ? 6.627 0.533 16.564 1.00 96.56 151 VAL A C 1
ATOM 1165 O O . VAL A 1 151 ? 7.062 1.344 15.758 1.00 96.56 151 VAL A O 1
ATOM 1168 N N . ASN A 1 152 ? 6.033 -0.608 16.221 1.00 97.31 152 ASN A N 1
ATOM 1169 C CA . ASN A 1 152 ? 5.646 -0.907 14.847 1.00 97.31 152 ASN A CA 1
ATOM 1170 C C . ASN A 1 152 ? 4.277 -0.295 14.557 1.00 97.31 152 ASN A C 1
ATOM 1172 O O . ASN A 1 152 ? 3.355 -0.456 15.357 1.00 97.31 152 ASN A O 1
ATOM 1176 N N . ALA A 1 153 ? 4.135 0.32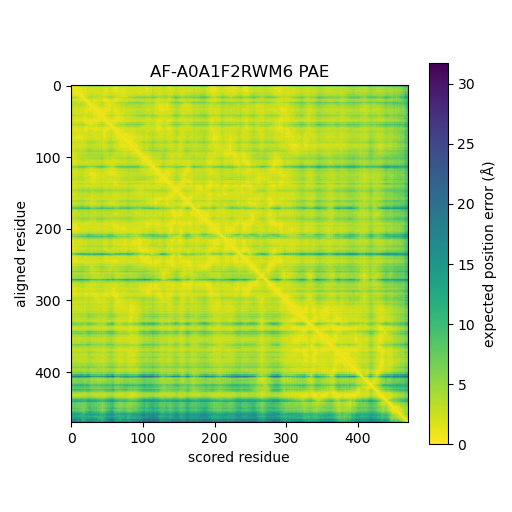6 13.389 1.00 97.56 153 ALA A N 1
ATOM 1177 C CA . ALA A 1 153 ? 2.846 0.659 12.798 1.00 97.56 153 ALA A CA 1
ATOM 1178 C C . ALA A 1 153 ? 2.744 0.010 11.412 1.00 97.56 153 ALA A C 1
ATOM 1180 O O . ALA A 1 153 ? 3.489 0.367 10.504 1.00 97.56 153 ALA A O 1
ATOM 1181 N N . GLY A 1 154 ? 1.835 -0.952 11.250 1.00 96.62 154 GLY A N 1
ATOM 1182 C CA . GLY A 1 154 ? 1.657 -1.703 10.006 1.00 96.62 154 GLY A CA 1
ATOM 1183 C C . GLY A 1 154 ? 0.196 -1.777 9.584 1.00 96.62 154 GLY A C 1
ATOM 1184 O O . GLY A 1 154 ? -0.699 -1.752 10.425 1.00 96.62 154 GLY A O 1
ATOM 1185 N N . LEU A 1 155 ? -0.062 -1.872 8.280 1.00 96.25 155 LEU A N 1
ATOM 1186 C CA . LEU A 1 155 ? -1.415 -2.114 7.780 1.00 96.25 155 LEU A CA 1
ATOM 1187 C C . LEU A 1 155 ? -1.749 -3.607 7.904 1.00 96.25 155 LEU A C 1
ATOM 1189 O O . LEU A 1 155 ? -1.132 -4.440 7.236 1.00 96.25 155 LEU A O 1
ATOM 1193 N N . TYR A 1 156 ? -2.729 -3.941 8.742 1.00 96.12 156 TYR A N 1
ATOM 1194 C CA . TYR A 1 156 ? -3.198 -5.311 8.938 1.00 96.12 156 TYR A CA 1
ATOM 1195 C C . TYR A 1 156 ? -4.709 -5.359 8.737 1.00 96.12 156 TYR A C 1
ATOM 1197 O O . TYR A 1 156 ? -5.426 -4.417 9.070 1.00 96.12 156 TYR A O 1
ATOM 1205 N N . ARG A 1 157 ? -5.211 -6.470 8.193 1.00 95.88 157 ARG A N 1
ATOM 1206 C CA . ARG A 1 157 ? -6.658 -6.684 8.138 1.00 95.88 157 ARG A CA 1
ATOM 1207 C C . ARG A 1 157 ? -7.164 -7.258 9.452 1.00 95.88 157 ARG A C 1
ATOM 1209 O O . ARG A 1 157 ? -6.485 -8.081 10.077 1.00 95.88 157 ARG A O 1
ATOM 1216 N N . HIS A 1 158 ? -8.388 -6.882 9.805 1.00 98.06 158 HIS A N 1
ATOM 1217 C CA . HIS A 1 158 ? -9.042 -7.361 11.013 1.00 98.06 158 HIS A CA 1
ATOM 1218 C C . HIS A 1 158 ? -10.457 -7.851 10.723 1.00 98.06 158 HIS A C 1
ATOM 1220 O O . HIS A 1 158 ? -11.331 -7.038 10.420 1.00 98.06 158 HIS A O 1
ATOM 1226 N N . GLN A 1 159 ? -10.695 -9.163 10.810 1.00 98.19 159 GLN A N 1
ATOM 1227 C CA . GLN A 1 159 ? -12.051 -9.704 10.683 1.00 98.19 159 GLN A CA 1
ATOM 1228 C C . GLN A 1 159 ? -12.854 -9.373 11.932 1.00 98.19 159 GLN A C 1
ATOM 1230 O O . GLN A 1 159 ? -12.356 -9.535 13.043 1.00 98.19 159 GLN A O 1
ATOM 1235 N N . VAL A 1 160 ? -14.100 -8.948 11.773 1.00 98.31 160 VAL A N 1
ATOM 1236 C CA . VAL A 1 160 ? -14.974 -8.645 12.905 1.00 98.31 160 VAL A CA 1
ATOM 1237 C C . VAL A 1 160 ? -15.749 -9.891 13.310 1.00 98.31 160 VAL A C 1
ATOM 1239 O O . VAL A 1 160 ? -16.507 -10.457 12.524 1.00 98.31 160 VAL A O 1
ATOM 1242 N N . TYR A 1 161 ? -15.559 -10.318 14.555 1.00 97.44 161 TYR A N 1
ATOM 1243 C CA . TYR A 1 161 ? -16.159 -11.536 15.099 1.00 97.44 161 TYR A CA 1
ATOM 1244 C C . TYR A 1 161 ? -17.402 -11.287 15.947 1.00 97.44 161 TYR A C 1
ATOM 1246 O O . TYR A 1 161 ? -18.184 -12.210 16.189 1.00 97.44 161 TYR A O 1
ATOM 1254 N N . GLY A 1 162 ? -17.576 -10.052 16.407 1.00 96.31 162 GLY A N 1
ATOM 1255 C CA . GLY A 1 162 ? -18.682 -9.658 17.256 1.00 96.31 162 GLY A CA 1
ATOM 1256 C C . GLY A 1 162 ? -18.548 -8.214 17.711 1.00 96.31 162 GLY A C 1
ATOM 1257 O O . GLY A 1 162 ? -17.896 -7.390 17.074 1.00 96.31 162 GLY A O 1
ATOM 1258 N N . ARG A 1 163 ? -19.170 -7.921 18.850 1.00 97.31 163 ARG A N 1
ATOM 1259 C CA . ARG A 1 163 ? -19.297 -6.570 19.396 1.00 97.31 163 ARG A CA 1
ATOM 1260 C C . ARG A 1 163 ? -17.955 -5.913 19.747 1.00 97.31 163 ARG A C 1
ATOM 1262 O O . ARG A 1 163 ? -17.801 -4.711 19.558 1.00 97.31 163 ARG A O 1
ATOM 1269 N N . ASN A 1 164 ? -17.006 -6.677 20.279 1.00 98.00 164 ASN A N 1
ATOM 1270 C CA . ASN A 1 164 ? -15.716 -6.183 20.771 1.00 98.00 164 ASN A CA 1
ATOM 1271 C C . ASN A 1 164 ? -14.564 -7.165 20.493 1.00 98.00 164 ASN A C 1
ATOM 1273 O O . ASN A 1 164 ? -13.542 -7.125 21.174 1.00 98.00 164 ASN A O 1
ATOM 1277 N N . GLU A 1 165 ? -14.725 -8.047 19.508 1.00 98.25 165 GLU A N 1
ATOM 1278 C CA . GLU A 1 165 ? -13.724 -9.050 19.148 1.00 98.25 165 GLU A CA 1
ATOM 1279 C C . GLU A 1 165 ? -13.352 -8.934 17.674 1.00 98.25 165 GLU A C 1
ATOM 1281 O O . GLU A 1 165 ? -14.224 -8.860 16.800 1.00 98.25 165 GLU A O 1
ATOM 1286 N N . LEU A 1 166 ? -12.047 -8.949 17.411 1.00 98.38 166 LEU A N 1
ATOM 1287 C CA . LEU A 1 166 ? -11.477 -8.931 16.069 1.00 98.38 166 LEU A CA 1
ATOM 1288 C C . LEU A 1 166 ? -10.509 -10.102 15.888 1.00 98.38 166 LEU A C 1
ATOM 1290 O O . LEU A 1 166 ? -9.852 -10.525 16.835 1.00 98.38 166 LEU A O 1
ATOM 1294 N N . GLY A 1 167 ? -10.363 -10.589 14.664 1.00 97.69 167 GLY A N 1
ATOM 1295 C CA . GLY A 1 167 ? -9.181 -11.328 14.237 1.00 97.69 167 GLY A CA 1
ATOM 1296 C C . GLY A 1 167 ? -8.092 -10.362 13.785 1.00 97.69 167 GLY A C 1
ATOM 1297 O O . GLY A 1 167 ? -8.378 -9.229 13.405 1.00 97.69 167 GLY A O 1
ATOM 1298 N N . VAL A 1 168 ? -6.840 -10.800 13.782 1.00 97.19 168 VAL A N 1
ATOM 1299 C CA . VAL A 1 168 ? -5.756 -10.093 13.090 1.00 97.19 168 VAL A CA 1
ATOM 1300 C C . VAL A 1 168 ? -4.870 -11.090 12.381 1.00 97.19 168 VAL A C 1
ATOM 1302 O O . VAL A 1 168 ? -4.474 -12.100 12.961 1.00 97.19 168 VAL A O 1
ATOM 1305 N N . TRP A 1 169 ? -4.537 -10.803 11.126 1.00 93.88 169 TRP A N 1
ATOM 1306 C CA . TRP A 1 169 ? -3.555 -11.602 10.413 1.00 93.88 169 TRP A CA 1
ATOM 1307 C C . TRP A 1 169 ? -2.215 -10.870 10.309 1.00 93.88 169 TRP A C 1
ATOM 1309 O O . TRP A 1 169 ? -2.027 -9.964 9.498 1.00 93.88 169 TRP A O 1
ATOM 1319 N N . PHE A 1 170 ? -1.257 -11.332 11.115 1.00 91.75 170 PHE A N 1
ATOM 1320 C CA . PHE A 1 170 ? 0.164 -11.071 10.920 1.00 91.75 170 PHE A CA 1
ATOM 1321 C C . PHE A 1 170 ? 0.774 -12.131 9.999 1.00 91.75 170 PHE A C 1
ATOM 1323 O O . PHE A 1 170 ? 0.778 -13.314 10.332 1.00 91.75 170 PHE A O 1
ATOM 1330 N N . ILE A 1 171 ? 1.282 -11.726 8.837 1.00 87.56 171 ILE A N 1
ATOM 1331 C CA . ILE A 1 171 ? 2.129 -12.606 8.021 1.00 87.56 171 ILE A CA 1
ATOM 1332 C C . ILE A 1 171 ? 3.441 -12.827 8.785 1.00 87.56 171 ILE A C 1
ATOM 1334 O O . ILE A 1 171 ? 3.975 -11.876 9.352 1.00 87.56 171 ILE A O 1
ATOM 1338 N N . ASP A 1 172 ? 3.965 -14.055 8.798 1.00 81.94 172 ASP A N 1
ATOM 1339 C CA . ASP A 1 172 ? 5.109 -14.456 9.636 1.00 81.94 172 ASP A CA 1
ATOM 1340 C C . ASP A 1 172 ? 6.340 -13.546 9.500 1.00 81.94 172 ASP A C 1
ATOM 1342 O O . ASP A 1 172 ? 7.009 -13.270 10.491 1.00 81.94 172 ASP A O 1
ATOM 1346 N N . GLY A 1 173 ? 6.609 -13.032 8.295 1.00 83.19 173 GLY A N 1
ATOM 1347 C CA . GLY A 1 173 ? 7.729 -12.123 8.026 1.00 83.19 173 GLY A CA 1
ATOM 1348 C C . GLY A 1 173 ? 7.522 -10.669 8.476 1.00 83.19 173 GLY A C 1
ATOM 1349 O O . GLY A 1 173 ? 8.450 -9.866 8.382 1.00 83.19 173 GLY A O 1
ATOM 1350 N N . HIS A 1 174 ? 6.324 -10.289 8.931 1.00 89.75 174 HIS A N 1
ATOM 1351 C CA . HIS A 1 174 ? 5.997 -8.912 9.310 1.00 89.75 174 HIS A CA 1
ATOM 1352 C C . HIS A 1 174 ? 6.347 -8.620 10.776 1.00 89.75 174 HIS A C 1
ATOM 1354 O O . HIS A 1 174 ? 6.204 -9.473 11.652 1.00 89.75 174 HIS A O 1
ATOM 1360 N N . HIS A 1 175 ? 6.716 -7.369 11.071 1.00 94.56 175 HIS A N 1
ATOM 1361 C CA . HIS A 1 175 ? 7.106 -6.934 12.418 1.00 94.56 175 HIS A CA 1
ATOM 1362 C C . HIS A 1 175 ? 6.039 -7.201 13.489 1.00 94.56 175 HIS A C 1
ATOM 1364 O O . HIS A 1 175 ? 6.388 -7.636 14.586 1.00 94.56 175 HIS A O 1
ATOM 1370 N N . GLY A 1 176 ? 4.750 -7.030 13.169 1.00 95.25 176 GLY A N 1
ATOM 1371 C CA . GLY A 1 176 ? 3.654 -7.371 14.081 1.00 95.25 176 GLY A CA 1
ATOM 1372 C C . GLY A 1 176 ? 3.643 -8.847 14.499 1.00 95.25 176 GLY A C 1
ATOM 1373 O O . GLY A 1 176 ? 3.346 -9.140 15.654 1.00 95.25 176 GLY A O 1
ATOM 1374 N N . SER A 1 177 ? 4.056 -9.767 13.613 1.00 94.94 177 SER A N 1
ATOM 1375 C CA . SER A 1 177 ? 4.172 -11.196 13.944 1.00 94.94 177 SER A CA 1
ATOM 1376 C C . SER A 1 177 ? 5.274 -11.439 14.975 1.00 94.94 177 SER A C 1
ATOM 1378 O O . SER A 1 177 ? 5.042 -12.095 15.990 1.00 94.94 177 SER A O 1
ATOM 1380 N N . TYR A 1 178 ? 6.455 -10.841 14.777 1.00 96.12 178 TYR A N 1
ATOM 1381 C CA . TYR A 1 178 ? 7.563 -10.958 15.730 1.00 96.12 178 TYR A CA 1
ATOM 1382 C C . TYR A 1 178 ? 7.206 -10.382 17.103 1.00 96.12 178 TYR A C 1
ATOM 1384 O O . TYR A 1 178 ? 7.477 -11.016 18.122 1.00 96.12 178 TYR A O 1
ATOM 1392 N N . ILE A 1 179 ? 6.567 -9.208 17.135 1.00 97.44 179 ILE A N 1
ATOM 1393 C CA . ILE A 1 179 ? 6.134 -8.567 18.383 1.00 97.44 179 ILE A CA 1
ATOM 1394 C C . ILE A 1 179 ? 5.097 -9.435 19.097 1.00 97.44 179 ILE A C 1
ATOM 1396 O O . ILE A 1 179 ? 5.241 -9.706 20.289 1.00 97.44 179 ILE A O 1
ATOM 1400 N N . TYR A 1 180 ? 4.073 -9.904 18.381 1.00 97.69 180 TYR A N 1
ATOM 1401 C CA . TYR A 1 180 ? 3.047 -10.760 18.964 1.00 97.69 180 TYR A CA 1
ATOM 1402 C C . TYR A 1 180 ? 3.632 -12.065 19.514 1.00 97.69 180 TYR A C 1
ATOM 1404 O O . TYR A 1 180 ? 3.325 -12.431 20.647 1.00 97.69 180 TYR A O 1
ATOM 1412 N N . ARG A 1 181 ? 4.528 -12.724 18.767 1.00 97.50 181 ARG A N 1
ATOM 1413 C CA . ARG A 1 181 ? 5.180 -13.964 19.208 1.00 97.50 181 ARG A CA 1
ATOM 1414 C C . ARG A 1 181 ? 5.927 -13.777 20.530 1.00 97.50 181 ARG A C 1
ATOM 1416 O O . ARG A 1 181 ? 5.804 -14.615 21.412 1.00 97.50 181 ARG A O 1
ATOM 1423 N N . ARG A 1 182 ? 6.631 -12.655 20.710 1.00 97.69 182 ARG A N 1
ATOM 1424 C CA . ARG A 1 182 ? 7.336 -12.335 21.967 1.00 97.69 182 ARG A CA 1
ATOM 1425 C C . ARG A 1 182 ? 6.394 -12.175 23.159 1.00 97.69 182 ARG A C 1
ATOM 1427 O O . ARG A 1 182 ? 6.731 -12.596 24.261 1.00 97.69 182 ARG A O 1
ATOM 1434 N N . TYR A 1 183 ? 5.230 -11.556 22.963 1.00 98.12 183 TYR A N 1
ATOM 1435 C CA . TYR A 1 183 ? 4.197 -11.482 24.003 1.00 98.12 183 TYR A CA 1
ATOM 1436 C C . TYR A 1 183 ? 3.599 -12.858 24.304 1.00 98.12 183 TYR A C 1
ATOM 1438 O O . TYR A 1 183 ? 3.444 -13.228 25.468 1.00 98.12 183 TYR A O 1
ATOM 1446 N N . GLU A 1 184 ? 3.315 -13.632 23.258 1.00 97.75 184 GLU A N 1
ATOM 1447 C CA . GLU A 1 184 ? 2.746 -14.970 23.368 1.00 97.75 184 GLU A CA 1
ATOM 1448 C C . GLU A 1 184 ? 3.682 -15.944 24.096 1.00 97.75 184 GLU A C 1
ATOM 1450 O O . GLU A 1 184 ? 3.244 -16.637 25.008 1.00 97.75 184 GLU A O 1
ATOM 1455 N N . GLU A 1 185 ? 4.979 -15.941 23.786 1.00 97.94 185 GLU A N 1
ATOM 1456 C CA . GLU A 1 185 ? 6.003 -16.736 24.485 1.00 97.94 185 GLU A CA 1
ATOM 1457 C C . GLU A 1 185 ? 6.102 -16.389 25.984 1.00 97.94 185 GLU A C 1
ATOM 1459 O O . GLU A 1 185 ? 6.485 -17.229 26.797 1.00 97.94 185 GLU A O 1
ATOM 1464 N N . ARG A 1 186 ? 5.719 -15.163 26.370 1.00 97.94 186 ARG A N 1
ATOM 1465 C CA . ARG A 1 186 ? 5.650 -14.707 27.770 1.00 97.94 186 ARG A CA 1
ATOM 1466 C C . ARG A 1 186 ? 4.297 -14.988 28.431 1.00 97.94 186 ARG A C 1
ATOM 1468 O O . ARG A 1 186 ? 4.128 -14.654 29.602 1.00 97.94 186 ARG A O 1
ATOM 1475 N N . GLY A 1 187 ? 3.324 -15.533 27.700 1.00 98.00 187 GLY A N 1
ATOM 1476 C CA . GLY A 1 187 ? 1.946 -15.697 28.169 1.00 98.00 187 GLY A CA 1
ATOM 1477 C C . GLY A 1 187 ? 1.246 -14.368 28.479 1.00 98.00 187 GLY A C 1
ATOM 1478 O O . GLY A 1 187 ? 0.327 -14.332 29.295 1.00 98.00 187 GLY A O 1
ATOM 1479 N N . GLN A 1 188 ? 1.693 -13.264 27.873 1.00 97.88 188 GLN A N 1
ATOM 1480 C CA . GLN A 1 188 ? 1.178 -11.919 28.129 1.00 97.88 188 GLN A CA 1
ATOM 1481 C C . GLN A 1 188 ? 0.274 -11.450 26.979 1.00 97.88 188 GLN A C 1
ATOM 1483 O O . GLN A 1 188 ? 0.606 -11.676 25.815 1.00 97.88 188 GLN A O 1
ATOM 1488 N N . PRO A 1 189 ? -0.846 -10.760 27.262 1.00 97.62 189 PRO A N 1
ATOM 1489 C CA . PRO A 1 189 ? -1.593 -10.040 26.235 1.00 97.62 189 PRO A CA 1
ATOM 1490 C C . PRO A 1 189 ? -0.724 -8.979 25.560 1.00 97.62 189 PRO A C 1
ATOM 1492 O O . PRO A 1 189 ? -0.036 -8.216 26.237 1.00 97.62 189 PRO A O 1
ATOM 1495 N N . ALA A 1 190 ? -0.772 -8.923 24.229 1.00 98.00 190 ALA A N 1
ATOM 1496 C CA . ALA A 1 190 ? -0.026 -7.943 23.449 1.00 98.00 190 ALA A CA 1
ATOM 1497 C C . ALA A 1 190 ? -0.876 -6.677 23.257 1.00 98.00 190 ALA A C 1
ATOM 1499 O O . ALA A 1 190 ? -1.899 -6.753 22.569 1.00 98.00 190 ALA A O 1
ATOM 1500 N N . PRO A 1 191 ? -0.501 -5.513 23.817 1.00 98.06 191 PRO A N 1
ATOM 1501 C CA . PRO A 1 191 ? -1.254 -4.284 23.609 1.00 98.06 191 PRO A CA 1
ATOM 1502 C C . PRO A 1 191 ? -1.236 -3.879 22.132 1.00 98.06 191 PRO A C 1
ATOM 1504 O O . PRO A 1 191 ? -0.181 -3.866 21.494 1.00 98.06 191 PRO A O 1
ATOM 1507 N N . ILE A 1 192 ? -2.407 -3.538 21.597 1.00 98.44 192 ILE A N 1
ATOM 1508 C CA . ILE A 1 192 ? -2.569 -3.109 20.208 1.00 98.44 192 ILE A CA 1
ATOM 1509 C C . ILE A 1 192 ? -3.5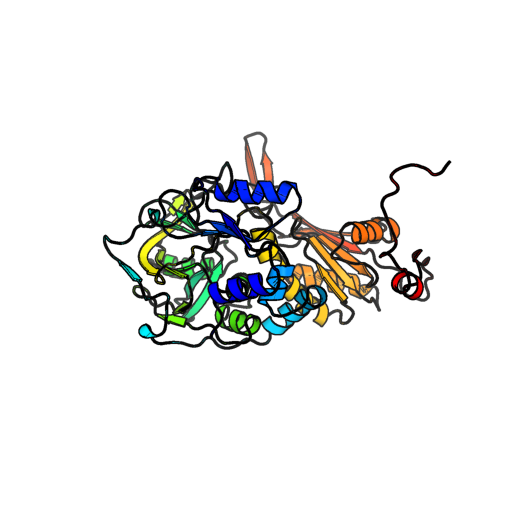50 -1.940 20.116 1.00 98.44 192 ILE A C 1
ATOM 1511 O O . ILE A 1 192 ? -4.574 -1.904 20.802 1.00 98.44 192 ILE A O 1
ATOM 1515 N N . ALA A 1 193 ? -3.246 -0.990 19.238 1.00 98.69 193 ALA A N 1
ATOM 1516 C CA . ALA A 1 193 ? -4.195 0.017 18.782 1.00 98.69 193 ALA A CA 1
ATOM 1517 C C . ALA A 1 193 ? -4.338 -0.049 17.258 1.00 98.69 193 ALA A C 1
ATOM 1519 O O . ALA A 1 193 ? -3.369 -0.325 16.563 1.00 98.69 193 ALA A O 1
ATOM 1520 N N . ILE A 1 194 ? -5.531 0.203 16.731 1.00 98.81 194 ILE A N 1
ATOM 1521 C CA . ILE A 1 194 ? -5.830 0.200 15.297 1.00 98.81 194 ILE A CA 1
ATOM 1522 C C . ILE A 1 194 ? -6.318 1.598 14.932 1.00 98.81 194 ILE A C 1
ATOM 1524 O O . ILE A 1 194 ? -7.411 1.994 15.337 1.00 98.81 194 ILE A O 1
ATOM 1528 N N . ALA A 1 195 ? -5.512 2.353 14.189 1.00 98.81 195 ALA A N 1
ATOM 1529 C CA . ALA A 1 195 ? -5.864 3.692 13.729 1.00 98.81 195 ALA A CA 1
ATOM 1530 C C . ALA A 1 195 ? -6.502 3.644 12.333 1.00 98.81 195 ALA A C 1
ATOM 1532 O O . ALA A 1 195 ? -5.958 3.034 11.413 1.00 98.81 195 ALA A O 1
ATOM 1533 N N . ILE A 1 196 ? -7.644 4.313 12.174 1.00 98.88 196 ILE A N 1
ATOM 1534 C CA . ILE A 1 196 ? -8.443 4.361 10.946 1.00 98.88 196 ILE A CA 1
ATOM 1535 C C . ILE A 1 196 ? -8.640 5.823 10.542 1.00 98.88 196 ILE A C 1
ATOM 1537 O O . ILE A 1 196 ? -8.997 6.674 11.359 1.00 98.88 196 ILE A O 1
ATOM 1541 N N . GLY A 1 197 ? -8.434 6.100 9.254 1.00 98.38 197 GLY A N 1
ATOM 1542 C CA . GLY A 1 197 ? -8.638 7.421 8.666 1.00 98.38 197 GLY A CA 1
ATOM 1543 C C . GLY A 1 197 ? -7.540 8.410 9.042 1.00 98.38 197 GLY A C 1
ATOM 1544 O O . GLY A 1 197 ? -7.658 9.156 10.005 1.00 98.38 197 GLY A O 1
ATOM 1545 N N . HIS A 1 198 ? -6.483 8.457 8.237 1.00 98.50 198 HIS A N 1
ATOM 1546 C CA . HIS A 1 198 ? -5.452 9.490 8.299 1.00 98.50 198 HIS A CA 1
ATOM 1547 C C . HIS A 1 198 ? -5.076 9.914 6.871 1.00 98.50 198 HIS A C 1
ATOM 1549 O O . HIS A 1 198 ? -5.525 9.314 5.895 1.00 98.50 198 HIS A O 1
ATOM 1555 N N . HIS A 1 199 ? -4.251 10.950 6.740 1.00 98.50 199 HIS A N 1
ATOM 1556 C CA . HIS A 1 199 ? -3.657 11.354 5.466 1.00 98.50 199 HIS A CA 1
ATOM 1557 C C . HIS A 1 199 ? -3.009 10.149 4.738 1.00 98.50 199 HIS A C 1
ATOM 1559 O O . HIS A 1 199 ? -2.261 9.412 5.391 1.00 98.50 199 HIS A O 1
ATOM 1565 N N . PRO A 1 200 ? -3.202 9.951 3.414 1.00 97.69 200 PRO A N 1
ATOM 1566 C CA . PRO A 1 200 ? -2.671 8.789 2.686 1.00 97.69 200 PRO A CA 1
ATOM 1567 C C . PRO A 1 200 ? -1.164 8.563 2.831 1.00 97.69 200 PRO A C 1
ATOM 1569 O O . PRO A 1 200 ? -0.716 7.423 2.857 1.00 97.69 200 PRO A O 1
ATOM 1572 N N . ALA A 1 201 ? -0.376 9.632 2.980 1.00 97.44 201 ALA A N 1
ATOM 1573 C CA . ALA A 1 201 ? 1.060 9.533 3.262 1.00 97.44 201 ALA A CA 1
ATOM 1574 C C . ALA A 1 201 ? 1.374 8.744 4.550 1.00 97.44 201 ALA A C 1
ATOM 1576 O O . ALA A 1 201 ? 2.342 7.992 4.579 1.00 97.44 201 ALA A O 1
ATOM 1577 N N . VAL A 1 202 ? 0.533 8.850 5.586 1.00 98.19 202 VAL A N 1
ATOM 1578 C CA . VAL A 1 202 ? 0.696 8.082 6.833 1.00 98.19 202 VAL A CA 1
ATOM 1579 C C . VAL A 1 202 ? 0.350 6.613 6.627 1.00 98.19 202 VAL A C 1
ATOM 1581 O O . VAL A 1 202 ? 1.069 5.740 7.105 1.00 98.19 202 VAL A O 1
ATOM 1584 N N . VAL A 1 203 ? -0.691 6.330 5.840 1.00 97.31 203 VAL A N 1
ATOM 1585 C CA . VAL A 1 203 ? -1.048 4.956 5.458 1.00 97.31 203 VAL A CA 1
ATOM 1586 C C . VAL A 1 203 ? 0.079 4.320 4.635 1.00 97.31 203 VAL A C 1
ATOM 1588 O O . VAL A 1 203 ? 0.490 3.201 4.920 1.00 97.31 203 VAL A O 1
ATOM 1591 N N . MET A 1 204 ? 0.648 5.046 3.667 1.00 97.25 204 MET A N 1
ATOM 1592 C CA . MET A 1 204 ? 1.801 4.576 2.888 1.00 97.25 204 MET A CA 1
ATOM 1593 C C . MET A 1 204 ? 3.060 4.386 3.741 1.00 97.25 204 MET A C 1
ATOM 1595 O O . MET A 1 204 ? 3.819 3.453 3.482 1.00 97.25 204 MET A O 1
ATOM 1599 N N . GLY A 1 205 ? 3.273 5.217 4.765 1.00 96.12 205 GLY A N 1
ATOM 1600 C CA . GLY A 1 205 ? 4.339 5.015 5.750 1.00 96.12 205 GLY A CA 1
ATOM 1601 C C . GLY A 1 205 ? 4.202 3.675 6.478 1.00 96.12 205 GLY A C 1
ATOM 1602 O O . GLY A 1 205 ? 5.165 2.920 6.528 1.00 96.12 205 GLY A O 1
ATOM 1603 N N . ALA A 1 206 ? 2.990 3.323 6.920 1.00 95.31 206 ALA A N 1
ATOM 1604 C CA . ALA A 1 206 ? 2.698 2.037 7.569 1.00 95.31 206 ALA A CA 1
ATOM 1605 C C . ALA A 1 206 ? 2.759 0.818 6.621 1.00 95.31 206 ALA A C 1
ATOM 1607 O O . ALA A 1 206 ? 2.907 -0.319 7.061 1.00 95.31 206 ALA A O 1
ATOM 1608 N N . VAL A 1 207 ? 2.621 1.031 5.309 1.00 92.75 207 VAL A N 1
ATOM 1609 C CA . VAL A 1 207 ? 2.780 -0.019 4.281 1.00 92.75 207 VAL A CA 1
ATOM 1610 C C . VAL A 1 207 ? 4.248 -0.181 3.857 1.00 92.75 207 VAL A C 1
ATOM 1612 O O . VAL A 1 207 ? 4.629 -1.207 3.290 1.00 92.75 207 VAL A O 1
ATOM 1615 N N . SER A 1 208 ? 5.087 0.824 4.109 1.00 91.69 208 SER A N 1
ATOM 1616 C CA . SER A 1 208 ? 6.488 0.822 3.694 1.00 91.69 208 SER A CA 1
ATOM 1617 C C . SER A 1 208 ? 7.319 -0.168 4.507 1.00 91.69 208 SER A C 1
ATOM 1619 O O . SER A 1 208 ? 7.188 -0.271 5.722 1.00 91.69 208 SER A O 1
ATOM 1621 N N . ARG A 1 209 ? 8.239 -0.872 3.839 1.00 82.75 209 ARG A N 1
ATOM 1622 C CA . ARG A 1 209 ? 9.196 -1.764 4.504 1.00 82.75 209 ARG A CA 1
ATOM 1623 C C . ARG A 1 209 ? 10.405 -0.968 4.979 1.00 82.75 209 ARG A C 1
ATOM 1625 O O . ARG A 1 209 ? 11.250 -0.574 4.174 1.00 82.75 209 ARG A O 1
ATOM 1632 N N . LEU A 1 210 ? 10.474 -0.736 6.284 1.00 87.75 210 LEU A N 1
ATOM 1633 C CA . LEU A 1 210 ? 11.640 -0.150 6.934 1.00 87.75 210 LEU A CA 1
ATOM 1634 C C . LEU A 1 210 ? 12.574 -1.245 7.471 1.00 87.75 210 LEU A C 1
ATOM 1636 O O . LEU A 1 210 ? 12.102 -2.322 7.843 1.00 87.75 210 LEU A O 1
ATOM 1640 N N . PRO A 1 211 ? 13.897 -1.007 7.505 1.00 86.50 211 PRO A N 1
ATOM 1641 C CA . PRO A 1 211 ? 14.823 -1.904 8.181 1.00 86.50 211 PRO A CA 1
ATOM 1642 C C . PRO A 1 211 ? 14.573 -1.917 9.694 1.00 86.50 211 PRO A C 1
ATOM 1644 O O . PRO A 1 211 ? 14.686 -0.884 10.348 1.00 86.50 211 PRO A O 1
ATOM 1647 N N . GLY A 1 212 ? 14.317 -3.101 10.252 1.00 89.00 212 GLY A N 1
ATOM 1648 C CA . GLY A 1 212 ? 14.086 -3.272 11.687 1.00 89.00 212 GLY A CA 1
ATOM 1649 C C . GLY A 1 212 ? 12.714 -2.775 12.154 1.00 89.00 212 GLY A C 1
ATOM 1650 O O . GLY A 1 212 ? 11.948 -2.187 11.398 1.00 89.00 212 GLY A O 1
ATOM 1651 N N . ILE A 1 213 ? 12.395 -3.050 13.420 1.00 93.31 213 ILE A N 1
ATOM 1652 C CA . ILE A 1 213 ? 11.109 -2.681 14.021 1.00 93.31 213 ILE A CA 1
ATOM 1653 C C . ILE A 1 213 ? 11.113 -1.189 14.370 1.00 93.31 213 ILE A C 1
ATOM 1655 O O . ILE A 1 213 ? 11.929 -0.755 15.184 1.00 93.31 213 ILE A O 1
ATOM 1659 N N . GLY A 1 214 ? 10.150 -0.446 13.822 1.00 94.19 214 GLY A N 1
ATOM 1660 C CA . GLY A 1 214 ? 9.878 0.945 14.167 1.00 94.19 214 GLY A CA 1
ATOM 1661 C C . GLY A 1 214 ? 10.262 1.967 13.097 1.00 94.19 214 GLY A C 1
ATOM 1662 O O . GLY A 1 214 ? 10.824 1.645 12.051 1.00 94.19 214 GLY A O 1
ATOM 1663 N N . GLY A 1 215 ? 9.948 3.233 13.384 1.00 95.62 215 GLY A N 1
ATOM 1664 C CA . GLY A 1 215 ? 10.243 4.378 12.517 1.00 95.62 215 GLY A CA 1
ATOM 1665 C C . GLY A 1 215 ? 9.169 4.685 11.468 1.00 95.62 215 GLY A C 1
ATOM 1666 O O . GLY A 1 215 ? 9.317 5.649 10.718 1.00 95.62 215 GLY A O 1
ATOM 1667 N N . GLU A 1 216 ? 8.068 3.928 11.411 1.00 97.56 216 GLU A N 1
ATOM 1668 C CA . GLU A 1 216 ? 7.039 4.105 10.379 1.00 97.56 216 GLU A CA 1
ATOM 1669 C C . GLU A 1 216 ? 6.345 5.475 10.467 1.00 97.56 216 GLU A C 1
ATOM 1671 O O . GLU A 1 216 ? 6.053 6.080 9.434 1.00 97.56 216 GLU A O 1
ATOM 1676 N N . PHE A 1 217 ? 6.148 6.022 11.674 1.00 97.88 217 PHE A N 1
ATOM 1677 C CA . PHE A 1 217 ? 5.614 7.381 11.843 1.00 97.88 217 PHE A CA 1
ATOM 1678 C C . PHE A 1 217 ? 6.603 8.475 11.430 1.00 97.88 217 PHE A C 1
ATOM 1680 O O . PHE A 1 217 ? 6.182 9.496 10.885 1.00 97.88 217 PHE A O 1
ATOM 1687 N N . ASP A 1 218 ? 7.902 8.255 11.617 1.00 97.81 218 ASP A N 1
ATOM 1688 C CA . ASP A 1 218 ? 8.925 9.221 11.216 1.00 97.81 218 ASP A CA 1
ATOM 1689 C C . ASP A 1 218 ? 9.088 9.229 9.689 1.00 97.81 218 ASP A C 1
ATOM 1691 O O . ASP A 1 218 ? 9.182 10.283 9.054 1.00 97.81 218 ASP A O 1
ATOM 1695 N N . ALA A 1 219 ? 9.053 8.044 9.073 1.00 97.44 219 ALA A N 1
ATOM 1696 C CA . ALA A 1 219 ? 9.031 7.888 7.623 1.00 97.44 219 ALA A CA 1
ATOM 1697 C C . ALA A 1 219 ? 7.764 8.505 7.010 1.00 97.44 219 ALA A C 1
ATOM 1699 O O . ALA A 1 219 ? 7.843 9.237 6.022 1.00 97.44 219 ALA A O 1
ATOM 1700 N N . ALA A 1 220 ? 6.603 8.281 7.635 1.00 98.00 220 ALA A N 1
ATOM 1701 C CA . ALA A 1 220 ? 5.363 8.955 7.275 1.00 98.00 220 ALA A CA 1
ATOM 1702 C C . ALA A 1 220 ? 5.495 10.482 7.363 1.00 98.00 220 ALA A C 1
ATOM 1704 O O . ALA A 1 220 ? 5.009 11.175 6.470 1.00 98.00 220 ALA A O 1
ATOM 1705 N N . GLY A 1 221 ? 6.183 11.007 8.381 1.00 98.19 221 GLY A N 1
ATOM 1706 C CA . GLY A 1 221 ? 6.471 12.435 8.495 1.00 98.19 221 GLY A CA 1
ATOM 1707 C C . GLY A 1 221 ? 7.351 12.960 7.355 1.00 98.19 221 GLY A C 1
ATOM 1708 O O . GLY A 1 221 ? 7.089 14.032 6.809 1.00 98.19 221 GLY A O 1
ATOM 1709 N N . GLY A 1 222 ? 8.335 12.167 6.917 1.00 97.75 222 GLY A N 1
ATOM 1710 C CA . GLY A 1 222 ? 9.140 12.451 5.723 1.00 97.75 222 GLY A CA 1
ATOM 1711 C C . GLY A 1 222 ? 8.294 12.550 4.452 1.00 97.75 222 GLY A C 1
ATOM 1712 O O . GLY A 1 222 ? 8.435 13.501 3.683 1.00 97.75 222 GLY A O 1
ATOM 1713 N N . LEU A 1 223 ? 7.357 11.616 4.250 1.00 97.75 223 LEU A N 1
ATOM 1714 C CA . LEU A 1 223 ? 6.410 11.656 3.128 1.00 97.75 223 LEU A CA 1
ATOM 1715 C C . LEU A 1 223 ? 5.477 12.874 3.200 1.00 97.75 223 LEU A C 1
ATOM 1717 O O . LEU A 1 223 ? 5.224 13.514 2.176 1.00 97.75 223 LEU A O 1
ATOM 1721 N N . LEU A 1 224 ? 4.984 13.185 4.401 1.00 96.75 224 LEU A N 1
ATOM 1722 C CA . LEU A 1 224 ? 4.037 14.265 4.680 1.00 96.75 224 LEU A CA 1
ATOM 1723 C C . LEU A 1 224 ? 4.666 15.664 4.544 1.00 96.75 224 LEU A C 1
ATOM 1725 O O . LEU A 1 224 ? 3.967 16.624 4.202 1.00 96.75 224 LEU A O 1
ATOM 1729 N N . GLY A 1 225 ? 5.975 15.764 4.798 1.00 96.69 225 GLY A N 1
ATOM 1730 C CA . GLY A 1 225 ? 6.720 17.020 4.904 1.00 96.69 225 GLY A CA 1
ATOM 1731 C C . GLY A 1 225 ? 6.604 17.697 6.276 1.00 96.69 225 GLY A C 1
ATOM 1732 O O . GLY A 1 225 ? 7.084 18.814 6.446 1.00 96.69 225 GLY A O 1
ATOM 1733 N N . GLU A 1 226 ? 5.974 17.044 7.255 1.0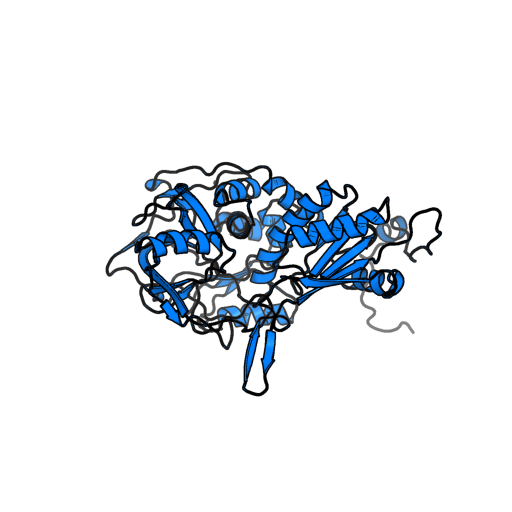0 97.62 226 GLU A N 1
ATOM 1734 C CA . GLU A 1 226 ? 5.825 17.520 8.634 1.00 97.62 226 GLU A CA 1
ATOM 1735 C C . GLU A 1 226 ? 5.671 16.337 9.602 1.00 97.62 226 GLU A C 1
ATOM 1737 O O . GLU A 1 226 ? 5.350 15.225 9.190 1.00 97.62 226 GLU A O 1
ATOM 1742 N N . ALA A 1 227 ? 5.886 16.570 10.898 1.00 98.25 227 ALA A N 1
ATOM 1743 C CA . ALA A 1 227 ? 5.797 15.524 11.914 1.00 98.25 227 ALA A CA 1
ATOM 1744 C C . ALA A 1 227 ? 4.374 14.955 12.041 1.00 98.25 227 ALA A C 1
ATOM 1746 O O . ALA A 1 227 ? 3.399 15.705 12.142 1.00 98.25 227 ALA A O 1
ATOM 1747 N N . VAL A 1 228 ? 4.262 13.627 12.139 1.00 98.62 228 VAL A N 1
ATOM 1748 C CA . VAL A 1 228 ? 3.010 12.978 12.551 1.00 98.62 228 VAL A CA 1
ATOM 1749 C C . VAL A 1 228 ? 2.783 13.260 14.036 1.00 98.62 228 VAL A C 1
ATOM 1751 O O . VAL A 1 228 ? 3.637 12.962 14.870 1.00 98.62 228 VAL A O 1
ATOM 1754 N N . GLU A 1 229 ? 1.637 13.847 14.379 1.00 98.56 229 GLU A N 1
ATOM 1755 C CA . GLU A 1 229 ? 1.256 14.088 15.773 1.00 98.56 229 GLU A CA 1
ATOM 1756 C C . GLU A 1 229 ? 0.752 12.792 16.416 1.00 98.56 229 GLU A C 1
ATOM 1758 O O . GLU A 1 229 ? -0.234 12.208 15.961 1.00 98.56 229 GLU A O 1
ATOM 1763 N N . LEU A 1 230 ? 1.402 12.360 17.494 1.00 98.56 230 LEU A N 1
ATOM 1764 C CA . LEU A 1 230 ? 1.055 11.167 18.262 1.00 98.56 230 LEU A CA 1
ATOM 1765 C C . LEU A 1 230 ? 0.542 11.555 19.649 1.00 98.56 230 LEU A C 1
ATOM 1767 O O . LEU A 1 230 ? 1.009 12.514 20.250 1.00 98.56 230 LEU A O 1
ATOM 1771 N N . THR A 1 231 ? -0.399 10.792 20.185 1.00 98.38 231 THR A N 1
ATOM 1772 C CA . THR A 1 231 ? -0.869 10.912 21.569 1.00 98.38 231 THR A CA 1
ATOM 1773 C C . THR A 1 231 ? -0.970 9.525 22.195 1.00 98.38 231 THR A C 1
ATOM 1775 O O . THR A 1 231 ? -0.952 8.523 21.481 1.00 98.38 231 THR A O 1
ATOM 1778 N N . ARG A 1 232 ? -1.073 9.427 23.518 1.00 97.69 232 ARG A N 1
ATOM 1779 C CA . ARG A 1 232 ? -1.204 8.124 24.183 1.00 97.69 232 ARG A CA 1
ATOM 1780 C C . ARG A 1 232 ? -2.590 7.518 23.946 1.00 97.69 232 ARG A C 1
ATOM 1782 O O . ARG A 1 232 ? -3.597 8.231 23.905 1.00 97.69 232 ARG A O 1
ATOM 1789 N N . ALA A 1 233 ? -2.640 6.200 23.782 1.00 97.69 233 ALA A N 1
ATOM 1790 C CA . ALA A 1 233 ? -3.887 5.452 23.889 1.00 97.69 233 ALA A CA 1
ATOM 1791 C C . ALA A 1 233 ? -4.483 5.565 25.312 1.00 97.69 233 ALA A C 1
ATOM 1793 O O . ALA A 1 233 ? -3.776 5.870 26.271 1.00 97.69 233 ALA A O 1
ATOM 1794 N N . GLU A 1 234 ? -5.798 5.371 25.441 1.00 96.56 234 GLU A N 1
ATOM 1795 C CA . GLU A 1 234 ? -6.524 5.448 26.721 1.00 96.56 234 GLU A CA 1
ATOM 1796 C C . GLU A 1 234 ? -6.294 4.204 27.592 1.00 96.56 234 GLU A C 1
ATOM 1798 O O . GLU A 1 234 ? -6.290 4.287 28.817 1.00 96.56 234 GLU A O 1
ATOM 1803 N N . THR A 1 235 ? -6.139 3.034 26.965 1.00 93.50 235 THR A N 1
ATOM 1804 C CA . THR A 1 235 ? -6.162 1.727 27.646 1.00 93.50 235 THR A CA 1
ATOM 1805 C C . THR A 1 235 ? -4.943 0.846 27.402 1.00 93.50 235 THR A C 1
ATOM 1807 O O . THR A 1 235 ? -4.831 -0.212 28.020 1.00 93.50 235 THR A O 1
ATOM 1810 N N . CYS A 1 236 ? -4.010 1.275 26.553 1.00 89.81 236 CYS A N 1
ATOM 1811 C CA . CYS A 1 236 ? -2.756 0.574 26.299 1.00 89.81 236 CYS A CA 1
ATOM 1812 C C . CYS A 1 236 ? -1.576 1.548 26.159 1.00 89.81 236 CYS A C 1
ATOM 1814 O O . CYS A 1 236 ? -1.742 2.695 25.757 1.00 89.81 236 CYS A O 1
ATOM 1816 N N . ASP A 1 237 ? -0.363 1.091 26.483 1.00 88.00 237 ASP A N 1
ATOM 1817 C CA . ASP A 1 237 ? 0.862 1.906 26.420 1.00 88.00 237 ASP A CA 1
ATOM 1818 C C . ASP A 1 237 ? 1.469 1.950 25.002 1.00 88.00 237 ASP A C 1
ATOM 1820 O O . ASP A 1 237 ? 2.629 1.598 24.759 1.00 88.00 237 ASP A O 1
ATOM 1824 N N . VAL A 1 238 ? 0.651 2.362 24.030 1.00 95.06 238 VAL A N 1
ATOM 1825 C CA . VAL A 1 238 ? 1.045 2.562 22.627 1.00 95.06 238 VAL A CA 1
ATOM 1826 C C . VAL A 1 238 ? 0.699 3.987 22.179 1.00 95.06 238 VAL A C 1
ATOM 1828 O O . VAL A 1 238 ? -0.355 4.515 22.549 1.00 95.06 238 VAL A O 1
ATOM 1831 N N . PRO A 1 239 ? 1.570 4.650 21.398 1.00 97.25 239 PRO A N 1
ATOM 1832 C CA . PRO A 1 239 ? 1.244 5.941 20.815 1.00 97.25 239 PRO A CA 1
ATOM 1833 C C . PRO A 1 239 ? 0.313 5.746 19.615 1.00 97.25 239 PRO A C 1
ATOM 1835 O O . PRO A 1 239 ? 0.502 4.836 18.812 1.00 97.25 239 PRO A O 1
ATOM 1838 N N . VAL A 1 240 ? -0.678 6.618 19.464 1.00 98.56 240 VAL A N 1
ATOM 1839 C CA . VAL A 1 240 ? -1.647 6.591 18.362 1.00 98.56 240 VAL A CA 1
ATOM 1840 C C . VAL A 1 240 ? -1.672 7.941 17.641 1.00 98.56 240 VAL A C 1
ATOM 1842 O O . VAL A 1 240 ? -1.481 8.969 18.293 1.00 98.56 240 VAL A O 1
ATOM 1845 N N . PRO A 1 241 ? -1.919 7.995 16.317 1.00 98.44 241 PRO A N 1
ATOM 1846 C CA . PRO A 1 241 ? -2.003 9.261 15.595 1.00 98.44 241 PRO A CA 1
ATOM 1847 C C . PRO A 1 241 ? -3.131 10.134 16.146 1.00 98.44 241 PRO A C 1
ATOM 1849 O O . PRO A 1 241 ? -4.309 9.797 16.026 1.00 98.44 241 PRO A O 1
ATOM 1852 N N . GLY A 1 242 ? -2.785 11.285 16.725 1.00 98.25 242 GLY A N 1
ATOM 1853 C CA . GLY A 1 242 ? -3.745 12.181 17.375 1.00 98.25 242 GLY A CA 1
ATOM 1854 C C . GLY A 1 242 ? -4.789 12.757 16.412 1.00 98.25 242 GLY A C 1
ATOM 1855 O O . GLY A 1 242 ? -5.865 13.177 16.838 1.00 98.25 242 GLY A O 1
ATOM 1856 N N . ARG A 1 243 ? -4.483 12.741 15.108 1.00 98.31 243 ARG A N 1
ATOM 1857 C CA . ARG A 1 243 ? -5.344 13.210 14.013 1.00 98.31 243 ARG A CA 1
ATOM 1858 C C . ARG A 1 243 ? -6.026 12.101 13.219 1.00 98.31 243 ARG A C 1
ATOM 1860 O O . ARG A 1 243 ? -6.649 12.403 12.200 1.00 98.31 243 ARG A O 1
ATOM 1867 N N . ALA A 1 244 ? -5.931 10.846 13.660 1.00 98.75 244 ALA A N 1
ATOM 1868 C CA . ALA A 1 244 ? -6.763 9.793 13.093 1.00 98.75 244 ALA A CA 1
ATOM 1869 C C . ALA A 1 244 ? -8.256 10.115 13.298 1.00 98.75 244 ALA A C 1
ATOM 1871 O O . ALA A 1 244 ? -8.636 10.861 14.204 1.00 98.75 244 ALA A O 1
ATOM 1872 N N . GLU A 1 245 ? -9.120 9.562 12.454 1.00 98.88 245 GLU A N 1
ATOM 1873 C CA . GLU A 1 245 ? -10.565 9.712 12.613 1.00 98.88 245 GLU A CA 1
ATOM 1874 C C . GLU A 1 245 ? -11.094 8.821 13.740 1.00 98.88 245 GLU A C 1
ATOM 1876 O O . GLU A 1 245 ? -11.916 9.273 14.542 1.00 98.88 245 GLU A O 1
ATOM 1881 N N . ILE A 1 246 ? -10.610 7.575 13.808 1.00 98.94 246 ILE A N 1
ATOM 1882 C CA . ILE A 1 246 ? -11.015 6.548 14.776 1.00 98.94 246 ILE A CA 1
ATOM 1883 C C . ILE A 1 246 ? -9.771 5.766 15.221 1.00 98.94 246 ILE A C 1
ATOM 1885 O O . ILE A 1 246 ? -8.901 5.456 14.410 1.00 98.94 246 ILE A O 1
ATOM 1889 N N . VAL A 1 247 ? -9.698 5.414 16.502 1.00 98.88 247 VAL A N 1
ATOM 1890 C CA . VAL A 1 247 ? -8.710 4.494 17.073 1.00 98.88 247 VAL A CA 1
ATOM 1891 C C . VAL A 1 247 ? -9.439 3.440 17.901 1.00 98.88 247 VAL A C 1
ATOM 1893 O O . VAL A 1 247 ? -10.239 3.778 18.770 1.00 98.88 247 VAL A O 1
ATOM 1896 N N . ILE A 1 248 ? -9.155 2.169 17.633 1.00 98.81 248 ILE A N 1
ATOM 1897 C CA . ILE A 1 248 ? -9.669 1.015 18.379 1.00 98.81 248 ILE A CA 1
ATOM 1898 C C . ILE A 1 248 ? -8.521 0.465 19.222 1.00 98.81 248 ILE A C 1
ATOM 1900 O O . ILE A 1 248 ? -7.477 0.120 18.684 1.00 98.81 248 ILE A O 1
ATOM 1904 N N . GLU A 1 249 ? -8.701 0.378 20.531 1.00 98.62 249 GLU A N 1
ATOM 1905 C CA . GLU A 1 249 ? -7.674 -0.030 21.488 1.00 98.62 249 GLU A CA 1
ATOM 1906 C C . GLU A 1 249 ? -8.051 -1.358 22.141 1.00 98.62 2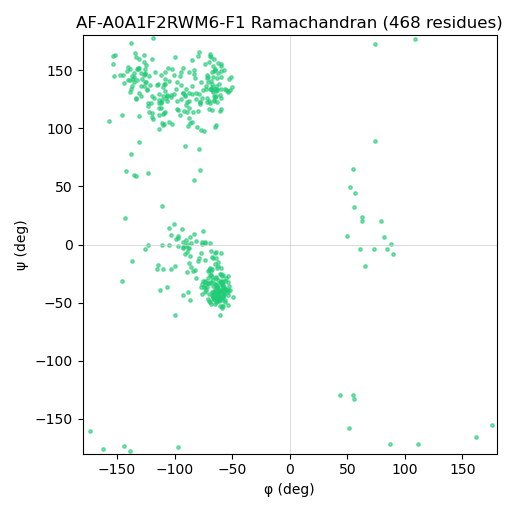49 GLU A C 1
ATOM 1908 O O . GLU A 1 249 ? -9.206 -1.580 22.522 1.00 98.62 249 GLU A O 1
ATOM 1913 N N . GLY A 1 250 ? -7.076 -2.247 22.294 1.00 97.81 250 GLY A N 1
ATOM 1914 C CA . GLY A 1 250 ? -7.300 -3.562 22.867 1.00 97.81 250 GLY A CA 1
ATOM 1915 C C . GLY A 1 250 ? -6.017 -4.345 23.082 1.00 97.81 250 GLY A C 1
ATOM 1916 O O . GLY A 1 250 ? -4.917 -3.794 23.144 1.00 97.81 250 GLY A O 1
ATOM 1917 N N . GLU A 1 251 ? -6.177 -5.656 23.203 1.00 98.12 251 GLU A N 1
ATOM 1918 C CA . GLU A 1 251 ? -5.072 -6.589 23.404 1.00 98.12 251 GLU A CA 1
ATOM 1919 C C . GLU A 1 251 ? -5.258 -7.824 22.532 1.00 98.12 251 GLU A C 1
ATOM 1921 O O . GLU A 1 251 ? -6.359 -8.375 22.459 1.00 98.12 251 GLU A O 1
ATOM 1926 N N . VAL A 1 252 ? -4.175 -8.275 21.900 1.00 98.38 252 VAL A N 1
ATOM 1927 C CA . VAL A 1 252 ? -4.118 -9.587 21.258 1.00 98.38 252 VAL A CA 1
ATOM 1928 C C . VAL A 1 252 ? -3.919 -10.637 22.347 1.00 98.38 252 VAL A C 1
ATOM 1930 O O . VAL A 1 252 ? -2.955 -10.573 23.112 1.00 98.38 252 VAL A O 1
ATOM 1933 N N . ILE A 1 253 ? -4.831 -11.599 22.431 1.00 98.25 253 ILE A N 1
ATOM 1934 C CA . ILE A 1 253 ? -4.837 -12.600 23.496 1.00 98.25 253 ILE A CA 1
ATOM 1935 C C . ILE A 1 253 ? -3.832 -13.715 23.162 1.00 98.25 253 ILE A C 1
ATOM 1937 O O . ILE A 1 253 ? -3.835 -14.228 22.035 1.00 98.25 253 ILE A O 1
ATOM 1941 N N . PRO A 1 254 ? -2.938 -14.094 24.094 1.00 97.69 254 PRO A N 1
ATOM 1942 C CA . PRO A 1 254 ? -1.959 -15.146 23.847 1.00 97.69 254 PRO A CA 1
ATOM 1943 C C . PRO A 1 254 ? -2.674 -16.494 23.727 1.00 97.69 254 PRO A C 1
ATOM 1945 O O . PRO A 1 254 ? -3.626 -16.762 24.458 1.00 97.69 254 PRO A O 1
ATOM 1948 N N . HIS A 1 255 ? -2.229 -17.337 22.796 1.00 97.56 255 HIS A N 1
ATOM 1949 C CA . HIS A 1 255 ? -2.728 -18.700 22.553 1.00 97.56 255 HIS A CA 1
ATOM 1950 C C . HIS A 1 255 ? -4.204 -18.832 22.148 1.00 97.56 255 HIS A C 1
ATOM 1952 O O . HIS A 1 255 ? -4.656 -19.927 21.816 1.00 97.56 255 HIS A O 1
ATOM 1958 N N . GLU A 1 256 ? -4.960 -17.737 22.108 1.00 98.12 256 GLU A N 1
ATOM 1959 C CA . GLU A 1 256 ? -6.334 -17.736 21.631 1.00 98.12 256 GLU A CA 1
ATOM 1960 C C . GLU A 1 256 ? -6.365 -17.517 20.123 1.00 98.12 256 GLU A C 1
ATOM 1962 O O . GLU A 1 256 ? -5.714 -16.614 19.582 1.00 98.12 256 GLU A O 1
ATOM 1967 N N . ARG A 1 257 ? -7.109 -18.374 19.427 1.00 97.75 257 ARG A N 1
ATOM 1968 C CA . ARG A 1 257 ? -7.265 -18.328 17.977 1.00 97.75 257 ARG A CA 1
ATOM 1969 C C . ARG A 1 257 ? -8.717 -18.555 17.601 1.00 97.75 257 ARG A C 1
ATOM 1971 O O . ARG A 1 257 ? -9.392 -19.389 18.197 1.00 97.75 257 ARG A O 1
ATOM 1978 N N . ARG A 1 258 ? -9.162 -17.877 16.547 1.00 97.38 258 ARG A N 1
ATOM 1979 C CA . ARG A 1 258 ? -10.446 -18.131 15.883 1.00 97.38 258 ARG A CA 1
ATOM 1980 C C . ARG A 1 258 ? -10.226 -18.240 14.381 1.00 97.38 258 ARG A C 1
ATOM 1982 O O . ARG A 1 258 ? -9.257 -17.689 13.865 1.00 97.38 258 ARG A O 1
ATOM 1989 N N . HIS A 1 259 ? -11.080 -19.000 13.702 1.00 96.94 259 HIS A N 1
ATOM 1990 C CA . HIS A 1 259 ? -11.020 -19.123 12.250 1.00 96.94 259 HIS A CA 1
ATOM 1991 C C . HIS A 1 259 ? -11.278 -17.758 11.599 1.00 96.94 259 HIS A C 1
ATOM 1993 O O . HIS A 1 259 ? -12.321 -17.151 11.848 1.00 96.94 259 HIS A O 1
ATOM 1999 N N . GLU A 1 260 ? -10.317 -17.308 10.797 1.00 95.56 260 GLU A N 1
ATOM 2000 C CA . GLU A 1 260 ? -10.388 -16.115 9.960 1.00 95.56 260 GLU A CA 1
ATOM 2001 C C . GLU A 1 260 ? -10.496 -16.516 8.492 1.00 95.56 260 GLU A C 1
ATOM 2003 O O . GLU A 1 260 ? -9.909 -17.519 8.082 1.00 95.56 260 GLU A O 1
ATOM 2008 N N . GLY A 1 261 ? -11.181 -15.701 7.697 1.00 93.94 261 GLY A N 1
ATOM 2009 C CA . GLY A 1 261 ? -11.262 -15.888 6.258 1.00 93.94 261 GLY A CA 1
ATOM 2010 C C . GLY A 1 261 ? -12.396 -16.814 5.792 1.00 93.94 261 GLY A C 1
ATOM 2011 O O . GLY A 1 261 ? -13.280 -17.168 6.578 1.00 93.94 261 GLY A O 1
ATOM 2012 N N . PRO A 1 262 ? -12.404 -17.159 4.491 1.00 94.69 262 PRO A N 1
ATOM 2013 C CA . PRO A 1 262 ? -11.411 -16.724 3.508 1.00 94.69 262 PRO A CA 1
ATOM 2014 C C . PRO A 1 262 ? -11.535 -15.217 3.213 1.00 94.69 262 PRO A C 1
ATOM 2016 O O . PRO A 1 262 ? -12.531 -14.588 3.556 1.00 94.69 262 PRO A O 1
ATOM 2019 N N . PHE A 1 263 ? -10.498 -14.605 2.642 1.00 95.44 263 PHE A N 1
ATOM 2020 C CA . PHE A 1 263 ? -10.455 -13.164 2.350 1.00 95.44 263 PHE A CA 1
ATOM 2021 C C . PHE A 1 263 ? -9.896 -12.912 0.948 1.00 95.44 263 PHE A C 1
ATOM 2023 O O . PHE A 1 263 ? -8.935 -13.568 0.537 1.00 95.44 263 PHE A O 1
ATOM 2030 N N . GLY A 1 264 ? -10.487 -11.959 0.223 1.00 94.81 264 GLY A N 1
ATOM 2031 C CA . GLY A 1 264 ? -10.013 -11.536 -1.094 1.00 94.81 264 GLY A CA 1
ATOM 2032 C C . GLY A 1 264 ? -8.632 -10.874 -1.028 1.00 94.81 264 GLY A C 1
ATOM 2033 O O . GLY A 1 264 ? -8.502 -9.693 -0.694 1.00 94.81 264 GLY A O 1
ATOM 2034 N N . GLU A 1 265 ? -7.588 -11.623 -1.382 1.00 92.38 265 GLU A N 1
ATOM 2035 C CA . GLU A 1 265 ? -6.211 -11.132 -1.354 1.00 92.38 265 GLU A CA 1
ATOM 2036 C C . GLU A 1 265 ? -5.861 -10.271 -2.567 1.00 92.38 265 GLU A C 1
ATOM 2038 O O . GLU A 1 265 ? -6.512 -10.321 -3.610 1.00 92.38 265 GLU A O 1
ATOM 2043 N N . TRP A 1 266 ? -4.782 -9.488 -2.456 1.00 90.75 266 TRP A N 1
ATOM 2044 C CA . TRP A 1 266 ? -4.324 -8.615 -3.545 1.00 90.75 266 TRP A CA 1
ATOM 2045 C C . TRP A 1 266 ? -4.111 -9.325 -4.898 1.00 90.75 266 TRP A C 1
ATOM 2047 O O . TRP A 1 266 ? -4.279 -8.652 -5.908 1.00 90.75 266 TRP A O 1
ATOM 2057 N N . PRO A 1 267 ? -3.800 -10.635 -5.010 1.00 91.38 267 PRO A N 1
ATOM 2058 C CA . PRO A 1 267 ? -3.754 -11.294 -6.316 1.00 91.38 267 PRO A CA 1
ATOM 2059 C C . PRO A 1 267 ? -5.120 -11.567 -6.950 1.00 91.38 267 PRO A C 1
ATOM 2061 O O . PRO A 1 267 ? -5.169 -12.213 -7.995 1.00 91.38 267 PRO A O 1
ATOM 2064 N N . GLY A 1 268 ? -6.220 -11.173 -6.305 1.00 91.94 268 GLY A N 1
ATOM 2065 C CA . GLY A 1 268 ? -7.583 -11.436 -6.764 1.00 91.94 268 GLY A CA 1
ATOM 2066 C C . GLY A 1 268 ? -8.078 -12.851 -6.465 1.00 91.94 268 GLY A C 1
ATOM 2067 O O . GLY A 1 268 ? -8.987 -13.328 -7.134 1.00 91.94 268 GLY A O 1
ATOM 2068 N N . HIS A 1 269 ? -7.464 -13.550 -5.505 1.00 92.38 269 HIS A N 1
ATOM 2069 C CA . HIS A 1 269 ? -7.782 -14.943 -5.188 1.00 92.38 269 HIS A CA 1
ATOM 2070 C C . HIS A 1 269 ? -7.977 -15.150 -3.686 1.00 92.38 269 HIS A C 1
ATOM 2072 O O . HIS A 1 269 ? -7.360 -14.479 -2.862 1.00 92.38 269 HIS A O 1
ATOM 2078 N N . TYR A 1 270 ? -8.792 -16.143 -3.341 1.00 93.50 270 TYR A N 1
ATOM 2079 C CA . TYR A 1 270 ? -8.987 -16.611 -1.972 1.00 93.50 270 TYR A CA 1
ATOM 2080 C C . TYR A 1 270 ? -7.999 -17.730 -1.677 1.00 93.50 270 TYR A C 1
ATOM 2082 O O . TYR A 1 270 ? -8.288 -18.910 -1.871 1.00 93.50 270 TYR A O 1
ATOM 2090 N N . THR A 1 271 ? -6.785 -17.367 -1.274 1.00 84.75 271 THR A N 1
ATOM 2091 C CA . THR A 1 271 ? -5.736 -18.360 -1.024 1.00 84.75 271 THR A CA 1
ATOM 2092 C C . THR A 1 271 ? -5.467 -18.603 0.446 1.00 84.75 271 THR A C 1
ATOM 2094 O O . THR A 1 271 ? -4.631 -19.451 0.744 1.00 84.75 271 THR A O 1
ATOM 2097 N N . ALA A 1 272 ? -6.156 -17.934 1.367 1.00 81.62 272 ALA A N 1
ATOM 2098 C CA . ALA A 1 272 ? -5.853 -18.092 2.777 1.00 81.62 272 ALA A CA 1
ATOM 2099 C C . ALA A 1 272 ? -7.033 -17.844 3.715 1.00 81.62 272 ALA A C 1
ATOM 2101 O O . ALA A 1 272 ? -7.880 -16.979 3.485 1.00 81.62 272 ALA A O 1
ATOM 2102 N N . ASP A 1 273 ? -7.016 -18.642 4.774 1.00 89.81 273 ASP A N 1
ATOM 2103 C CA . ASP A 1 273 ? -7.988 -18.761 5.848 1.00 89.81 273 ASP A CA 1
ATOM 2104 C C . ASP A 1 273 ? -7.327 -19.484 7.044 1.00 89.81 273 ASP A C 1
ATOM 2106 O O . ASP A 1 273 ? -6.120 -19.775 7.049 1.00 89.81 273 ASP A O 1
ATOM 2110 N N . GLY A 1 274 ? -8.094 -19.752 8.098 1.00 92.88 274 GLY A N 1
ATOM 2111 C CA . GLY A 1 274 ? -7.678 -20.599 9.216 1.00 92.88 274 GLY A CA 1
ATOM 2112 C C . GLY A 1 274 ? -7.472 -19.850 10.535 1.00 92.88 274 GLY A C 1
ATOM 2113 O O . GLY A 1 274 ? -7.823 -18.679 10.654 1.00 92.88 274 GLY A O 1
ATOM 2114 N N . PRO A 1 275 ? -6.921 -20.506 11.570 1.00 95.88 275 PRO A N 1
ATOM 2115 C CA . PRO A 1 275 ? -6.832 -19.931 12.910 1.00 95.88 275 PRO A CA 1
ATOM 2116 C C . PRO A 1 275 ? -5.928 -18.690 12.939 1.00 95.88 275 PRO A C 1
ATOM 2118 O O . PRO A 1 275 ? -4.778 -18.743 12.497 1.00 95.88 275 PRO A O 1
ATOM 2121 N N . LYS A 1 276 ? -6.434 -17.576 13.480 1.00 96.25 276 LYS A N 1
ATOM 2122 C CA . LYS A 1 276 ? -5.703 -16.309 13.655 1.00 96.25 276 LYS A CA 1
ATOM 2123 C C . LYS A 1 276 ? -5.881 -15.739 15.066 1.00 96.25 276 LYS A C 1
ATOM 2125 O O . LYS A 1 276 ? -6.908 -16.023 15.691 1.00 96.25 276 LYS A O 1
ATOM 2130 N N . PRO A 1 277 ? -4.893 -14.980 15.585 1.00 97.81 277 PRO A N 1
ATOM 2131 C CA . PRO A 1 277 ? -4.982 -14.329 16.890 1.00 97.81 277 PRO A CA 1
ATOM 2132 C C . PRO A 1 277 ? -6.244 -13.482 17.049 1.00 97.81 277 PRO A C 1
ATOM 2134 O O . PRO A 1 277 ? -6.686 -12.823 16.104 1.00 97.81 277 PRO A O 1
ATOM 2137 N N . VAL A 1 278 ? -6.804 -13.508 18.258 1.00 98.38 278 VAL A N 1
ATOM 2138 C CA . VAL A 1 278 ? -7.993 -12.735 18.635 1.00 98.38 278 VAL A CA 1
ATOM 2139 C C . VAL A 1 278 ? -7.569 -11.475 19.381 1.00 98.38 278 VAL A C 1
ATOM 2141 O O . VAL A 1 278 ? -6.748 -11.530 20.296 1.00 98.38 278 VAL A O 1
ATOM 2144 N N . ILE A 1 279 ? -8.152 -10.342 19.006 1.00 98.62 279 ILE A N 1
ATOM 2145 C CA . ILE A 1 279 ? -8.061 -9.070 19.717 1.00 98.62 279 ILE A CA 1
ATOM 2146 C C . ILE A 1 279 ? -9.338 -8.881 20.527 1.00 98.62 279 ILE A C 1
ATOM 2148 O O . ILE A 1 279 ? -10.436 -8.940 19.970 1.00 98.62 279 ILE A O 1
ATOM 2152 N N . ARG A 1 280 ? -9.193 -8.563 21.815 1.00 98.19 280 ARG A N 1
ATOM 2153 C CA . ARG A 1 280 ? -10.288 -8.047 22.646 1.00 98.19 280 ARG A CA 1
ATOM 2154 C C . ARG A 1 280 ? -10.209 -6.531 22.718 1.00 98.19 280 ARG A C 1
ATOM 2156 O O . ARG A 1 280 ? -9.245 -5.978 23.248 1.00 98.19 280 ARG A O 1
ATOM 2163 N N . VAL A 1 281 ? -11.228 -5.867 22.188 1.00 98.56 281 VAL A N 1
ATOM 2164 C CA . VAL A 1 281 ? -11.350 -4.408 22.180 1.00 98.56 281 VAL A CA 1
ATOM 2165 C C . VAL A 1 281 ? -11.817 -3.923 23.550 1.00 98.56 281 VAL A C 1
ATOM 2167 O O . VAL A 1 281 ? -12.811 -4.414 24.088 1.00 98.56 281 VAL A O 1
ATOM 2170 N N . LYS A 1 282 ? -11.104 -2.936 24.096 1.00 98.06 282 LYS A N 1
ATOM 2171 C CA . LYS A 1 282 ? -11.381 -2.307 25.397 1.00 98.06 282 LYS A CA 1
ATOM 2172 C C . LYS A 1 282 ? -11.960 -0.903 25.262 1.00 98.06 282 LYS A C 1
ATOM 2174 O O . LYS A 1 282 ? -12.829 -0.533 26.050 1.00 98.06 282 LYS A O 1
ATOM 2179 N N . THR A 1 283 ? -11.495 -0.149 24.266 1.00 98.50 283 THR A N 1
ATOM 2180 C CA . THR A 1 283 ? -11.891 1.247 24.048 1.00 98.50 283 THR A CA 1
ATOM 2181 C C . THR A 1 283 ? -11.901 1.581 22.563 1.00 98.50 283 THR A C 1
ATOM 2183 O O . THR A 1 283 ? -11.074 1.091 21.802 1.00 98.50 283 THR A O 1
ATOM 2186 N N . ILE A 1 284 ? -12.819 2.446 22.140 1.00 98.75 284 ILE A N 1
ATOM 2187 C CA . ILE A 1 284 ? -12.787 3.094 20.827 1.00 98.75 284 ILE A CA 1
ATOM 2188 C C . ILE A 1 284 ? -12.799 4.605 21.058 1.00 98.75 284 ILE A C 1
ATOM 2190 O O . ILE A 1 284 ? -13.727 5.126 21.675 1.00 98.75 284 ILE A O 1
ATOM 2194 N N . THR A 1 285 ? -11.787 5.316 20.569 1.00 98.81 285 THR A N 1
ATOM 2195 C CA . THR A 1 285 ? -11.749 6.786 20.574 1.00 98.81 285 THR A CA 1
ATOM 2196 C C . THR A 1 285 ? -11.939 7.327 19.167 1.00 98.81 285 THR A C 1
ATOM 2198 O O . THR A 1 285 ? -11.436 6.735 18.215 1.00 98.81 285 THR A O 1
ATOM 2201 N N . MET A 1 286 ? -12.653 8.436 19.002 1.00 98.69 286 MET A N 1
ATOM 2202 C CA . MET A 1 286 ? -12.866 9.040 17.686 1.00 98.69 286 MET A CA 1
ATOM 2203 C C . MET A 1 286 ? -13.082 10.551 17.748 1.00 98.69 286 MET A C 1
ATOM 2205 O O . MET A 1 286 ? -13.429 11.117 18.788 1.00 98.69 286 MET A O 1
ATOM 2209 N N . ARG A 1 287 ? -12.934 11.202 16.592 1.00 98.56 287 ARG A N 1
ATOM 2210 C CA . ARG A 1 287 ? -13.336 12.602 16.396 1.00 98.56 287 ARG A CA 1
ATOM 2211 C C . ARG A 1 287 ? -14.851 12.766 16.509 1.00 98.56 287 ARG A C 1
ATOM 2213 O O . ARG A 1 287 ? -15.617 11.839 16.250 1.00 98.56 287 ARG A O 1
ATOM 2220 N N . ARG A 1 288 ? -15.323 13.985 16.772 1.00 96.81 288 ARG A N 1
ATOM 2221 C CA . ARG A 1 288 ? -16.722 14.370 16.541 1.00 96.81 288 ARG A CA 1
ATOM 2222 C C . ARG A 1 288 ? -17.008 14.322 15.043 1.00 96.81 288 ARG A C 1
ATOM 2224 O O . ARG A 1 288 ? -16.328 14.974 14.248 1.00 96.81 288 ARG A O 1
ATOM 2231 N N . LYS A 1 289 ? -18.064 13.589 14.670 1.00 97.62 289 LYS A N 1
ATOM 2232 C CA . LYS A 1 289 ? -18.431 13.304 13.269 1.00 97.62 289 LYS A CA 1
ATOM 2233 C C . LYS A 1 289 ? -17.246 12.665 12.525 1.00 97.62 289 LYS A C 1
ATOM 2235 O O . LYS A 1 289 ? -16.667 13.328 11.661 1.00 97.62 289 LYS A O 1
ATOM 2240 N N . PRO A 1 290 ? -16.819 11.455 12.921 1.00 98.56 290 PRO A N 1
ATOM 2241 C CA . PRO A 1 290 ? -15.663 10.813 12.312 1.00 98.56 290 PRO A CA 1
ATOM 2242 C C . PRO A 1 290 ? -15.964 10.418 10.862 1.00 98.56 290 PRO A C 1
ATOM 2244 O O . PRO A 1 290 ? -17.126 10.309 10.473 1.00 98.56 290 PRO A O 1
ATOM 2247 N N . ILE A 1 291 ? -14.918 10.190 10.076 1.00 98.81 291 ILE A N 1
ATOM 2248 C CA . ILE A 1 291 ? -14.995 9.554 8.759 1.00 98.81 291 ILE A CA 1
ATOM 2249 C C . ILE A 1 291 ? -14.328 8.185 8.864 1.00 98.81 291 ILE A C 1
ATOM 2251 O O . ILE A 1 291 ? -13.165 8.086 9.247 1.00 98.81 291 ILE A O 1
ATOM 2255 N N . TYR A 1 292 ? -15.042 7.126 8.503 1.00 98.88 292 TYR A N 1
ATOM 2256 C CA . TYR A 1 292 ? -14.450 5.800 8.403 1.00 98.88 292 TYR A CA 1
ATOM 2257 C C . TYR A 1 292 ? -13.790 5.655 7.032 1.00 98.88 292 TYR A C 1
ATOM 2259 O O . TYR A 1 292 ? -14.463 5.682 6.008 1.00 98.88 292 TYR A O 1
ATOM 2267 N N . TYR A 1 293 ? -12.469 5.539 6.988 1.00 98.69 293 TYR A N 1
ATOM 2268 C CA . TYR A 1 293 ? -11.757 5.214 5.752 1.00 98.69 293 TYR A CA 1
ATOM 2269 C C . TYR A 1 293 ? -11.639 3.697 5.640 1.00 98.69 293 TYR A C 1
ATOM 2271 O O . TYR A 1 293 ? -11.250 3.073 6.620 1.00 98.69 293 TYR A O 1
ATOM 2279 N N . ASP A 1 294 ? -11.927 3.112 4.484 1.00 98.06 294 ASP A N 1
ATOM 2280 C CA . ASP A 1 294 ? -11.706 1.691 4.196 1.00 98.06 294 ASP A CA 1
ATOM 2281 C C . ASP A 1 294 ? -10.883 1.537 2.909 1.00 98.06 294 ASP A C 1
ATOM 2283 O O . ASP A 1 294 ? -10.857 2.448 2.080 1.00 98.06 294 ASP A O 1
ATOM 2287 N N . VAL A 1 295 ? -10.197 0.404 2.746 1.00 97.62 295 VAL A N 1
ATOM 2288 C CA . VAL A 1 295 ? -9.390 0.094 1.556 1.00 97.62 295 VAL A CA 1
ATOM 2289 C C . VAL A 1 295 ? -10.028 -1.071 0.817 1.00 97.62 295 VAL A C 1
ATOM 2291 O O . VAL A 1 295 ? -10.074 -2.185 1.328 1.00 97.62 295 VAL A O 1
ATOM 2294 N N . PHE A 1 296 ? -10.466 -0.860 -0.424 1.00 96.94 296 PHE A N 1
ATOM 2295 C CA . PHE A 1 296 ? -11.133 -1.932 -1.164 1.00 96.94 296 PHE A CA 1
ATOM 2296 C C . PHE A 1 296 ? -10.179 -3.118 -1.431 1.00 96.94 296 PHE A C 1
ATOM 2298 O O . PHE A 1 296 ? -9.312 -3.056 -2.311 1.00 96.94 296 PHE A O 1
ATOM 2305 N N . SER A 1 297 ? -10.343 -4.197 -0.654 1.00 94.25 297 SER A N 1
ATOM 2306 C CA . SER A 1 297 ? -9.554 -5.431 -0.733 1.00 94.25 297 SER A CA 1
ATOM 2307 C C . SER A 1 297 ? -9.660 -6.112 -2.101 1.00 94.25 297 SER A C 1
ATOM 2309 O O . SER A 1 297 ? -10.621 -5.906 -2.834 1.00 94.25 297 SER A O 1
ATOM 2311 N N . ALA A 1 298 ? -8.628 -6.882 -2.470 1.00 93.69 298 ALA A N 1
ATOM 2312 C CA . ALA A 1 298 ? -8.432 -7.456 -3.813 1.00 93.69 298 ALA A CA 1
ATOM 2313 C C . ALA A 1 298 ? -8.563 -6.490 -5.016 1.00 93.69 298 ALA A C 1
ATOM 2315 O O . ALA A 1 298 ? -8.516 -6.940 -6.159 1.00 93.69 298 ALA A O 1
ATOM 2316 N N . ASN A 1 299 ? -8.699 -5.179 -4.794 1.00 94.62 299 ASN A N 1
ATOM 2317 C CA . ASN A 1 299 ? -9.053 -4.226 -5.837 1.00 94.62 299 ASN A CA 1
ATOM 2318 C C . ASN A 1 299 ? -7.983 -3.159 -6.079 1.00 94.62 299 ASN A C 1
ATOM 2320 O O . ASN A 1 299 ? -6.954 -3.104 -5.402 1.00 94.62 299 ASN A O 1
ATOM 2324 N N . ARG A 1 300 ? -8.224 -2.273 -7.051 1.00 94.56 300 ARG A N 1
ATOM 2325 C CA . ARG A 1 300 ? -7.261 -1.263 -7.495 1.00 94.56 300 ARG A CA 1
ATOM 2326 C C . ARG A 1 300 ? -6.728 -0.400 -6.359 1.00 94.56 300 ARG A C 1
ATOM 2328 O O . ARG A 1 300 ? -5.540 -0.098 -6.366 1.00 94.56 300 ARG A O 1
ATOM 2335 N N . GLU A 1 301 ? -7.559 -0.022 -5.392 1.00 95.06 301 GLU A N 1
ATOM 2336 C CA . GLU A 1 301 ? -7.106 0.742 -4.226 1.00 95.06 301 GLU A CA 1
ATOM 2337 C C . GLU A 1 301 ? -6.027 0.002 -3.434 1.00 95.06 301 GLU A C 1
ATOM 2339 O O . GLU A 1 301 ? -4.919 0.514 -3.268 1.00 95.06 301 GLU A O 1
ATOM 2344 N N . HIS A 1 302 ? -6.323 -1.232 -3.023 1.00 94.56 302 HIS A N 1
ATOM 2345 C CA . HIS A 1 302 ? -5.376 -2.106 -2.340 1.00 94.56 302 HIS A CA 1
ATOM 2346 C C . HIS A 1 302 ? -4.097 -2.315 -3.168 1.00 94.56 302 HIS A C 1
ATOM 2348 O O . HIS A 1 302 ? -2.984 -2.330 -2.633 1.00 94.56 302 HIS A O 1
ATOM 2354 N N . LEU A 1 303 ? -4.237 -2.439 -4.489 1.00 95.12 303 LEU A N 1
ATOM 2355 C CA . LEU A 1 303 ? -3.114 -2.632 -5.395 1.00 95.12 303 LEU A CA 1
ATOM 2356 C C . LEU A 1 303 ? -2.216 -1.390 -5.489 1.00 95.12 303 LEU A C 1
ATOM 2358 O O . LEU A 1 303 ? -1.003 -1.495 -5.312 1.00 95.12 303 LEU A O 1
ATOM 2362 N N . VAL A 1 304 ? -2.787 -0.215 -5.742 1.00 95.94 304 VAL A N 1
ATOM 2363 C CA . VAL A 1 304 ? -2.046 1.044 -5.917 1.00 95.94 304 VAL A CA 1
ATOM 2364 C C . VAL A 1 304 ? -1.362 1.461 -4.616 1.00 95.94 304 VAL A C 1
ATOM 2366 O O . VAL A 1 304 ? -0.163 1.758 -4.630 1.00 95.94 304 VAL A O 1
ATOM 2369 N N . LEU A 1 305 ? -2.078 1.386 -3.489 1.00 94.44 305 LEU A N 1
ATOM 2370 C CA . LEU A 1 305 ? -1.559 1.734 -2.164 1.00 94.44 305 LEU A CA 1
ATOM 2371 C C . LEU A 1 305 ? -0.324 0.905 -1.785 1.00 94.44 305 LEU A C 1
ATOM 2373 O O . LEU A 1 305 ? 0.601 1.419 -1.163 1.00 94.44 30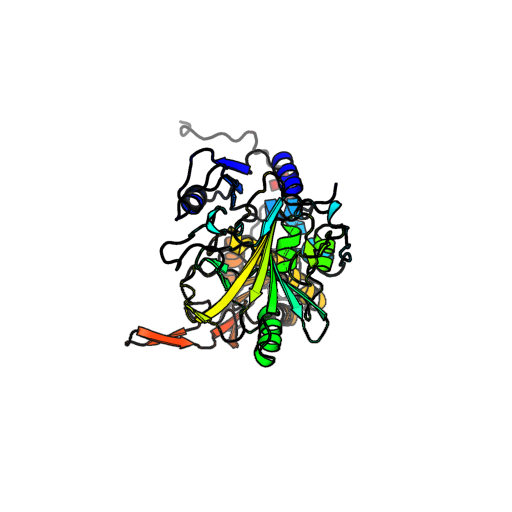5 LEU A O 1
ATOM 2377 N N . GLY A 1 306 ? -0.283 -0.364 -2.195 1.00 91.56 306 GLY A N 1
ATOM 2378 C CA . GLY A 1 306 ? 0.865 -1.236 -1.969 1.00 91.56 306 GLY A CA 1
ATOM 2379 C C . GLY A 1 306 ? 1.917 -1.245 -3.086 1.00 91.56 306 GLY A C 1
ATOM 2380 O O . GLY A 1 306 ? 2.969 -1.856 -2.906 1.00 91.56 306 GLY A O 1
ATOM 2381 N N . SER A 1 307 ? 1.657 -0.618 -4.238 1.00 94.75 307 SER A N 1
ATOM 2382 C CA . SER A 1 307 ? 2.604 -0.563 -5.366 1.00 94.75 307 SER A CA 1
ATOM 2383 C C . SER A 1 307 ? 3.546 0.629 -5.265 1.00 94.75 307 SER A C 1
ATOM 2385 O O . SER A 1 307 ? 4.740 0.474 -5.506 1.00 94.75 307 SER A O 1
ATOM 2387 N N . LEU A 1 308 ? 3.057 1.809 -4.866 1.00 96.06 308 LEU A N 1
ATOM 2388 C CA . LEU A 1 308 ? 3.915 2.997 -4.782 1.00 96.06 308 LEU A CA 1
ATOM 2389 C C . LEU A 1 308 ? 5.052 2.859 -3.750 1.00 96.06 308 LEU A C 1
ATOM 2391 O O . LEU A 1 308 ? 6.202 3.084 -4.137 1.00 96.06 308 LEU A O 1
ATOM 2395 N N . PRO A 1 309 ? 4.804 2.422 -2.495 1.00 95.00 309 PRO A N 1
ATOM 2396 C CA . PRO A 1 309 ? 5.886 2.215 -1.532 1.00 95.00 309 PRO A CA 1
ATOM 2397 C C . PRO A 1 309 ? 6.961 1.248 -2.029 1.00 95.00 309 PRO A C 1
ATOM 2399 O O . PRO A 1 309 ? 8.161 1.461 -1.835 1.00 95.00 309 PRO A O 1
ATOM 2402 N N . ARG A 1 310 ? 6.518 0.214 -2.748 1.00 94.50 310 ARG A N 1
ATOM 2403 C CA . ARG A 1 310 ? 7.379 -0.774 -3.385 1.00 94.50 310 ARG A CA 1
ATOM 2404 C C . ARG A 1 310 ? 8.241 -0.154 -4.485 1.00 94.50 310 ARG A C 1
ATOM 2406 O O . ARG A 1 310 ? 9.460 -0.311 -4.467 1.00 94.50 310 ARG A O 1
ATOM 2413 N N . MET A 1 311 ? 7.628 0.586 -5.412 1.00 97.38 311 MET A N 1
ATOM 2414 C CA . MET A 1 311 ? 8.346 1.286 -6.483 1.00 97.38 311 MET A CA 1
ATOM 2415 C C . MET A 1 311 ? 9.400 2.244 -5.924 1.00 97.38 311 MET A C 1
ATOM 2417 O O . MET A 1 311 ? 10.517 2.263 -6.431 1.00 97.38 311 MET A O 1
ATOM 2421 N N . GLY A 1 312 ? 9.087 2.990 -4.859 1.00 96.50 312 GLY A N 1
ATOM 2422 C CA . GLY A 1 312 ? 10.036 3.906 -4.221 1.00 96.50 312 GLY A CA 1
ATOM 2423 C C . GLY A 1 312 ? 11.251 3.198 -3.611 1.00 96.50 312 GLY A C 1
ATOM 2424 O O . GLY A 1 312 ? 12.388 3.626 -3.824 1.00 96.50 312 GLY A O 1
ATOM 2425 N N . SER A 1 313 ? 11.037 2.081 -2.906 1.00 95.25 313 SER A N 1
ATOM 2426 C CA . SER A 1 313 ? 12.130 1.265 -2.353 1.00 95.25 313 SER A CA 1
ATOM 2427 C C . SER A 1 313 ? 13.002 0.644 -3.446 1.00 95.25 313 SER A C 1
ATOM 2429 O O . SER A 1 313 ? 14.230 0.714 -3.358 1.00 95.25 313 SER A O 1
ATOM 2431 N N . ILE A 1 314 ? 12.385 0.090 -4.499 1.00 97.69 314 ILE A N 1
ATOM 2432 C CA . ILE A 1 314 ? 13.103 -0.469 -5.654 1.00 97.69 314 ILE A CA 1
ATOM 2433 C C . ILE A 1 314 ? 13.909 0.627 -6.348 1.00 97.69 314 ILE A C 1
ATOM 2435 O O . ILE A 1 314 ? 15.097 0.436 -6.588 1.00 97.69 314 ILE A O 1
ATOM 2439 N N . TYR A 1 315 ? 13.296 1.781 -6.627 1.00 97.94 315 TYR A N 1
ATOM 2440 C CA . TYR A 1 315 ? 13.965 2.908 -7.272 1.00 97.94 315 TYR A CA 1
ATOM 2441 C C . TYR A 1 315 ? 15.234 3.292 -6.517 1.00 97.94 315 TYR A C 1
ATOM 2443 O O . TYR A 1 315 ? 16.310 3.307 -7.107 1.00 97.94 315 TYR A O 1
ATOM 2451 N N . ARG A 1 316 ? 15.141 3.509 -5.201 1.00 95.00 316 ARG A N 1
ATOM 2452 C CA . ARG A 1 316 ? 16.296 3.865 -4.371 1.00 95.00 316 ARG A CA 1
ATOM 2453 C C . ARG A 1 316 ? 17.408 2.817 -4.446 1.00 95.00 316 ARG A C 1
ATOM 2455 O O . ARG A 1 316 ? 18.553 3.161 -4.733 1.00 95.00 316 ARG A O 1
ATOM 2462 N N . ASN A 1 317 ? 17.080 1.553 -4.192 1.00 96.38 317 ASN A N 1
ATOM 2463 C CA . ASN A 1 317 ? 18.083 0.495 -4.073 1.00 96.38 317 ASN A CA 1
ATOM 2464 C C . ASN A 1 317 ? 18.709 0.138 -5.431 1.00 96.38 317 ASN A C 1
ATOM 2466 O O . ASN A 1 317 ? 19.911 -0.107 -5.517 1.00 96.38 317 ASN A O 1
ATOM 2470 N N . VAL A 1 318 ? 17.927 0.158 -6.515 1.00 98.31 318 VAL A N 1
ATOM 2471 C CA . VAL A 1 318 ? 18.442 -0.063 -7.873 1.00 98.31 318 VAL A CA 1
ATOM 2472 C C . VAL A 1 318 ? 19.299 1.121 -8.322 1.00 98.31 318 VAL A C 1
ATOM 2474 O O . VAL A 1 318 ? 20.389 0.905 -8.851 1.00 98.31 318 VAL A O 1
ATOM 2477 N N . LYS A 1 319 ? 18.878 2.368 -8.064 1.00 97.25 319 LYS A N 1
ATOM 2478 C CA . LYS A 1 319 ? 19.625 3.581 -8.449 1.00 97.25 319 LYS A CA 1
ATOM 2479 C C . LYS A 1 319 ? 21.019 3.640 -7.812 1.00 97.25 319 LYS A C 1
ATOM 2481 O O . LYS A 1 319 ? 21.943 4.145 -8.443 1.00 97.25 319 LYS A O 1
ATOM 2486 N N . GLN A 1 320 ? 21.193 3.085 -6.607 1.00 95.88 320 GLN A N 1
ATOM 2487 C CA . GLN A 1 320 ? 22.500 2.982 -5.940 1.00 95.88 320 GLN A CA 1
ATOM 2488 C C . GLN A 1 320 ? 23.512 2.129 -6.717 1.00 95.88 320 GLN A C 1
ATOM 2490 O O . GLN A 1 320 ? 24.703 2.434 -6.707 1.00 95.88 320 GLN A O 1
ATOM 2495 N N . VAL A 1 321 ? 23.059 1.067 -7.391 1.00 97.12 321 VAL A N 1
ATOM 2496 C CA . VAL A 1 321 ? 23.940 0.135 -8.121 1.00 97.12 321 VAL A CA 1
ATOM 2497 C C . VAL A 1 321 ? 23.931 0.343 -9.637 1.00 97.12 321 VAL A C 1
ATOM 2499 O O . VAL A 1 321 ? 24.881 -0.054 -10.315 1.00 97.12 321 VAL A O 1
ATOM 2502 N N . VAL A 1 322 ? 22.883 0.980 -10.165 1.00 98.12 322 VAL A N 1
ATOM 2503 C CA . VAL A 1 322 ? 22.719 1.363 -11.572 1.00 98.12 322 VAL A CA 1
ATOM 2504 C C . VAL A 1 322 ? 22.287 2.836 -11.633 1.00 98.12 322 VAL A C 1
ATOM 2506 O O . VAL A 1 322 ? 21.091 3.136 -11.686 1.00 98.12 322 VAL A O 1
ATOM 2509 N N . PRO A 1 323 ? 23.248 3.785 -11.655 1.00 97.00 323 PRO A N 1
ATOM 2510 C CA . PRO A 1 323 ? 22.950 5.219 -11.712 1.00 97.00 323 PRO A CA 1
ATOM 2511 C C . PRO A 1 323 ? 22.107 5.634 -12.927 1.00 97.00 323 PRO A C 1
ATOM 2513 O O . PRO A 1 323 ? 21.361 6.610 -12.850 1.00 97.00 323 PRO A O 1
ATOM 2516 N N . GLY A 1 324 ? 22.175 4.872 -14.025 1.00 97.44 324 GLY A N 1
ATOM 2517 C CA . GLY A 1 324 ? 21.376 5.068 -15.239 1.00 97.44 324 GLY A CA 1
ATOM 2518 C C . GLY A 1 324 ? 19.897 4.674 -15.129 1.00 97.44 324 GLY A C 1
ATOM 2519 O O . GLY A 1 324 ? 19.189 4.775 -16.122 1.00 97.44 324 GLY A O 1
ATOM 2520 N N . LEU A 1 325 ? 19.397 4.226 -13.968 1.00 98.44 325 LEU A N 1
ATOM 2521 C CA . LEU A 1 325 ? 17.972 3.915 -13.791 1.00 98.44 325 LEU A CA 1
ATOM 2522 C C . LEU A 1 325 ? 17.103 5.157 -14.041 1.00 98.44 325 LEU A C 1
ATOM 2524 O O . LEU A 1 325 ? 17.197 6.138 -13.301 1.00 98.44 325 LEU A O 1
ATOM 2528 N N . ALA A 1 326 ? 16.253 5.097 -15.060 1.00 97.56 326 ALA A N 1
ATOM 2529 C CA . ALA A 1 326 ? 15.373 6.182 -15.473 1.00 97.56 326 ALA A CA 1
ATOM 2530 C C . ALA A 1 326 ? 13.990 6.077 -14.819 1.00 97.56 326 ALA A C 1
ATOM 2532 O O . ALA A 1 326 ? 13.462 7.077 -14.339 1.00 97.56 326 ALA A O 1
ATOM 2533 N N . ALA A 1 327 ? 13.414 4.873 -14.758 1.00 97.94 327 ALA A N 1
ATOM 2534 C CA . ALA A 1 327 ? 12.081 4.666 -14.200 1.00 97.94 327 ALA A CA 1
ATOM 2535 C C . ALA A 1 327 ? 11.889 3.252 -13.639 1.00 97.94 327 ALA A C 1
ATOM 2537 O O . ALA A 1 327 ? 12.542 2.296 -14.063 1.00 97.94 327 ALA A O 1
ATOM 2538 N N . VAL A 1 328 ? 10.956 3.137 -12.693 1.00 98.25 328 VAL A N 1
ATOM 2539 C CA . VAL A 1 328 ? 10.509 1.879 -12.088 1.00 98.25 328 VAL A CA 1
ATOM 2540 C C . VAL A 1 328 ? 8.993 1.855 -12.121 1.00 98.25 328 VAL A C 1
ATOM 2542 O O . VAL A 1 328 ? 8.362 2.802 -11.655 1.00 98.25 328 VAL A O 1
ATOM 2545 N N . ASN A 1 329 ? 8.421 0.756 -12.602 1.00 97.94 329 ASN A N 1
ATOM 2546 C CA . ASN A 1 329 ? 7.000 0.481 -12.451 1.00 97.94 329 ASN A CA 1
ATOM 2547 C C . ASN A 1 329 ? 6.785 -0.900 -11.826 1.00 97.94 329 ASN A C 1
ATOM 2549 O O . ASN A 1 329 ? 7.417 -1.882 -12.211 1.00 97.94 329 ASN A O 1
ATOM 2553 N N . VAL A 1 330 ? 5.865 -0.974 -10.872 1.00 97.25 330 VAL A N 1
ATOM 2554 C CA . VAL A 1 330 ? 5.239 -2.217 -10.421 1.00 97.25 330 VAL A CA 1
ATOM 2555 C C . VAL A 1 330 ? 3.779 -2.088 -10.837 1.00 97.25 330 VAL A C 1
ATOM 2557 O O . VAL A 1 330 ? 3.028 -1.364 -10.174 1.00 97.25 330 VAL A O 1
ATOM 2560 N N . PRO A 1 331 ? 3.369 -2.709 -11.958 1.00 94.25 331 PRO A N 1
ATOM 2561 C CA . PRO A 1 331 ? 2.025 -2.514 -12.474 1.00 94.25 331 PRO A CA 1
ATOM 2562 C C . PRO A 1 331 ? 0.997 -2.968 -11.440 1.00 94.25 331 PRO A C 1
ATOM 2564 O O . PRO A 1 331 ? 1.067 -4.085 -10.929 1.00 94.25 331 PRO A O 1
ATOM 2567 N N . ALA A 1 332 ? 0.027 -2.105 -11.126 1.00 89.19 332 ALA A N 1
ATOM 2568 C CA . ALA A 1 332 ? -0.938 -2.382 -10.063 1.00 89.19 332 ALA A CA 1
ATOM 2569 C C . ALA A 1 332 ? -1.723 -3.681 -10.327 1.00 89.19 332 ALA A C 1
ATOM 2571 O O . ALA A 1 332 ? -1.962 -4.447 -9.404 1.00 89.19 332 ALA A O 1
ATOM 2572 N N . HIS A 1 333 ? -2.057 -3.976 -11.586 1.00 86.62 333 HIS A N 1
ATOM 2573 C CA . HIS A 1 333 ? -2.764 -5.199 -11.981 1.00 86.62 333 HIS A CA 1
ATOM 2574 C C . HIS A 1 333 ? -1.882 -6.468 -11.943 1.00 86.62 333 HIS A C 1
ATOM 2576 O O . HIS A 1 333 ? -2.405 -7.576 -11.995 1.00 86.62 333 HIS A O 1
ATOM 2582 N N . SER A 1 334 ? -0.557 -6.330 -11.828 1.00 88.38 334 SER A N 1
ATOM 2583 C CA . SER A 1 334 ? 0.396 -7.441 -11.726 1.00 88.38 334 SER A CA 1
ATOM 2584 C C . SER A 1 334 ? 1.522 -7.097 -10.746 1.00 88.38 334 SER A C 1
ATOM 2586 O O . SER A 1 334 ? 2.695 -7.013 -11.112 1.00 88.38 334 SER A O 1
ATOM 2588 N N . ARG A 1 335 ? 1.170 -6.905 -9.468 1.00 90.75 335 ARG A N 1
ATOM 2589 C CA . ARG A 1 335 ? 2.084 -6.454 -8.391 1.00 90.75 335 ARG A CA 1
ATOM 2590 C C . ARG A 1 335 ? 3.293 -7.343 -8.107 1.00 90.75 335 ARG A C 1
ATOM 2592 O O . ARG A 1 335 ? 4.147 -6.970 -7.299 1.00 90.75 335 ARG A O 1
ATOM 2599 N N . MET A 1 336 ? 3.348 -8.510 -8.739 1.00 93.50 336 MET A N 1
ATOM 2600 C CA . MET A 1 336 ? 4.470 -9.437 -8.694 1.00 93.50 336 MET A CA 1
ATOM 2601 C C . MET A 1 336 ? 5.480 -9.252 -9.833 1.00 93.50 336 MET A C 1
ATOM 2603 O O . MET A 1 336 ? 6.495 -9.952 -9.879 1.00 93.50 336 MET A O 1
ATOM 2607 N N . HIS A 1 337 ? 5.211 -8.329 -10.752 1.00 96.12 337 HIS A N 1
ATOM 2608 C CA . HIS A 1 337 ? 6.104 -7.938 -11.833 1.00 96.12 337 HIS A CA 1
ATOM 2609 C C . HIS A 1 337 ? 6.718 -6.566 -11.544 1.00 96.12 337 HIS A C 1
ATOM 2611 O O . HIS A 1 337 ? 6.123 -5.732 -10.859 1.00 96.12 337 HIS A O 1
ATOM 2617 N N . CYS A 1 338 ? 7.912 -6.330 -12.072 1.00 98.31 338 CYS A N 1
ATOM 2618 C CA . CYS A 1 338 ? 8.586 -5.044 -12.003 1.00 98.31 338 CYS A CA 1
ATOM 2619 C C . CYS A 1 338 ? 9.255 -4.732 -13.338 1.00 98.31 338 CYS A C 1
ATOM 2621 O O . CYS A 1 338 ? 9.970 -5.566 -13.894 1.00 98.31 338 CYS A O 1
ATOM 2623 N N . TYR A 1 339 ? 9.027 -3.526 -13.839 1.00 98.75 339 TYR A N 1
ATOM 2624 C CA . TYR A 1 339 ? 9.647 -3.008 -15.047 1.00 98.75 339 TYR A CA 1
ATOM 2625 C C . TYR A 1 339 ? 10.666 -1.938 -14.670 1.00 98.75 339 TYR A C 1
ATOM 2627 O O . TYR A 1 339 ? 10.369 -1.040 -13.876 1.00 98.75 339 TYR A O 1
ATOM 2635 N N . LEU A 1 340 ? 11.863 -2.039 -15.239 1.00 98.81 340 LEU A N 1
ATOM 2636 C CA . LEU A 1 340 ? 12.982 -1.136 -14.996 1.00 98.81 340 LEU A CA 1
ATOM 2637 C C . LEU A 1 340 ? 13.430 -0.540 -16.329 1.00 98.81 340 LEU A C 1
ATOM 2639 O O . LEU A 1 340 ? 13.862 -1.284 -17.205 1.00 98.81 340 LEU A O 1
ATOM 2643 N N . ALA A 1 341 ? 13.368 0.781 -16.469 1.00 98.69 341 ALA A N 1
ATOM 2644 C CA . ALA A 1 341 ? 13.964 1.484 -17.603 1.00 98.69 341 ALA A CA 1
ATOM 2645 C C . ALA A 1 341 ? 15.363 1.965 -17.225 1.00 98.69 341 ALA A C 1
ATOM 2647 O O . ALA A 1 341 ? 15.515 2.669 -16.220 1.00 98.69 341 ALA A O 1
ATOM 2648 N N . ILE A 1 342 ? 16.381 1.604 -18.007 1.00 98.62 342 ILE A N 1
ATOM 2649 C CA . ILE A 1 342 ? 17.773 1.977 -17.741 1.00 98.62 342 ILE A CA 1
ATOM 2650 C C . ILE A 1 342 ? 18.443 2.604 -18.968 1.00 98.62 342 ILE A C 1
ATOM 2652 O O . ILE A 1 342 ? 18.377 2.080 -20.075 1.00 98.62 342 ILE A O 1
ATOM 2656 N N . ALA A 1 343 ? 19.182 3.688 -18.746 1.00 97.75 343 ALA A N 1
ATOM 2657 C CA . ALA A 1 343 ? 20.197 4.177 -19.671 1.00 97.75 343 ALA A CA 1
ATOM 2658 C C . ALA A 1 343 ? 21.458 3.315 -19.494 1.00 97.75 343 ALA A C 1
ATOM 2660 O O . ALA A 1 343 ? 22.357 3.641 -18.711 1.00 97.75 343 ALA A O 1
ATOM 2661 N N . LYS A 1 344 ? 21.471 2.141 -20.135 1.00 95.06 344 LYS A N 1
ATOM 2662 C CA . LYS A 1 344 ? 22.514 1.123 -19.959 1.00 95.06 344 LYS A CA 1
ATOM 2663 C C . LYS A 1 344 ? 23.856 1.603 -20.518 1.00 95.06 344 LYS A C 1
ATOM 2665 O O . LYS A 1 344 ? 23.938 2.047 -21.658 1.00 95.06 344 LYS A O 1
ATOM 2670 N N . THR A 1 345 ? 24.927 1.430 -19.747 1.00 95.50 345 THR A N 1
ATOM 2671 C CA . THR A 1 345 ? 26.314 1.680 -20.196 1.00 95.50 345 THR A CA 1
ATOM 2672 C C . THR A 1 345 ? 27.163 0.411 -20.245 1.00 95.50 345 THR A C 1
ATOM 2674 O O . THR A 1 345 ? 28.211 0.391 -20.886 1.00 95.50 345 THR A O 1
ATOM 2677 N N . ARG A 1 346 ? 26.723 -0.660 -19.568 1.00 95.06 346 ARG A N 1
ATOM 2678 C CA . ARG A 1 346 ? 27.364 -1.986 -19.546 1.00 95.06 346 ARG A CA 1
ATOM 2679 C C . ARG A 1 346 ? 26.299 -3.078 -19.497 1.00 95.06 346 ARG A C 1
ATOM 2681 O O . ARG A 1 346 ? 25.378 -2.972 -18.696 1.00 95.06 346 ARG A O 1
ATOM 2688 N N . ASP A 1 347 ? 26.464 -4.169 -20.245 1.00 93.06 347 ASP A N 1
ATOM 2689 C CA . ASP A 1 347 ? 25.476 -5.268 -20.270 1.00 93.06 347 ASP A CA 1
ATOM 2690 C C . ASP A 1 347 ? 25.222 -5.884 -18.885 1.00 93.06 347 ASP A C 1
ATOM 2692 O O . ASP A 1 347 ? 24.103 -6.255 -18.541 1.00 93.06 347 ASP A O 1
ATOM 2696 N N . ALA A 1 348 ? 26.239 -5.895 -18.018 1.00 93.88 348 ALA A N 1
ATOM 2697 C CA . ALA A 1 348 ? 26.097 -6.360 -16.640 1.00 93.88 348 ALA A CA 1
ATOM 2698 C C . ALA A 1 348 ? 25.102 -5.533 -15.793 1.00 93.88 348 ALA A C 1
ATOM 2700 O O . ALA A 1 348 ? 24.668 -6.007 -14.740 1.00 93.88 348 ALA A O 1
ATOM 2701 N N . GLU A 1 349 ? 24.744 -4.309 -16.202 1.00 97.75 349 GLU A N 1
ATOM 2702 C CA . GLU A 1 349 ? 23.810 -3.446 -15.463 1.00 97.75 349 GLU A CA 1
ATOM 2703 C C . GLU A 1 349 ? 22.386 -3.993 -15.450 1.00 97.75 349 GLU A C 1
ATOM 2705 O O . GLU A 1 349 ? 21.694 -3.803 -14.453 1.00 97.75 349 GLU A O 1
ATOM 2710 N N . VAL A 1 350 ? 21.985 -4.762 -16.466 1.00 97.88 350 VAL A N 1
ATOM 2711 C CA . VAL A 1 350 ? 20.671 -5.419 -16.498 1.00 97.88 350 VAL A CA 1
ATOM 2712 C C . VAL A 1 350 ? 20.519 -6.378 -15.321 1.00 97.88 350 VAL A C 1
ATOM 2714 O O . VAL A 1 350 ? 19.596 -6.256 -14.515 1.00 97.88 350 VAL A O 1
ATOM 2717 N N . LYS A 1 351 ? 21.482 -7.294 -15.157 1.00 97.12 351 LYS A N 1
ATOM 2718 C CA . LYS A 1 351 ? 21.478 -8.256 -14.046 1.00 97.12 351 LYS A CA 1
ATOM 2719 C C . LYS A 1 351 ? 21.620 -7.551 -12.698 1.00 97.12 351 LYS A C 1
ATOM 2721 O O . LYS A 1 351 ? 20.916 -7.916 -11.762 1.00 97.12 351 LYS A O 1
ATOM 2726 N N . LYS A 1 352 ? 22.470 -6.519 -12.586 1.00 98.06 352 LYS A N 1
ATOM 2727 C CA . LYS A 1 352 ? 22.589 -5.720 -11.349 1.00 98.06 352 LYS A CA 1
ATOM 2728 C C . LYS A 1 352 ? 21.259 -5.083 -10.953 1.00 98.06 352 LYS A C 1
ATOM 2730 O O . LYS A 1 352 ? 20.863 -5.205 -9.797 1.00 98.06 352 LYS A O 1
ATOM 2735 N N . ALA A 1 353 ? 20.572 -4.445 -11.901 1.00 98.62 353 ALA A N 1
ATOM 2736 C CA . ALA A 1 353 ? 19.280 -3.817 -11.660 1.00 98.62 353 ALA A CA 1
ATOM 2737 C C . ALA A 1 353 ? 18.230 -4.852 -11.241 1.00 98.62 353 ALA A C 1
ATOM 2739 O O . ALA A 1 353 ? 17.551 -4.673 -10.230 1.00 98.62 353 ALA A O 1
ATOM 2740 N N . ALA A 1 354 ? 18.153 -5.973 -11.961 1.00 98.44 354 ALA A N 1
ATOM 2741 C CA . ALA A 1 354 ? 17.186 -7.020 -11.675 1.00 98.44 354 ALA A CA 1
ATOM 2742 C C . ALA A 1 354 ? 17.401 -7.688 -10.311 1.00 98.44 354 ALA A C 1
ATOM 2744 O O . ALA A 1 354 ? 16.447 -7.833 -9.549 1.00 98.44 354 ALA A O 1
ATOM 2745 N N . PHE A 1 355 ? 18.641 -8.042 -9.957 1.00 98.06 355 PHE A N 1
ATOM 2746 C CA . PHE A 1 355 ? 18.935 -8.612 -8.640 1.00 98.06 355 PHE A CA 1
ATOM 2747 C C . PHE A 1 355 ? 18.723 -7.603 -7.508 1.00 98.06 355 PHE A C 1
ATOM 2749 O O . PHE A 1 355 ? 18.239 -7.989 -6.448 1.00 98.06 355 PHE A O 1
ATOM 2756 N N . ALA A 1 356 ? 19.017 -6.315 -7.717 1.00 98.19 356 ALA A N 1
ATOM 2757 C CA . ALA A 1 356 ? 18.711 -5.282 -6.730 1.00 98.19 356 ALA A CA 1
ATOM 2758 C C . ALA A 1 356 ? 17.196 -5.120 -6.515 1.00 98.19 356 ALA A C 1
ATOM 2760 O O . ALA A 1 356 ? 16.756 -5.021 -5.369 1.00 98.19 356 ALA A O 1
ATOM 2761 N N . ALA A 1 357 ? 16.388 -5.163 -7.579 1.00 98.06 357 ALA A N 1
ATOM 2762 C CA . ALA A 1 357 ? 14.929 -5.138 -7.467 1.00 98.06 357 ALA A CA 1
ATOM 2763 C C . ALA A 1 357 ? 14.391 -6.384 -6.743 1.00 98.06 357 ALA A C 1
ATOM 2765 O O . ALA A 1 357 ? 13.647 -6.253 -5.771 1.00 98.06 357 ALA A O 1
ATOM 2766 N N . LEU A 1 358 ? 14.825 -7.582 -7.152 1.00 96.69 358 LEU A N 1
ATOM 2767 C CA . LEU A 1 358 ? 14.448 -8.847 -6.513 1.00 96.69 358 LEU A CA 1
ATOM 2768 C C . LEU A 1 358 ? 14.824 -8.880 -5.025 1.00 96.69 358 LEU A C 1
ATOM 2770 O O . LEU A 1 358 ? 13.989 -9.239 -4.205 1.00 96.69 358 LEU A O 1
ATOM 2774 N N . ASN A 1 359 ? 16.034 -8.452 -4.656 1.00 94.56 359 ASN A N 1
ATOM 2775 C CA . ASN A 1 359 ? 16.475 -8.414 -3.256 1.00 94.56 359 ASN A CA 1
ATOM 2776 C C . ASN A 1 359 ? 15.779 -7.330 -2.426 1.00 94.56 359 ASN A C 1
ATOM 2778 O O . ASN A 1 359 ? 15.733 -7.438 -1.204 1.00 94.56 359 ASN A O 1
ATOM 2782 N N . THR A 1 360 ? 15.245 -6.289 -3.067 1.00 94.25 360 THR A N 1
ATOM 2783 C CA . THR A 1 360 ? 14.448 -5.272 -2.371 1.00 94.25 360 THR A CA 1
ATOM 2784 C C . THR A 1 360 ? 13.070 -5.817 -1.999 1.00 94.25 360 THR A C 1
ATOM 2786 O O . THR A 1 360 ? 12.545 -5.493 -0.938 1.00 94.25 360 THR A O 1
ATOM 2789 N N . GLU A 1 361 ? 12.493 -6.676 -2.843 1.00 93.12 361 GLU A N 1
ATOM 2790 C CA . GLU A 1 361 ? 11.134 -7.210 -2.689 1.00 93.12 361 GLU A CA 1
ATOM 2791 C C . GLU A 1 361 ? 11.076 -8.736 -2.901 1.00 93.12 361 GLU A C 1
ATOM 2793 O O . GLU A 1 361 ? 10.345 -9.228 -3.773 1.00 93.12 361 GLU A O 1
ATOM 2798 N N . PRO A 1 362 ? 11.828 -9.519 -2.104 1.00 90.12 362 PRO A N 1
ATOM 2799 C CA . PRO A 1 362 ? 12.039 -10.943 -2.367 1.00 90.12 362 PRO A CA 1
ATOM 2800 C C . PRO A 1 362 ? 10.786 -11.794 -2.164 1.00 90.12 362 PRO A C 1
ATOM 2802 O O . PRO A 1 362 ? 10.626 -12.830 -2.802 1.00 90.12 362 PRO A O 1
ATOM 2805 N N . GLU A 1 363 ? 9.873 -11.329 -1.316 1.00 88.31 363 GLU A N 1
ATOM 2806 C CA . GLU A 1 363 ? 8.595 -11.976 -0.996 1.00 88.31 363 GLU A CA 1
ATOM 2807 C C . GLU A 1 363 ? 7.445 -11.456 -1.866 1.00 88.31 363 GLU A C 1
ATOM 2809 O O . GLU A 1 363 ? 6.278 -11.622 -1.539 1.00 88.31 363 GLU A O 1
ATOM 2814 N N . ASN A 1 364 ? 7.749 -10.726 -2.938 1.00 90.38 364 ASN A N 1
ATOM 2815 C CA . ASN A 1 364 ? 6.741 -9.940 -3.636 1.00 90.38 364 ASN A CA 1
ATOM 2816 C C . ASN A 1 364 ? 6.959 -9.862 -5.138 1.00 90.38 364 ASN A C 1
ATOM 2818 O O . ASN A 1 364 ? 5.986 -9.762 -5.871 1.00 90.38 364 ASN A O 1
ATOM 2822 N N . LEU A 1 365 ? 8.200 -9.891 -5.616 1.00 94.56 365 LEU A N 1
ATOM 2823 C CA . LEU A 1 365 ? 8.496 -9.909 -7.043 1.00 94.56 365 LEU A CA 1
ATOM 2824 C C . LEU A 1 365 ? 8.834 -11.320 -7.508 1.00 94.56 365 LEU A C 1
ATOM 2826 O O . LEU A 1 365 ? 9.448 -12.103 -6.787 1.00 94.56 365 LEU A O 1
ATOM 2830 N N . LYS A 1 366 ? 8.443 -11.629 -8.742 1.00 94.81 366 LYS A N 1
ATOM 2831 C CA . LYS A 1 366 ? 8.810 -12.859 -9.452 1.00 94.81 366 LYS A CA 1
ATOM 2832 C C . LYS A 1 366 ? 9.182 -12.628 -10.914 1.00 94.81 366 LYS A C 1
ATOM 2834 O O . LYS A 1 366 ? 9.717 -13.530 -11.536 1.00 94.81 366 LYS A O 1
ATOM 2839 N N . MET A 1 367 ? 8.883 -11.473 -11.496 1.00 97.12 367 MET A N 1
ATOM 2840 C CA . MET A 1 367 ? 9.284 -11.167 -12.868 1.00 97.12 367 MET A CA 1
ATOM 2841 C C . MET A 1 367 ? 9.867 -9.770 -12.911 1.00 97.12 367 MET A C 1
ATOM 2843 O O . MET A 1 367 ? 9.213 -8.823 -12.479 1.00 97.12 367 MET A O 1
ATOM 2847 N N . ILE A 1 368 ? 11.074 -9.653 -13.447 1.00 98.62 368 ILE A N 1
ATOM 2848 C CA . ILE A 1 368 ? 11.691 -8.373 -13.759 1.00 98.62 368 ILE A CA 1
ATOM 2849 C C . ILE A 1 368 ? 11.820 -8.261 -15.272 1.00 98.62 368 ILE A C 1
ATOM 2851 O O . ILE A 1 368 ? 12.362 -9.166 -15.904 1.00 98.62 368 ILE A O 1
ATOM 2855 N N . VAL A 1 369 ? 11.359 -7.154 -15.841 1.00 98.88 369 VAL A N 1
ATOM 2856 C CA . VAL A 1 369 ? 11.635 -6.783 -17.231 1.00 98.88 369 VAL A CA 1
ATOM 2857 C C . VAL A 1 369 ? 12.527 -5.556 -17.206 1.00 98.88 369 VAL A C 1
ATOM 2859 O O . VAL A 1 369 ? 12.176 -4.546 -16.597 1.00 98.88 369 VAL A O 1
ATOM 2862 N N . VAL A 1 370 ? 13.690 -5.648 -17.836 1.00 98.88 370 VAL A N 1
ATOM 2863 C CA . VAL A 1 370 ? 14.605 -4.518 -17.978 1.00 98.88 370 VAL A CA 1
ATOM 2864 C C . VAL A 1 370 ? 14.560 -4.048 -19.422 1.00 98.88 370 VAL A C 1
ATOM 2866 O O . VAL A 1 370 ? 14.742 -4.841 -20.339 1.00 98.88 370 VAL A O 1
ATOM 2869 N N . VAL A 1 371 ? 14.290 -2.764 -19.608 1.00 98.88 371 VAL A N 1
ATOM 2870 C CA . VAL A 1 371 ? 14.155 -2.095 -20.904 1.00 98.88 371 VAL A CA 1
ATOM 2871 C C . VAL A 1 371 ? 15.073 -0.876 -20.954 1.00 98.88 371 VAL A C 1
ATOM 2873 O O . VAL A 1 371 ? 15.565 -0.413 -19.921 1.00 98.88 371 VAL A O 1
ATOM 2876 N N . ASP A 1 372 ? 15.332 -0.356 -22.150 1.00 98.19 372 ASP A N 1
ATOM 2877 C CA . ASP A 1 372 ? 16.050 0.912 -22.288 1.00 98.19 372 ASP A CA 1
ATOM 2878 C C . ASP A 1 372 ? 15.189 2.098 -21.801 1.00 98.19 372 ASP A C 1
ATOM 2880 O O . ASP A 1 372 ? 13.969 2.003 -21.656 1.00 98.19 372 ASP A O 1
ATOM 2884 N N . ASP A 1 373 ? 15.828 3.242 -21.567 1.00 97.00 373 ASP A N 1
ATOM 2885 C CA . ASP A 1 373 ? 15.208 4.501 -21.132 1.00 97.00 373 ASP A CA 1
ATOM 2886 C C . ASP A 1 373 ? 14.299 5.177 -22.177 1.00 97.00 373 ASP A C 1
ATOM 2888 O O . ASP A 1 373 ? 13.607 6.143 -21.857 1.00 97.00 373 ASP A O 1
ATOM 2892 N N . ASP A 1 374 ? 14.246 4.639 -23.398 1.00 95.69 374 ASP A N 1
ATOM 2893 C CA . ASP A 1 374 ? 13.302 5.029 -24.452 1.00 95.69 374 ASP A CA 1
ATOM 2894 C C . ASP A 1 374 ? 11.943 4.305 -24.371 1.00 95.69 374 ASP A C 1
ATOM 2896 O O . ASP A 1 374 ? 11.083 4.534 -25.227 1.00 95.69 374 ASP A O 1
ATOM 2900 N N . ILE A 1 375 ? 11.745 3.445 -23.363 1.00 97.94 375 ILE A N 1
ATOM 2901 C CA . ILE A 1 375 ? 10.500 2.708 -23.117 1.00 97.94 375 ILE A CA 1
ATOM 2902 C C . ILE A 1 375 ? 9.755 3.284 -21.913 1.00 97.94 375 ILE A C 1
ATOM 2904 O O . ILE A 1 375 ? 10.278 3.375 -20.798 1.00 97.94 375 ILE A O 1
ATOM 2908 N N . ASN A 1 376 ? 8.478 3.602 -22.109 1.00 96.81 376 ASN A N 1
ATOM 2909 C CA . ASN A 1 376 ? 7.585 3.997 -21.033 1.00 96.81 376 ASN A CA 1
ATOM 2910 C C . ASN A 1 376 ? 7.119 2.775 -20.226 1.00 96.81 376 ASN A C 1
ATOM 2912 O O . ASN A 1 376 ? 6.136 2.119 -20.566 1.00 96.81 376 ASN A O 1
ATOM 2916 N N . VAL A 1 377 ? 7.769 2.526 -19.089 1.00 97.50 377 VAL A N 1
ATOM 2917 C CA . VAL A 1 377 ? 7.426 1.424 -18.170 1.00 97.50 377 VAL A CA 1
ATOM 2918 C C . VAL A 1 377 ? 6.038 1.530 -17.534 1.00 97.50 377 VAL A C 1
ATOM 2920 O O . VAL A 1 377 ? 5.576 0.558 -16.948 1.00 97.50 377 VAL A O 1
ATOM 2923 N N . PHE A 1 378 ? 5.346 2.666 -17.637 1.00 95.69 378 PHE A N 1
ATOM 2924 C CA . PHE A 1 378 ? 3.961 2.817 -17.173 1.00 95.69 378 PHE A CA 1
ATOM 2925 C C . PHE A 1 378 ? 2.921 2.464 -18.251 1.00 95.69 378 PHE A C 1
ATOM 2927 O O . PHE A 1 378 ? 1.723 2.548 -17.989 1.00 95.69 378 PHE A O 1
ATOM 2934 N N . ASN A 1 379 ? 3.367 2.062 -19.446 1.00 96.06 379 ASN A N 1
ATOM 2935 C CA . ASN A 1 379 ? 2.534 1.571 -20.536 1.00 96.06 379 ASN A CA 1
ATOM 2936 C C . ASN A 1 379 ? 2.925 0.124 -20.875 1.00 96.06 379 ASN A C 1
ATOM 2938 O O . ASN A 1 379 ? 3.969 -0.117 -21.481 1.00 96.06 379 ASN A O 1
ATOM 2942 N N . ASP A 1 380 ? 2.066 -0.840 -20.531 1.00 95.81 380 ASP A N 1
ATOM 2943 C CA . ASP A 1 380 ? 2.331 -2.260 -20.799 1.00 95.81 380 ASP A CA 1
ATOM 2944 C C . ASP A 1 380 ? 2.539 -2.549 -22.289 1.00 95.81 380 ASP A C 1
ATOM 2946 O O . ASP A 1 380 ? 3.359 -3.390 -22.638 1.00 95.81 380 ASP A O 1
ATOM 2950 N N . GLY A 1 381 ? 1.853 -1.830 -23.181 1.00 97.56 381 GLY A N 1
ATOM 2951 C CA . GLY A 1 381 ? 2.023 -1.988 -24.624 1.00 97.56 381 GLY A CA 1
ATOM 2952 C C . GLY A 1 381 ? 3.435 -1.637 -25.096 1.00 97.56 381 GLY A C 1
ATOM 2953 O O . GLY A 1 381 ? 3.977 -2.324 -25.959 1.00 97.56 381 GLY A O 1
ATOM 2954 N N . ASP A 1 382 ? 4.062 -0.620 -24.501 1.00 98.00 382 ASP A N 1
ATOM 2955 C CA . ASP A 1 382 ? 5.429 -0.210 -24.845 1.00 98.00 382 ASP A CA 1
ATOM 2956 C C . ASP A 1 382 ? 6.469 -1.208 -24.301 1.00 98.00 382 ASP A C 1
ATOM 2958 O O . ASP A 1 382 ? 7.430 -1.557 -24.987 1.00 98.00 382 ASP A O 1
ATOM 2962 N N . VAL A 1 383 ? 6.230 -1.756 -23.103 1.00 98.50 383 VAL A N 1
ATOM 2963 C CA . VAL A 1 383 ? 7.060 -2.824 -22.517 1.00 98.50 383 VAL A CA 1
ATOM 2964 C C . VAL A 1 383 ? 6.939 -4.120 -23.319 1.00 98.50 383 VAL A C 1
ATOM 2966 O O . VAL A 1 383 ? 7.948 -4.737 -23.657 1.00 98.50 383 VAL A O 1
ATOM 2969 N N . MET A 1 384 ? 5.721 -4.519 -23.688 1.00 98.19 384 MET A N 1
ATOM 2970 C CA . MET A 1 384 ? 5.496 -5.700 -24.522 1.00 98.19 384 MET A CA 1
ATOM 2971 C C . MET A 1 384 ? 6.075 -5.525 -25.930 1.00 98.19 384 MET A C 1
ATOM 2973 O O . MET A 1 384 ? 6.598 -6.488 -26.489 1.00 98.19 384 MET A O 1
ATOM 2977 N N . TRP A 1 385 ? 6.052 -4.310 -26.490 1.00 98.19 385 TRP A N 1
ATOM 2978 C CA . TRP A 1 385 ? 6.750 -3.997 -27.739 1.00 98.19 385 TRP A CA 1
ATOM 2979 C C . TRP A 1 385 ? 8.267 -4.186 -27.607 1.00 98.19 385 TRP A C 1
ATOM 2981 O O . TRP A 1 385 ? 8.888 -4.780 -28.492 1.00 98.19 385 TRP A O 1
ATOM 2991 N N . ALA A 1 386 ? 8.868 -3.745 -26.497 1.00 98.44 386 ALA A N 1
ATOM 2992 C CA . ALA A 1 386 ? 10.287 -3.969 -26.234 1.00 98.44 386 ALA A CA 1
ATOM 2993 C C . ALA A 1 386 ? 10.610 -5.469 -26.143 1.00 98.44 386 ALA A C 1
ATOM 2995 O O . ALA A 1 386 ? 11.538 -5.924 -26.804 1.00 98.44 386 ALA A O 1
ATOM 2996 N N . ILE A 1 387 ? 9.803 -6.263 -25.428 1.00 98.44 387 ILE A N 1
ATOM 2997 C CA . ILE A 1 387 ? 9.964 -7.729 -25.379 1.00 98.44 387 ILE A CA 1
ATOM 2998 C C . ILE A 1 387 ? 9.840 -8.342 -26.782 1.00 98.44 387 ILE A C 1
ATOM 3000 O O . ILE A 1 387 ? 10.665 -9.155 -27.182 1.00 98.44 387 ILE A O 1
ATOM 3004 N N . GLY A 1 388 ? 8.841 -7.944 -27.570 1.00 97.88 388 GLY A N 1
ATOM 3005 C CA . GLY A 1 388 ? 8.630 -8.508 -28.906 1.00 97.88 388 GLY A CA 1
ATOM 3006 C C . GLY A 1 388 ? 9.726 -8.163 -29.918 1.00 97.88 388 GLY A C 1
ATOM 3007 O O . GLY A 1 388 ? 9.865 -8.858 -30.921 1.00 97.88 388 GLY A O 1
ATOM 3008 N N . THR A 1 389 ? 10.489 -7.093 -29.681 1.00 97.12 389 THR A N 1
ATOM 3009 C CA . THR A 1 389 ? 11.464 -6.585 -30.654 1.00 97.12 389 THR A CA 1
ATOM 3010 C C . THR A 1 389 ? 12.913 -6.662 -30.201 1.00 97.12 389 THR A C 1
ATOM 3012 O O . THR A 1 389 ? 13.761 -6.621 -31.081 1.00 97.12 389 THR A O 1
ATOM 3015 N N . ARG A 1 390 ? 13.212 -6.761 -28.896 1.00 97.44 390 ARG A N 1
ATOM 3016 C CA . ARG A 1 390 ? 14.572 -6.669 -28.317 1.00 97.44 390 ARG A CA 1
ATOM 3017 C C . ARG A 1 390 ? 14.998 -7.883 -27.482 1.00 97.44 390 ARG A C 1
ATOM 3019 O O . ARG A 1 390 ? 16.103 -7.864 -26.959 1.00 97.44 390 ARG A O 1
ATOM 3026 N N . PHE A 1 391 ? 14.152 -8.901 -27.334 1.00 98.19 391 PHE A N 1
ATOM 3027 C CA . PHE A 1 391 ? 14.411 -10.049 -26.459 1.00 98.19 391 PHE A CA 1
ATOM 3028 C C . PHE A 1 391 ? 14.440 -11.368 -27.241 1.00 98.19 391 PHE A C 1
ATOM 3030 O O . PHE A 1 391 ? 13.496 -11.705 -27.956 1.00 98.19 391 PHE A O 1
ATOM 3037 N N . ASP A 1 392 ? 15.510 -12.140 -27.053 1.00 97.56 392 ASP A N 1
ATOM 3038 C CA . ASP A 1 392 ? 15.640 -13.531 -27.486 1.00 97.56 392 ASP A CA 1
ATOM 3039 C C . ASP A 1 392 ? 15.731 -14.448 -26.260 1.00 97.56 392 ASP A C 1
ATOM 3041 O O . ASP A 1 392 ? 16.729 -14.472 -25.539 1.00 97.56 392 ASP A O 1
ATOM 3045 N N . ALA A 1 393 ? 14.695 -15.256 -26.029 1.00 97.88 393 ALA A N 1
ATOM 3046 C CA . ALA A 1 393 ? 14.565 -16.069 -24.823 1.00 97.88 393 ALA A CA 1
ATOM 3047 C C . ALA A 1 393 ? 15.747 -17.017 -24.559 1.00 97.88 393 ALA A C 1
ATOM 3049 O O . ALA A 1 393 ? 16.053 -17.282 -23.399 1.00 97.88 393 ALA A O 1
ATOM 3050 N N . ALA A 1 394 ? 16.430 -17.524 -25.590 1.00 97.75 394 ALA A N 1
ATOM 3051 C CA . ALA A 1 394 ? 17.573 -18.418 -25.384 1.00 97.75 394 ALA A CA 1
ATOM 3052 C C . ALA A 1 394 ? 18.793 -17.695 -24.783 1.00 97.75 394 ALA A C 1
ATOM 3054 O O . ALA A 1 394 ? 19.675 -18.334 -24.206 1.00 97.75 394 ALA A O 1
ATOM 3055 N N . ARG A 1 395 ? 18.854 -16.369 -24.931 1.00 95.25 395 ARG A N 1
ATOM 3056 C CA . ARG A 1 395 ? 20.001 -15.531 -24.564 1.00 95.25 395 ARG A CA 1
ATOM 3057 C C . ARG A 1 395 ? 19.699 -14.596 -23.400 1.00 95.25 395 ARG A C 1
ATOM 3059 O O . ARG A 1 395 ? 20.536 -14.420 -22.516 1.00 95.25 395 ARG A O 1
ATOM 3066 N N . ASP A 1 396 ? 18.495 -14.045 -23.403 1.00 97.94 396 ASP A N 1
ATOM 3067 C CA . ASP A 1 396 ? 18.124 -12.853 -22.646 1.00 97.94 396 ASP A CA 1
ATOM 3068 C C . ASP A 1 396 ? 17.156 -13.171 -21.490 1.00 97.94 396 ASP A C 1
ATOM 3070 O O . ASP A 1 396 ? 16.760 -12.287 -20.726 1.00 97.94 396 ASP A O 1
ATOM 3074 N N . LEU A 1 397 ? 16.781 -14.450 -21.328 1.00 98.50 397 LEU A N 1
ATOM 3075 C CA . LEU A 1 397 ? 15.982 -14.945 -20.209 1.00 98.50 397 LEU A CA 1
ATOM 3076 C C . LEU A 1 397 ? 16.875 -15.567 -19.135 1.00 98.50 397 LEU A C 1
ATOM 3078 O O . LEU A 1 397 ? 17.582 -16.547 -19.367 1.00 98.50 397 LEU A O 1
ATOM 3082 N N . LEU A 1 398 ? 16.761 -15.065 -17.909 1.00 98.31 398 LEU A N 1
ATOM 3083 C CA . LEU A 1 398 ? 17.287 -15.733 -16.725 1.00 98.31 398 LEU A CA 1
ATOM 3084 C C . LEU A 1 398 ? 16.138 -16.324 -15.912 1.00 98.31 398 LEU A C 1
ATOM 3086 O O . LEU A 1 398 ? 15.198 -15.621 -15.542 1.00 98.31 398 LEU A O 1
ATOM 3090 N N . VAL A 1 399 ? 16.261 -17.606 -15.578 1.00 98.12 399 VAL A N 1
ATOM 3091 C CA . VAL A 1 399 ? 15.312 -18.346 -14.745 1.00 98.12 399 VAL A CA 1
ATOM 3092 C C . VAL A 1 399 ? 15.973 -18.688 -13.414 1.00 98.12 399 VAL A C 1
ATOM 3094 O O . VAL A 1 399 ? 17.000 -19.363 -13.380 1.00 98.12 399 VAL A O 1
ATOM 3097 N N . ILE A 1 400 ? 15.378 -18.234 -12.313 1.00 97.31 400 ILE A N 1
ATOM 3098 C CA . ILE A 1 400 ? 15.849 -18.478 -10.948 1.00 97.31 400 ILE A CA 1
ATOM 3099 C C . ILE A 1 400 ? 14.852 -19.432 -10.277 1.00 97.31 400 ILE A C 1
ATOM 3101 O O . ILE A 1 400 ? 13.748 -19.006 -9.914 1.00 97.31 400 ILE A O 1
ATOM 3105 N N . PRO A 1 401 ? 15.182 -20.728 -10.141 1.00 95.19 401 PRO A N 1
ATOM 3106 C CA . PRO A 1 401 ? 14.295 -21.684 -9.494 1.00 95.19 401 PRO A CA 1
ATOM 3107 C C . PRO A 1 401 ? 14.224 -21.420 -7.988 1.00 95.19 401 PRO A C 1
ATOM 3109 O O . PRO A 1 401 ? 15.164 -20.885 -7.402 1.00 95.19 401 PRO A O 1
ATOM 3112 N N . ARG A 1 402 ? 13.140 -21.879 -7.351 1.00 92.81 402 ARG A N 1
ATOM 3113 C CA . ARG A 1 402 ? 12.985 -21.857 -5.887 1.00 92.81 402 ARG A CA 1
ATOM 3114 C C . ARG A 1 402 ? 13.121 -20.454 -5.278 1.00 92.81 402 ARG A C 1
ATOM 3116 O O . ARG A 1 402 ? 13.777 -20.253 -4.262 1.00 92.81 402 ARG A O 1
ATOM 3123 N N . TRP A 1 403 ? 12.480 -19.486 -5.917 1.00 92.56 403 TRP A N 1
ATOM 3124 C CA . TRP A 1 403 ? 12.322 -18.133 -5.413 1.00 92.56 403 TRP A CA 1
ATOM 3125 C C . TRP A 1 403 ? 11.147 -18.053 -4.434 1.00 92.56 403 TRP A C 1
ATOM 3127 O O . TRP A 1 403 ? 10.116 -18.697 -4.651 1.00 92.56 403 TRP A O 1
ATOM 3137 N N . SER A 1 404 ? 11.291 -17.242 -3.382 1.00 84.06 404 SER A N 1
ATOM 3138 C CA . SER A 1 404 ? 10.214 -16.999 -2.413 1.00 84.06 404 SER A CA 1
ATOM 3139 C C . SER A 1 404 ? 9.009 -16.372 -3.120 1.00 84.06 404 SER A C 1
ATOM 3141 O O . SER A 1 404 ? 7.942 -16.986 -3.224 1.00 84.06 404 SER A O 1
ATOM 3143 N N . GLY A 1 405 ? 9.216 -15.187 -3.712 1.00 86.25 405 GLY A N 1
ATOM 3144 C CA . GLY A 1 405 ? 8.176 -14.414 -4.380 1.00 86.25 405 GLY A CA 1
ATOM 3145 C C . GLY A 1 405 ? 6.947 -14.229 -3.489 1.00 86.25 405 GLY A C 1
ATOM 3146 O O . GLY A 1 405 ? 7.040 -14.376 -2.275 1.00 86.25 405 GLY A O 1
ATOM 3147 N N . PRO A 1 406 ? 5.765 -13.956 -4.059 1.00 84.31 406 PRO A N 1
ATOM 3148 C CA . PRO A 1 406 ? 4.569 -13.745 -3.246 1.00 84.31 406 PRO A CA 1
ATOM 3149 C C . PRO A 1 406 ? 3.940 -15.008 -2.638 1.00 84.31 406 PRO A C 1
ATOM 3151 O O . PRO A 1 406 ? 2.828 -14.942 -2.111 1.00 84.31 406 PRO A O 1
ATOM 3154 N N . GLY A 1 407 ? 4.657 -16.140 -2.692 1.00 74.69 407 GLY A N 1
ATOM 3155 C CA . GLY A 1 407 ? 4.382 -17.360 -1.935 1.00 74.69 407 GLY A CA 1
ATOM 3156 C C . GLY A 1 407 ? 2.910 -17.771 -1.888 1.00 74.69 407 GLY A C 1
ATOM 3157 O O . GLY A 1 407 ? 2.234 -17.836 -2.916 1.00 74.69 407 GLY A O 1
ATOM 3158 N N . GLY A 1 408 ? 2.424 -18.027 -0.667 1.00 78.31 408 GLY A N 1
ATOM 3159 C CA . GLY A 1 408 ? 1.086 -18.557 -0.377 1.00 78.31 408 GLY A CA 1
ATOM 3160 C C . GLY A 1 408 ? -0.092 -17.644 -0.741 1.00 78.31 408 GLY A C 1
ATOM 3161 O O . GLY A 1 408 ? -1.239 -18.089 -0.697 1.00 78.31 408 GLY A O 1
ATOM 3162 N N . LEU A 1 409 ? 0.157 -16.393 -1.143 1.00 86.81 409 LEU A N 1
ATOM 3163 C CA . LEU A 1 409 ? -0.895 -15.502 -1.641 1.00 86.81 409 LEU A CA 1
ATOM 3164 C C . LEU A 1 409 ? -1.188 -15.730 -3.131 1.00 86.81 409 LEU A C 1
ATOM 3166 O O . LEU A 1 409 ? -2.287 -15.439 -3.595 1.00 86.81 409 LEU A O 1
ATOM 3170 N N . LEU A 1 410 ? -0.238 -16.288 -3.890 1.00 89.38 410 LEU A N 1
ATOM 3171 C CA . LEU A 1 410 ? -0.451 -16.612 -5.298 1.00 89.38 410 LEU A CA 1
ATOM 3172 C C . LEU A 1 410 ? -0.902 -18.055 -5.507 1.00 89.38 410 LEU A C 1
ATOM 3174 O O . LEU A 1 410 ? -0.255 -18.958 -4.984 1.00 89.38 410 LEU A O 1
ATOM 3178 N N . PRO A 1 411 ? -1.888 -18.307 -6.391 1.00 90.75 411 PRO A N 1
ATOM 3179 C CA . PRO A 1 411 ? -2.271 -19.669 -6.769 1.00 90.75 411 PRO A CA 1
ATOM 3180 C C . PRO A 1 411 ? -1.094 -20.523 -7.263 1.00 90.75 411 PRO A C 1
ATOM 3182 O O . PRO A 1 411 ? -0.942 -21.670 -6.870 1.00 90.75 411 PRO A O 1
ATOM 3185 N N . VAL A 1 412 ? -0.184 -19.945 -8.056 1.00 90.31 412 VAL A N 1
ATOM 3186 C CA . VAL A 1 412 ? 0.998 -20.658 -8.588 1.00 90.31 412 VAL A CA 1
ATOM 3187 C C . VAL A 1 412 ? 2.039 -21.048 -7.524 1.00 90.31 412 VAL A C 1
ATOM 3189 O O . VAL A 1 412 ? 2.978 -21.790 -7.831 1.00 90.31 412 VAL A O 1
ATOM 3192 N N . GLY A 1 413 ? 1.891 -20.531 -6.299 1.00 90.31 413 GLY A N 1
ATOM 3193 C CA . GLY A 1 413 ? 2.666 -20.896 -5.111 1.00 90.31 413 GLY A CA 1
ATOM 3194 C C . GLY A 1 413 ? 2.154 -22.150 -4.398 1.00 90.31 413 GLY A C 1
ATOM 3195 O O . GLY A 1 413 ? 2.637 -22.465 -3.313 1.00 90.31 413 GLY A O 1
ATOM 3196 N N . TRP A 1 414 ? 1.209 -22.875 -5.000 1.00 91.75 414 TRP A N 1
ATOM 3197 C CA . TRP A 1 414 ? 0.641 -24.109 -4.464 1.00 91.75 414 TRP A CA 1
ATOM 3198 C C . TRP A 1 414 ? 0.691 -25.235 -5.500 1.00 91.75 414 TRP A C 1
ATOM 3200 O O . TRP A 1 414 ? 0.474 -25.003 -6.690 1.00 91.75 414 TRP A O 1
ATOM 3210 N N . ASP A 1 415 ? 0.957 -26.456 -5.040 1.00 92.44 415 ASP A N 1
ATOM 3211 C CA . ASP A 1 415 ? 0.623 -27.676 -5.778 1.00 92.44 415 ASP A CA 1
ATOM 3212 C C . ASP A 1 415 ? -0.782 -28.115 -5.346 1.00 92.44 415 ASP A C 1
ATOM 3214 O O . ASP A 1 415 ? -1.059 -28.201 -4.148 1.00 92.44 415 ASP A O 1
ATOM 3218 N N . TYR A 1 416 ? -1.668 -28.354 -6.314 1.00 93.44 416 TYR A N 1
ATOM 3219 C CA . TYR A 1 416 ? -3.059 -28.752 -6.086 1.00 93.44 416 TYR A CA 1
ATOM 3220 C C . TYR A 1 416 ? -3.219 -30.246 -6.342 1.00 93.44 416 TYR A C 1
ATOM 3222 O O . TYR A 1 416 ? -2.839 -30.738 -7.407 1.00 93.44 416 TYR A O 1
ATOM 3230 N N . HIS A 1 417 ? -3.800 -30.956 -5.380 1.00 94.75 417 HIS A N 1
ATOM 3231 C CA . HIS A 1 417 ? -3.924 -32.410 -5.412 1.00 94.75 417 HIS A CA 1
ATOM 3232 C C . HIS A 1 417 ? -5.348 -32.839 -5.801 1.00 94.75 417 HIS A C 1
ATOM 3234 O O . HIS A 1 417 ? -6.306 -32.115 -5.517 1.00 94.75 417 HIS A O 1
ATOM 3240 N N . PRO A 1 418 ? -5.533 -34.018 -6.435 1.00 95.62 418 PRO A N 1
ATOM 3241 C CA . PRO A 1 418 ? -6.860 -34.509 -6.831 1.00 95.62 418 PRO A CA 1
ATOM 3242 C C . PRO A 1 418 ? -7.857 -34.697 -5.676 1.00 95.62 418 PRO A C 1
ATOM 3244 O O . PRO A 1 418 ? -9.059 -34.736 -5.918 1.00 95.62 418 PRO A O 1
ATOM 3247 N N . ASP A 1 419 ? -7.374 -34.815 -4.436 1.00 94.12 419 ASP A N 1
ATOM 3248 C CA . ASP A 1 419 ? -8.194 -34.924 -3.222 1.00 94.12 419 ASP A CA 1
ATOM 3249 C C . ASP A 1 419 ? -8.706 -33.565 -2.699 1.00 94.12 419 ASP A C 1
ATOM 3251 O O . ASP A 1 419 ? -9.368 -33.506 -1.664 1.00 94.12 419 ASP A O 1
ATOM 3255 N N . GLY A 1 420 ? -8.411 -32.470 -3.411 1.00 89.81 420 GLY A N 1
ATOM 3256 C CA . GLY A 1 420 ? -8.803 -31.108 -3.051 1.00 89.81 420 GLY A CA 1
ATOM 3257 C C . GLY A 1 420 ? -7.858 -30.425 -2.061 1.00 89.81 420 GLY A C 1
ATOM 3258 O O . GLY A 1 420 ? -8.042 -29.243 -1.764 1.00 89.81 420 GLY A O 1
ATOM 3259 N N . THR A 1 421 ? -6.832 -31.123 -1.566 1.00 91.06 421 THR A N 1
ATOM 3260 C CA . THR A 1 421 ? -5.792 -30.509 -0.741 1.00 91.06 421 THR A CA 1
ATOM 3261 C C . THR A 1 421 ? -4.785 -29.748 -1.601 1.00 91.06 421 THR A C 1
ATOM 3263 O O . THR A 1 421 ? -4.716 -29.880 -2.827 1.00 91.06 421 THR A O 1
ATOM 3266 N N . ARG A 1 422 ? -3.979 -28.913 -0.949 1.00 92.12 422 ARG A N 1
ATOM 3267 C CA . ARG A 1 422 ? -2.876 -28.204 -1.591 1.00 92.12 422 ARG A CA 1
ATOM 3268 C C . ARG A 1 422 ? -1.674 -28.137 -0.672 1.00 92.12 422 ARG A C 1
ATOM 3270 O O . ARG A 1 422 ? -1.825 -28.049 0.546 1.00 92.12 422 ARG A O 1
ATOM 3277 N N . THR A 1 423 ? -0.488 -28.116 -1.257 1.00 91.81 423 THR A N 1
ATOM 3278 C CA . THR A 1 423 ? 0.774 -27.970 -0.524 1.00 91.81 423 THR A CA 1
ATOM 3279 C C . THR A 1 423 ? 1.534 -26.744 -1.015 1.00 91.81 423 THR A C 1
ATOM 3281 O O . THR A 1 423 ? 1.572 -26.507 -2.225 1.00 91.81 423 THR A O 1
ATOM 3284 N N . PRO A 1 424 ? 2.121 -25.936 -0.115 1.00 89.50 424 PRO A N 1
ATOM 3285 C CA . PRO A 1 424 ? 2.872 -24.758 -0.522 1.00 89.50 424 PRO A CA 1
ATOM 3286 C C . PRO A 1 424 ? 4.135 -25.177 -1.276 1.00 89.50 424 PRO A C 1
ATOM 3288 O O . PRO A 1 424 ? 4.784 -26.165 -0.927 1.00 89.50 424 PRO A O 1
ATOM 3291 N N . ARG A 1 425 ? 4.517 -24.394 -2.283 1.00 88.44 425 ARG A N 1
ATOM 3292 C CA . ARG A 1 425 ? 5.747 -24.595 -3.051 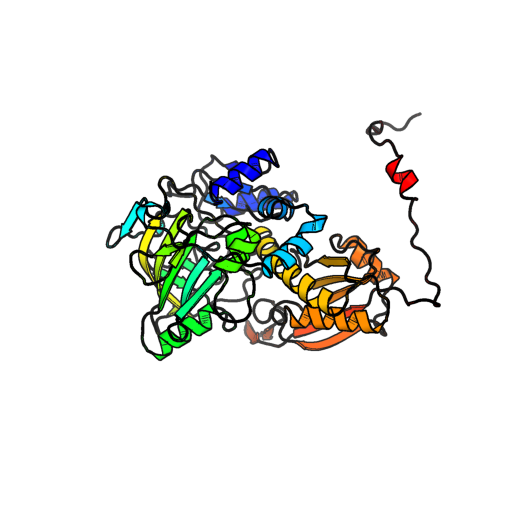1.00 88.44 425 ARG A CA 1
ATOM 3293 C C . ARG A 1 425 ? 6.432 -23.267 -3.339 1.00 88.44 425 ARG A C 1
ATOM 3295 O O . ARG A 1 425 ? 5.787 -22.232 -3.490 1.00 88.44 425 ARG A O 1
ATOM 3302 N N . MET A 1 426 ? 7.754 -23.306 -3.474 1.00 88.88 426 MET A N 1
ATOM 3303 C CA . MET A 1 426 ? 8.491 -22.147 -3.978 1.00 88.88 426 MET A CA 1
ATOM 3304 C C . MET A 1 426 ? 8.237 -21.966 -5.472 1.00 88.88 426 MET A C 1
ATOM 3306 O O . MET A 1 426 ? 8.093 -22.938 -6.216 1.00 88.88 426 MET A O 1
ATOM 3310 N N . ILE A 1 427 ? 8.215 -20.712 -5.910 1.00 91.44 427 ILE A N 1
ATOM 3311 C CA . ILE A 1 427 ? 7.981 -20.365 -7.308 1.00 91.44 427 ILE A CA 1
ATOM 3312 C C . ILE A 1 427 ? 9.304 -20.121 -8.036 1.00 91.44 427 ILE A C 1
ATOM 3314 O O . ILE A 1 427 ? 10.392 -20.328 -7.504 1.00 91.44 427 ILE A O 1
ATOM 3318 N N . THR A 1 428 ? 9.212 -19.685 -9.283 1.00 93.31 428 THR A N 1
ATOM 3319 C CA . THR A 1 428 ? 10.356 -19.267 -10.089 1.00 93.31 428 THR A CA 1
ATOM 3320 C C . THR A 1 428 ? 10.327 -17.757 -10.248 1.00 93.31 428 THR A C 1
ATOM 3322 O O . THR A 1 428 ? 9.254 -17.191 -10.491 1.00 93.31 428 THR A O 1
ATOM 3325 N N . ALA A 1 429 ? 11.496 -17.126 -10.141 1.00 96.38 429 ALA A N 1
ATOM 3326 C CA . ALA A 1 429 ? 11.688 -15.761 -10.605 1.00 96.38 429 ALA A CA 1
ATOM 3327 C C . ALA A 1 429 ? 12.276 -15.742 -12.021 1.00 96.38 429 ALA A C 1
ATOM 3329 O O . ALA A 1 429 ? 13.082 -16.601 -12.379 1.00 96.38 429 ALA A O 1
ATOM 3330 N N . THR A 1 430 ? 11.882 -14.761 -12.825 1.00 97.75 430 THR A N 1
ATOM 3331 C CA . THR A 1 430 ? 12.382 -14.559 -14.186 1.00 97.75 430 THR A CA 1
ATOM 3332 C C . THR A 1 430 ? 12.914 -13.147 -14.361 1.00 97.75 430 THR A C 1
ATOM 3334 O O . THR A 1 430 ? 12.297 -12.188 -13.895 1.00 97.75 430 THR A O 1
ATOM 3337 N N . VAL A 1 431 ? 14.026 -13.010 -15.074 1.00 98.56 431 VAL A N 1
ATOM 3338 C CA . VAL A 1 431 ? 14.529 -11.718 -15.552 1.00 98.56 431 VAL A CA 1
ATOM 3339 C C . VAL A 1 431 ? 14.537 -11.751 -17.072 1.00 98.56 431 VAL A C 1
ATOM 3341 O O . VAL A 1 431 ? 15.107 -12.670 -17.655 1.00 98.56 431 VAL A O 1
ATOM 3344 N N . ILE A 1 432 ? 13.888 -10.764 -17.677 1.00 98.81 432 ILE A N 1
ATOM 3345 C CA . ILE A 1 432 ? 13.799 -10.551 -19.119 1.00 98.81 432 ILE A CA 1
ATOM 3346 C C . ILE A 1 432 ? 14.650 -9.325 -19.445 1.00 98.81 432 ILE A C 1
ATOM 3348 O O . ILE A 1 432 ? 14.330 -8.217 -19.005 1.00 98.81 432 ILE A O 1
ATOM 3352 N N . ASP A 1 433 ? 15.737 -9.531 -20.183 1.00 98.62 433 ASP A N 1
ATOM 3353 C CA . ASP A 1 433 ? 16.523 -8.451 -20.776 1.00 98.62 433 ASP A CA 1
ATOM 3354 C C . ASP A 1 433 ? 15.919 -8.078 -22.135 1.00 98.62 433 ASP A C 1
ATOM 3356 O O . ASP A 1 433 ? 16.045 -8.811 -23.108 1.00 98.62 433 ASP A O 1
ATOM 3360 N N . ALA A 1 434 ? 15.210 -6.955 -22.190 1.00 98.44 434 ALA A N 1
ATOM 3361 C CA . ALA A 1 434 ? 14.670 -6.386 -23.420 1.00 98.44 434 ALA A CA 1
ATOM 3362 C C . ALA A 1 434 ? 15.405 -5.081 -23.778 1.00 98.44 434 ALA A C 1
ATOM 3364 O O . ALA A 1 434 ? 14.800 -4.135 -24.295 1.00 98.44 434 ALA A O 1
ATOM 3365 N N . THR A 1 435 ? 16.703 -5.006 -23.460 1.00 98.12 435 THR A N 1
ATOM 3366 C CA . THR A 1 435 ? 17.557 -3.857 -23.779 1.00 98.12 435 THR A CA 1
ATOM 3367 C C . THR A 1 435 ? 18.290 -4.034 -25.106 1.00 98.12 435 THR A C 1
ATOM 3369 O O . THR A 1 435 ? 18.618 -5.141 -25.528 1.00 98.12 435 THR A O 1
ATOM 3372 N N . LYS A 1 436 ? 18.602 -2.924 -25.776 1.00 96.44 436 LYS A N 1
ATOM 3373 C CA . LYS A 1 436 ? 19.431 -2.934 -26.990 1.00 96.44 436 LYS A CA 1
ATOM 3374 C C . LYS A 1 436 ? 20.867 -3.399 -26.670 1.00 96.44 436 LYS A C 1
ATOM 3376 O O . LYS A 1 436 ? 21.371 -3.153 -25.566 1.00 96.44 436 LYS A O 1
ATOM 3381 N N . PRO A 1 437 ? 21.584 -4.021 -27.626 1.00 94.31 437 PRO A N 1
ATOM 3382 C CA . PRO A 1 437 ? 23.023 -4.229 -27.493 1.00 94.31 437 PRO A CA 1
ATOM 3383 C C . PRO A 1 437 ? 23.748 -2.877 -27.421 1.00 94.31 437 PRO A C 1
ATOM 3385 O O . PRO A 1 437 ? 23.320 -1.895 -28.030 1.00 94.31 437 PRO A O 1
ATOM 3388 N N . LEU A 1 438 ? 24.852 -2.819 -26.675 1.00 93.75 438 LEU A N 1
ATOM 3389 C CA . LEU A 1 438 ? 25.639 -1.592 -26.539 1.00 93.75 438 LEU A CA 1
ATOM 3390 C C . LEU A 1 438 ? 26.452 -1.275 -27.804 1.00 93.75 438 LEU A C 1
ATOM 3392 O O . LEU A 1 438 ? 26.843 -2.190 -28.537 1.00 93.75 438 LEU A O 1
ATOM 3396 N N . PRO A 1 439 ? 26.797 0.009 -28.030 1.00 87.94 439 PRO A N 1
ATOM 3397 C CA . PRO A 1 439 ? 27.782 0.384 -29.035 1.00 87.94 439 PRO A CA 1
ATOM 3398 C C . PRO A 1 439 ? 29.086 -0.423 -28.881 1.00 87.94 439 PRO A C 1
ATOM 3400 O O . PRO A 1 439 ? 29.502 -0.707 -27.756 1.00 87.94 439 PRO A O 1
ATOM 3403 N N . PRO A 1 440 ? 29.758 -0.783 -29.989 1.00 90.19 440 PRO A N 1
ATOM 3404 C CA . PRO A 1 440 ? 29.531 -0.308 -31.356 1.00 90.19 440 PRO A CA 1
ATOM 3405 C C . PRO A 1 440 ? 28.459 -1.087 -32.139 1.00 90.19 440 PRO A C 1
ATOM 3407 O O . PRO A 1 440 ? 28.309 -0.843 -33.336 1.00 90.19 440 PRO A O 1
ATOM 3410 N N . ALA A 1 441 ? 27.728 -2.021 -31.516 1.00 90.62 441 ALA A N 1
ATOM 3411 C CA . ALA A 1 441 ? 26.655 -2.728 -32.205 1.00 90.62 441 ALA A CA 1
ATOM 3412 C C . ALA A 1 441 ? 25.595 -1.730 -32.701 1.00 90.62 441 ALA A C 1
ATOM 3414 O O . ALA A 1 441 ? 25.074 -0.920 -31.934 1.00 90.62 441 ALA A O 1
ATOM 3415 N N . ALA A 1 442 ? 25.283 -1.786 -33.995 1.00 89.44 442 ALA A N 1
ATOM 3416 C CA . ALA A 1 442 ? 24.199 -1.006 -34.568 1.00 89.44 442 ALA A CA 1
ATOM 3417 C C . ALA A 1 442 ? 22.874 -1.729 -34.312 1.00 89.44 442 ALA A C 1
ATOM 3419 O O . ALA A 1 442 ? 22.714 -2.890 -34.687 1.00 89.44 442 ALA A O 1
ATOM 3420 N N . TYR A 1 443 ? 21.922 -1.032 -33.695 1.00 92.38 443 TYR A N 1
ATOM 3421 C CA . TYR A 1 443 ? 20.550 -1.504 -33.547 1.00 92.38 443 TYR A CA 1
ATOM 3422 C C . TYR A 1 443 ? 19.619 -0.656 -34.420 1.00 92.38 443 TYR A C 1
ATOM 3424 O O . TYR A 1 443 ? 19.777 0.570 -34.420 1.00 92.38 443 TYR A O 1
ATOM 3432 N N . PRO A 1 444 ? 18.664 -1.249 -35.161 1.00 93.44 444 PRO A N 1
ATOM 3433 C CA . PRO A 1 444 ? 17.739 -0.477 -35.984 1.00 93.44 444 PRO A CA 1
ATOM 3434 C C . PRO A 1 444 ? 16.994 0.587 -35.157 1.00 93.44 444 PRO A C 1
ATOM 3436 O O . PRO A 1 444 ? 16.498 0.277 -34.068 1.00 93.44 444 PRO A O 1
ATOM 3439 N N . PRO A 1 445 ? 16.902 1.841 -35.636 1.00 91.06 445 PRO A N 1
ATOM 3440 C CA . PRO A 1 445 ? 16.196 2.887 -34.909 1.00 91.06 445 PRO A CA 1
ATOM 3441 C C . PRO A 1 445 ? 14.690 2.601 -34.861 1.00 91.06 445 PRO A C 1
ATOM 3443 O O . PRO A 1 445 ? 14.111 2.051 -35.800 1.00 91.06 445 PRO A O 1
ATOM 3446 N N . ARG A 1 446 ? 14.033 3.023 -33.775 1.00 92.62 446 ARG A N 1
ATOM 3447 C CA . ARG A 1 446 ? 12.567 3.007 -33.677 1.00 92.62 446 ARG A CA 1
ATOM 3448 C C . ARG A 1 446 ? 11.994 4.027 -34.663 1.00 92.62 446 ARG A C 1
ATOM 3450 O O . ARG A 1 446 ? 12.447 5.169 -34.699 1.00 92.62 446 ARG A O 1
ATOM 3457 N N . ALA A 1 447 ? 10.979 3.635 -35.428 1.00 93.81 447 ALA A N 1
ATOM 3458 C CA . ALA A 1 447 ? 10.224 4.576 -36.248 1.00 93.81 447 ALA A CA 1
ATOM 3459 C C . ALA A 1 447 ? 9.431 5.521 -35.331 1.00 93.81 447 ALA A C 1
ATOM 3461 O O . ALA A 1 447 ? 8.561 5.073 -34.584 1.00 93.81 447 ALA A O 1
ATOM 3462 N N . ILE A 1 448 ? 9.754 6.814 -35.368 1.00 93.56 448 ILE A N 1
ATOM 3463 C CA . ILE A 1 448 ? 9.103 7.856 -34.568 1.00 93.56 448 ILE A CA 1
ATOM 3464 C C . ILE A 1 448 ? 8.807 9.076 -35.437 1.00 93.56 448 ILE A C 1
ATOM 3466 O O . ILE A 1 448 ? 9.564 9.394 -36.357 1.00 93.56 448 ILE A O 1
ATOM 3470 N N . VAL A 1 449 ? 7.721 9.783 -35.127 1.00 95.06 449 VAL A N 1
ATOM 3471 C CA . VAL A 1 449 ? 7.509 11.139 -35.643 1.00 95.06 449 VAL A CA 1
ATOM 3472 C C . VAL A 1 449 ? 8.433 12.077 -34.855 1.00 95.06 449 VAL A C 1
ATOM 3474 O O . VAL A 1 449 ? 8.485 11.957 -33.628 1.00 95.06 449 VAL A O 1
ATOM 3477 N N . PRO A 1 450 ? 9.181 12.990 -35.503 1.00 94.75 450 PRO A N 1
ATOM 3478 C CA . PRO A 1 450 ? 10.035 13.935 -34.790 1.00 94.75 450 PRO A CA 1
ATOM 3479 C C . PRO A 1 450 ? 9.250 14.718 -33.732 1.00 94.75 450 PRO A C 1
ATOM 3481 O O . PRO A 1 450 ? 8.200 15.275 -34.047 1.00 94.75 450 PRO A O 1
ATOM 3484 N N . ALA A 1 451 ? 9.774 14.806 -32.505 1.00 91.12 451 ALA A N 1
ATOM 3485 C CA . ALA A 1 451 ? 9.083 15.460 -31.387 1.00 91.12 451 ALA A CA 1
ATOM 3486 C C . ALA A 1 451 ? 8.651 16.896 -31.727 1.00 91.12 451 ALA A C 1
ATOM 3488 O O . ALA A 1 451 ? 7.496 17.245 -31.539 1.00 91.12 451 ALA A O 1
ATOM 3489 N N . ALA A 1 452 ? 9.524 17.675 -32.375 1.00 94.94 452 ALA A N 1
ATOM 3490 C CA . ALA A 1 452 ? 9.200 19.032 -32.818 1.00 94.94 452 ALA A CA 1
ATOM 3491 C C . ALA A 1 452 ? 7.997 19.100 -33.780 1.00 94.94 452 ALA A C 1
ATOM 3493 O O . ALA A 1 452 ? 7.257 20.078 -33.765 1.00 94.94 452 ALA A O 1
ATOM 3494 N N . ALA A 1 453 ? 7.788 18.073 -34.612 1.00 96.56 453 ALA A N 1
ATOM 3495 C CA . ALA A 1 453 ? 6.628 18.001 -35.497 1.00 96.56 453 ALA A CA 1
ATOM 3496 C C . ALA A 1 453 ? 5.356 17.596 -34.737 1.00 96.56 453 ALA A C 1
ATOM 3498 O O . ALA A 1 453 ? 4.287 18.120 -35.035 1.00 96.56 453 ALA A O 1
ATOM 3499 N N . VAL A 1 454 ? 5.472 16.698 -33.750 1.00 94.62 454 VAL A N 1
ATOM 3500 C CA . VAL A 1 454 ? 4.360 16.331 -32.856 1.00 94.62 454 VAL A CA 1
ATOM 3501 C C . VAL A 1 454 ? 3.917 17.541 -32.031 1.00 94.62 454 VAL A C 1
ATOM 3503 O O . VAL A 1 454 ? 2.733 17.854 -32.007 1.00 94.62 454 VAL A O 1
ATOM 3506 N N . ASP A 1 455 ? 4.860 18.261 -31.424 1.00 93.75 455 ASP A N 1
ATOM 3507 C CA . ASP A 1 455 ? 4.587 19.420 -30.567 1.00 93.75 455 ASP A CA 1
ATOM 3508 C C . ASP A 1 455 ? 4.000 20.606 -31.351 1.00 93.75 455 ASP A C 1
ATOM 3510 O O . ASP A 1 455 ? 3.208 21.381 -30.818 1.00 93.75 455 ASP A O 1
ATOM 3514 N N . ALA A 1 456 ? 4.364 20.750 -32.630 1.00 94.19 456 ALA A N 1
ATOM 3515 C CA . ALA A 1 456 ? 3.813 21.773 -33.517 1.00 94.19 456 ALA A CA 1
ATOM 3516 C C . ALA A 1 456 ? 2.418 21.422 -34.074 1.00 94.19 456 ALA A C 1
ATOM 3518 O O . ALA A 1 456 ? 1.775 22.277 -34.689 1.00 94.19 456 ALA A O 1
ATOM 3519 N N . ALA A 1 457 ? 1.945 20.182 -33.908 1.00 94.56 457 ALA A N 1
ATOM 3520 C CA . ALA A 1 457 ? 0.680 19.741 -34.480 1.00 94.56 457 ALA A CA 1
ATOM 3521 C C . ALA A 1 457 ? -0.520 20.377 -33.753 1.00 94.56 457 ALA A C 1
ATOM 3523 O O . ALA A 1 457 ? -0.718 20.203 -32.552 1.00 94.56 457 ALA A O 1
ATOM 3524 N N . ASN A 1 458 ? -1.372 21.088 -34.498 1.00 91.31 458 ASN A N 1
ATOM 3525 C CA . ASN A 1 458 ? -2.591 21.685 -33.955 1.00 91.31 458 ASN A CA 1
ATOM 3526 C C . ASN A 1 458 ? -3.765 20.699 -34.019 1.00 91.31 458 ASN A C 1
ATOM 3528 O O . ASN A 1 458 ? -4.391 20.534 -35.066 1.00 91.31 458 ASN A O 1
ATOM 3532 N N . VAL A 1 459 ? -4.097 20.091 -32.881 1.00 93.88 459 VAL A N 1
ATOM 3533 C CA . VAL A 1 459 ? -5.245 19.177 -32.765 1.00 93.88 459 VAL A CA 1
ATOM 3534 C C . VAL A 1 459 ? -6.573 19.879 -32.464 1.00 93.88 459 VAL A C 1
ATOM 3536 O O . VAL A 1 459 ? -7.622 19.253 -32.560 1.00 93.88 459 VAL A O 1
ATOM 3539 N N . ALA A 1 460 ? -6.569 21.177 -32.140 1.00 90.75 460 ALA A N 1
ATOM 3540 C CA . ALA A 1 460 ? -7.787 21.904 -31.765 1.00 90.75 460 ALA A CA 1
ATOM 3541 C C . ALA A 1 460 ? -8.762 22.107 -32.940 1.00 90.75 460 ALA A C 1
ATOM 3543 O O . ALA A 1 460 ? -9.944 22.353 -32.722 1.00 90.75 460 ALA A O 1
ATOM 3544 N N . GLY A 1 461 ? -8.270 22.012 -34.179 1.00 86.00 461 GLY A N 1
ATOM 3545 C CA . GLY A 1 461 ? -9.084 22.090 -35.396 1.00 86.00 461 GLY A CA 1
ATOM 3546 C C . GLY A 1 461 ? -9.617 20.744 -35.896 1.00 86.00 461 GLY A C 1
ATOM 3547 O O . GLY A 1 461 ? -10.203 20.704 -36.973 1.00 86.00 461 GLY A O 1
ATOM 3548 N N . ILE A 1 462 ? -9.380 19.647 -35.173 1.00 92.19 462 ILE A N 1
ATOM 3549 C CA . ILE A 1 462 ? -9.802 18.305 -35.587 1.00 92.19 462 ILE A CA 1
ATOM 3550 C C . ILE A 1 462 ? -11.232 18.065 -35.097 1.00 92.19 462 ILE A C 1
ATOM 3552 O O . ILE A 1 462 ? -11.509 18.162 -33.903 1.00 92.19 462 ILE A O 1
ATOM 3556 N N . THR A 1 463 ? -12.137 17.748 -36.021 1.00 91.25 463 THR A N 1
ATOM 3557 C CA . THR A 1 463 ? -13.542 17.426 -35.743 1.00 91.25 463 THR A CA 1
ATOM 3558 C C . THR A 1 463 ? -13.882 16.015 -36.211 1.00 91.25 463 THR A C 1
ATOM 3560 O O . THR A 1 463 ? -13.197 15.444 -37.062 1.00 91.25 463 THR A O 1
ATOM 3563 N N . ASP A 1 464 ? -14.957 15.448 -35.661 1.00 92.44 464 ASP A N 1
ATOM 3564 C CA . ASP A 1 464 ? -15.440 14.133 -36.076 1.00 92.44 464 ASP A CA 1
ATOM 3565 C C . ASP A 1 464 ? -15.936 14.172 -37.526 1.00 92.44 464 ASP A C 1
ATOM 3567 O O . ASP A 1 464 ? -16.782 14.991 -37.900 1.00 92.44 464 ASP A O 1
ATOM 3571 N N . LEU A 1 465 ? -15.434 13.250 -38.347 1.00 93.38 465 LEU A N 1
ATOM 3572 C CA . LEU A 1 465 ? -15.902 13.074 -39.715 1.00 93.38 465 LEU A CA 1
ATOM 3573 C C . LEU A 1 465 ? -17.278 12.393 -39.700 1.00 93.38 465 LEU A C 1
ATOM 3575 O O . LEU A 1 465 ? -17.375 11.175 -39.573 1.00 93.38 465 LEU A O 1
ATOM 3579 N N . GLN A 1 466 ? -18.348 13.182 -39.817 1.00 92.81 466 GLN A N 1
ATOM 3580 C CA . GLN A 1 466 ? -19.720 12.658 -39.765 1.00 92.81 466 GLN A CA 1
ATOM 3581 C C . GLN A 1 466 ? -20.141 11.930 -41.047 1.00 92.81 466 GLN A C 1
ATOM 3583 O O . GLN A 1 466 ? -20.952 11.007 -40.992 1.00 92.81 466 GLN A O 1
ATOM 3588 N N . GLN A 1 467 ? -19.608 12.347 -42.197 1.00 91.00 467 GLN A N 1
ATOM 3589 C CA . GLN A 1 467 ? -19.858 11.748 -43.509 1.00 91.00 467 GLN A CA 1
ATOM 3590 C C . GLN A 1 467 ? -18.577 11.832 -44.346 1.00 91.00 467 GLN A C 1
ATOM 3592 O O . GLN A 1 467 ? -17.815 12.791 -44.209 1.00 91.00 467 GLN A O 1
ATOM 3597 N N . LEU A 1 468 ? -18.327 10.824 -45.191 1.00 88.62 468 LEU A N 1
ATOM 3598 C CA . LEU A 1 468 ? -17.251 10.900 -46.181 1.00 88.62 468 LEU A CA 1
ATOM 3599 C C . LEU A 1 468 ? -17.564 12.053 -47.154 1.00 88.62 468 LEU A C 1
ATOM 3601 O O . LEU A 1 468 ? -18.709 12.138 -47.599 1.00 88.62 468 LEU A O 1
ATOM 3605 N N . PRO A 1 469 ? -16.600 12.931 -47.478 1.00 79.00 469 PRO A N 1
ATOM 3606 C CA . PRO A 1 469 ? -16.793 13.936 -48.520 1.00 79.00 469 PRO A CA 1
ATOM 3607 C C . PRO A 1 469 ? -17.061 13.247 -49.869 1.00 79.00 469 PRO A C 1
ATOM 3609 O O . PRO A 1 469 ? -16.399 12.248 -50.160 1.00 79.00 469 PRO A O 1
ATOM 3612 N N . GLU A 1 470 ? -18.022 13.763 -50.647 1.00 75.12 470 GLU A N 1
ATOM 3613 C CA . GLU A 1 470 ? -18.309 13.304 -52.023 1.00 75.12 470 GLU A CA 1
ATOM 3614 C C . GLU A 1 470 ? -17.127 13.494 -52.982 1.00 75.12 470 GLU A C 1
ATOM 3616 O O . GLU A 1 470 ? -16.418 14.526 -52.868 1.00 75.12 470 GLU A O 1
#

Solvent-accessible surface area (backbone atoms only — not comparable to full-atom values): 24442 Å² total; per-residue (Å²): 129,89,82,20,38,69,50,48,54,50,52,45,46,71,77,40,74,82,42,65,42,78,38,77,67,75,28,45,36,66,34,36,62,47,51,54,52,49,59,37,45,77,74,77,36,65,55,23,37,40,33,54,26,31,57,90,14,83,37,27,39,36,34,34,65,48,33,39,65,66,51,50,11,59,59,54,75,51,45,72,87,48,36,46,62,52,48,29,53,24,59,76,48,54,26,68,54,38,83,44,60,65,91,76,17,53,16,63,68,38,79,26,46,69,96,57,46,49,54,75,57,48,62,53,35,23,65,52,96,71,34,59,48,33,37,44,52,46,23,34,38,28,34,52,27,93,82,82,66,36,45,38,41,34,67,33,47,27,41,55,76,51,50,47,34,29,35,42,62,60,56,78,91,38,65,66,27,54,39,45,48,58,25,36,78,68,70,32,64,32,52,35,36,31,38,25,27,51,25,64,36,50,56,38,19,25,66,40,89,59,89,67,77,29,56,26,53,18,28,11,4,18,45,60,73,46,54,40,46,25,18,76,47,95,88,41,98,40,73,40,59,17,58,22,20,31,35,43,31,30,29,36,42,46,96,41,64,45,78,39,49,38,40,54,32,76,81,64,37,74,58,54,64,43,76,25,43,31,30,46,53,51,35,36,28,19,28,81,86,37,49,46,41,43,42,44,64,37,35,60,21,45,26,35,52,61,24,54,49,49,28,6,53,29,43,50,54,20,36,74,80,29,77,41,54,69,47,61,27,37,48,50,94,44,64,36,34,36,32,37,16,27,56,76,89,51,82,68,48,55,59,52,34,45,52,34,36,38,70,66,34,45,62,35,35,32,34,33,40,34,30,35,58,90,44,54,55,90,36,67,70,48,48,52,48,33,43,77,72,43,43,50,68,95,77,33,50,45,79,41,76,73,28,56,18,49,27,67,56,37,76,82,12,42,48,79,45,97,88,74,50,70,45,83,41,65,30,61,28,38,39,38,44,21,40,77,77,62,81,90,55,87,72,88,79,82,93,71,80,57,64,72,61,60,74,67,55,78,65,88,82,67,73,85,82,87,64,83,82,130

pLDDT: mean 95.74, std 3.74, range [74.69, 98.94]

Sequence (470 aa):
MPKDLRSFLRDLIAARPGEVKRVTTAVDPRFGATAIAERFARDNQYPALYFEKVGASSIPLVLNLTATYDRLAVALETTLRELVPVFGERMTRPVPAREVPRESAPVKEQVWSGDGVDLGKLPLLTHNELDGGPYITSGIGIMRDPESGQVNAGLYRHQVYGRNELGVWFIDGHHGSYIYRRYEERGQPAPIAIAIGHHPAVVMGAVSRLPGIGGEFDAAGGLLGEAVELTRAETCDVPVPGRAEIVIEGEVIPHERRHEGPFGEWPGHYTADGPKPVIRVKTITMRRKPIYYDVFSANREHLVLGSLPRMGSIYRNVKQVVPGLAAVNVPAHSRMHCYLAIAKTRDAEVKKAAFAALNTEPENLKMIVVVDDDINVFNDGDVMWAIGTRFDAARDLLVIPRWSGPGGLLPVGWDYHPDGTRTPRMITATVIDATKPLPPAAYPPRAIVPAAAVDAANVAGITDLQQLPE

Secondary structure (DSSP, 8-state):
----HHHHHHHHHHHSTTSEEEE-S-B-TBTHHHHHHHHHHTTT---EEEES-BTTB-S-EEESTTSSHHHHHHHTTS-TTTHHHHHHHHTTS----EE--GGG-GGGSEEEEGGG--GGGS--BB-STT-SS-EE-S-EEEEE-TTT--EEEEE--EEB-SSSEEE----TTSHHHHHHHHHHHTT--EEEEEEE---HHHHHHHHS--SSS--HHHHHHHHHTSPPEEEE-SSSS-EEETT-SEEEEEEEEEEEEEEE-----TTSS----EEEEEEEEEEEEE-SS--EE---TTSHHHHHHHHHHHHHHHHHHHHHH-TTEEEEE--GGGTTEEEEEE--SSTHHHHHHHHHHHHHSTTT--EEEEEETTS-TT-HHHHHHHHHHH--HHHHEEEEEEE-TTGGGSGGGEEEPTTS-EEE--EEEEEEEEPPPPTTS--PPP----HHHHHT---TT-----S---

Mean predicted aligned error: 4.17 Å

Nearest PDB structures (foldseek):
  6h6x-assembly1_B  TM=9.626E-01  e=3.696E-52  Pelotomaculum thermopropionicum SI
  6h6x-assembly1_A  TM=9.439E-01  e=2.930E-52  Pelotomaculum thermopropionicum SI
  5m1b-assembly1_B  TM=8.817E-01  e=2.043E-41  Escherichia coli CFT073
  7abo-assembly2_D  TM=8.664E-01  e=2.634E-37  Pseudomonas aeruginosa
  4ip2-assembly2_C  TM=8.574E-01  e=8.584E-36  Pseudomonas aeruginosa PAO1

Foldseek 3Di:
DAAKLVNLVVLCCVVPPPLEDEDADEAELEARVLVVQVVCVVVVRQGWYWYCHYPPANFIEIESQQLDVCSQCSLLVHDSQCLQVLLLVLLVVFAAAAEDELVPQLLQVDKQFDVSQFPVNDSFHDFDDFWPATKFQLWFKWFQQPPPRAIATAGWMWHDDGGFKIFTDDDCPDPVNVSLVVCLVVQHWTKIKIFFGTRLLLSLLRLADDPDGHDSQRSSCSSNVHHQYWYADPPDRTTDRSRGAKMWIWTFGHPDWDKGDQDQALLRDRLDIGTGTMTGTGMMTGHDSGYGYGYNHNDSRVLSSNFSSLSSLLCNQLCVQAVQWSGKGCDSNRNQEIETAGQDPDPVSLVSSVVSSCVSQQLAHAEYEYEYNVFDPNDVVSSVVLCVQQFDCVPFKDKAPQGNHVWSSDPQQWDADPVRDIDGGGGIHMYGYSYHDDPPDDDDDDDDDPPVVVVPDDPVPDDDDPDDDD

Radius of gyration: 23.72 Å; Cα contacts (8 Å, |Δi|>4): 1092; chains: 1; bounding box: 58×58×81 Å